Protein AF-A0AA36N2P7-F1 (afdb_monomer_lite)

Radius of gyration: 35.09 Å; chains: 1; bounding box: 83×66×106 Å

Foldseek 3Di:
DDDDDPPPPPPPPDDADDLVPDDPVCQAVGKAKWFWADKDKFWDWDDDPNDIDIKIKIKTKIAGLPLQAIFIAMDIDDPPPPVVVVVLRVVHDHRWMKMWHNWDFDPDQQQQTAGPPSTYTHSVPIDMDTDPPDPSHPDRHHDHPDDLVVLLVDPAKHWHKDKAQDQDDDDDDPDDDDDDDDADDDPDDGDDDEAEDDDDDPDPDDDPQVVQNVVCNVQRFIKIWHTWIWHQDPVSGIYIYHDSPIHMHRDDDDVRVVRRPVVVLPPLFQDWAFEDFQLLLLLQLVVQQAADKHKHKYFFKFKDDDALPDDQADPVRPFGKDWIWIAALLAIDTAIEGRQQQCQQQVHDDPVVVNVCSNVVQGGGARTKMFMWIDDRSHIYTSHMHHQALLFAAFCLLVVNLVVSLVGDGDLAHAAQAWLVQWDADPVAQIWGDQPPFTHHHQWYKFKKKALFWWDWDDDVQWTKIWGWQIFGLLDDDDTDIAIEIEIDHPSCPVFPIQFADPDDDSMWIKIWIFRHADPVRRYTYTPTIGTDDPVSSVSNSNRSVLSNVSSSSSRPCSVPPPDDDDDPDPSSPPRVPRDIDSGTSHDHDHHGRDD

Organism: NCBI:txid2562239

Structure (mmCIF, N/CA/C/O backbone):
data_AF-A0AA36N2P7-F1
#
_entry.id   AF-A0AA36N2P7-F1
#
loop_
_atom_site.group_PDB
_atom_site.id
_atom_site.type_symbol
_atom_site.label_atom_id
_atom_site.label_alt_id
_atom_site.label_comp_id
_atom_site.label_asym_id
_atom_site.label_entity_id
_atom_site.label_seq_id
_atom_site.pdbx_PDB_ins_code
_atom_site.Cartn_x
_atom_site.Cartn_y
_atom_site.Cartn_z
_atom_site.occupancy
_atom_site.B_iso_or_equiv
_atom_site.auth_seq_id
_atom_site.auth_comp_id
_atom_site.auth_asym_id
_atom_site.auth_atom_id
_atom_site.pdbx_PDB_model_num
ATOM 1 N N . MET A 1 1 ? 50.245 36.037 -65.532 1.00 35.00 1 MET A N 1
ATOM 2 C CA . MET A 1 1 ? 49.479 35.537 -64.371 1.00 35.00 1 MET A CA 1
ATOM 3 C C . MET A 1 1 ? 48.146 34.992 -64.860 1.00 35.00 1 MET A C 1
ATOM 5 O O . MET A 1 1 ? 47.352 35.792 -65.337 1.00 35.00 1 MET A O 1
ATOM 9 N N . PRO A 1 2 ? 47.897 33.675 -64.786 1.00 36.75 2 PRO A N 1
ATOM 10 C CA . PRO A 1 2 ? 46.560 33.131 -64.969 1.00 36.75 2 PRO A CA 1
ATOM 11 C C . PRO A 1 2 ? 46.017 32.496 -63.677 1.00 36.75 2 PRO A C 1
ATOM 13 O O . PRO A 1 2 ? 46.668 31.677 -63.032 1.00 36.75 2 PRO A O 1
ATOM 16 N N . TRP A 1 3 ? 44.819 32.953 -63.319 1.00 28.72 3 TRP A N 1
ATOM 17 C CA . TRP A 1 3 ? 43.707 32.263 -62.665 1.00 28.72 3 TRP A CA 1
ATOM 18 C C . TRP A 1 3 ? 43.966 30.845 -62.125 1.00 28.72 3 TRP A C 1
ATOM 20 O O . TRP A 1 3 ? 44.026 29.874 -62.877 1.00 28.72 3 TRP A O 1
ATOM 30 N N . ARG A 1 4 ? 44.003 30.725 -60.791 1.00 29.11 4 ARG A N 1
ATOM 31 C CA . ARG A 1 4 ? 43.715 29.471 -60.080 1.00 29.11 4 ARG A CA 1
ATOM 32 C C . ARG A 1 4 ? 42.200 29.378 -59.864 1.00 29.11 4 ARG A C 1
ATOM 34 O O . ARG A 1 4 ? 41.632 30.339 -59.343 1.00 29.11 4 ARG A O 1
ATOM 41 N N . PRO A 1 5 ? 41.538 28.268 -60.222 1.00 34.38 5 PRO A N 1
ATOM 42 C CA . PRO A 1 5 ? 40.145 28.077 -59.868 1.00 34.38 5 PRO A CA 1
ATOM 43 C C . PRO A 1 5 ? 40.059 27.796 -58.366 1.00 34.38 5 PRO A C 1
ATOM 45 O O . PRO A 1 5 ? 40.721 26.896 -57.846 1.00 34.38 5 PRO A O 1
ATOM 48 N N . PHE A 1 6 ? 39.249 28.600 -57.680 1.00 30.31 6 PHE A N 1
ATOM 49 C CA . PHE A 1 6 ? 38.741 28.312 -56.348 1.00 30.31 6 PHE A CA 1
ATOM 50 C C . PHE A 1 6 ? 38.063 26.936 -56.383 1.00 30.31 6 PHE A C 1
ATOM 52 O O . PHE A 1 6 ? 36.986 26.784 -56.961 1.00 30.31 6 PHE A O 1
ATOM 59 N N . PHE A 1 7 ? 38.688 25.924 -55.779 1.00 30.28 7 PHE A N 1
ATOM 60 C CA . PHE A 1 7 ? 37.945 24.752 -55.339 1.00 30.28 7 PHE A CA 1
ATOM 61 C C . PHE A 1 7 ? 37.018 25.235 -54.229 1.00 30.28 7 PHE A C 1
ATOM 63 O O . PHE A 1 7 ? 37.467 25.568 -53.135 1.00 30.28 7 PHE A O 1
ATOM 70 N N . PHE A 1 8 ? 35.735 25.358 -54.565 1.00 31.20 8 PHE A N 1
ATOM 71 C CA . PHE A 1 8 ? 34.666 25.585 -53.609 1.00 31.20 8 PHE A CA 1
ATOM 72 C C . PHE A 1 8 ? 34.759 24.525 -52.513 1.00 31.20 8 PHE A C 1
ATOM 74 O O . PHE A 1 8 ? 34.527 23.339 -52.755 1.00 31.20 8 PHE A O 1
ATOM 81 N N . ASP A 1 9 ? 35.078 24.984 -51.309 1.00 33.91 9 ASP A N 1
ATOM 82 C CA . ASP A 1 9 ? 34.815 24.281 -50.069 1.00 33.91 9 ASP A CA 1
ATOM 83 C C . ASP A 1 9 ? 33.289 24.179 -49.962 1.00 33.91 9 ASP A C 1
ATOM 85 O O . ASP A 1 9 ? 32.595 25.110 -49.548 1.00 33.91 9 ASP A O 1
ATOM 89 N N . ARG A 1 10 ? 32.722 23.089 -50.488 1.00 34.97 10 ARG A N 1
ATOM 90 C CA . ARG A 1 10 ? 31.285 22.819 -50.423 1.00 34.97 10 ARG A CA 1
ATOM 91 C C . ARG A 1 10 ? 30.969 22.320 -49.016 1.00 34.97 10 ARG A C 1
ATOM 93 O O . ARG A 1 10 ? 30.558 21.180 -48.829 1.00 34.97 10 ARG A O 1
ATOM 100 N N . ALA A 1 11 ? 31.164 23.185 -48.025 1.00 36.66 11 ALA A N 1
ATOM 101 C CA . ALA A 1 11 ? 30.462 23.087 -46.762 1.00 36.66 11 ALA A CA 1
ATOM 102 C C . ALA A 1 11 ? 28.975 23.269 -47.092 1.00 36.66 11 ALA A C 1
ATOM 104 O O . ALA A 1 11 ? 28.483 24.389 -47.232 1.00 36.66 11 ALA A O 1
ATOM 105 N N . MET A 1 12 ? 28.272 22.161 -47.341 1.00 38.09 12 MET A N 1
ATOM 106 C CA . MET A 1 12 ? 26.818 22.182 -47.416 1.00 38.09 12 MET A CA 1
ATOM 107 C C . MET A 1 12 ? 26.309 22.641 -46.052 1.00 38.09 12 MET A C 1
ATOM 109 O O . MET A 1 12 ? 26.320 21.889 -45.084 1.00 38.09 12 MET A O 1
ATOM 113 N N . ALA A 1 13 ? 25.877 23.897 -45.994 1.00 36.41 13 ALA A N 1
ATOM 114 C CA . ALA A 1 13 ? 25.033 24.436 -44.943 1.00 36.41 13 ALA A CA 1
ATOM 115 C C . ALA A 1 13 ? 23.615 23.843 -45.068 1.00 36.41 13 ALA A C 1
ATOM 117 O O . ALA A 1 13 ? 22.649 24.562 -45.304 1.00 36.41 13 ALA A O 1
ATOM 118 N N . SER A 1 14 ? 23.497 22.518 -44.974 1.00 47.12 14 SER A N 1
ATOM 119 C CA . SER A 1 14 ? 22.230 21.839 -44.719 1.00 47.12 14 SER A CA 1
ATOM 120 C C . SER A 1 14 ? 22.274 21.322 -43.291 1.00 47.12 14 SER A C 1
ATOM 122 O O . SER A 1 14 ? 23.223 20.635 -42.917 1.00 47.12 14 SER A O 1
ATOM 124 N N . SER A 1 15 ? 21.271 21.673 -42.492 1.00 68.62 15 SER A N 1
ATOM 125 C CA . SER A 1 15 ? 20.996 21.010 -41.218 1.00 68.62 15 SER A CA 1
ATOM 126 C C . SER A 1 15 ? 21.047 19.490 -41.400 1.00 68.62 15 SER A C 1
ATOM 128 O O . SER A 1 15 ? 20.489 18.984 -42.377 1.00 68.62 15 SER A O 1
ATOM 130 N N . ASP A 1 16 ? 21.721 18.780 -40.491 1.00 84.00 16 ASP A N 1
ATOM 131 C CA . ASP A 1 16 ? 21.735 17.316 -40.501 1.00 84.00 16 ASP A CA 1
ATOM 132 C C . ASP A 1 16 ? 20.284 16.800 -40.443 1.00 84.00 16 ASP A C 1
ATOM 134 O O . ASP A 1 16 ? 19.482 17.275 -39.637 1.00 84.00 16 ASP A O 1
ATOM 138 N N . LEU A 1 17 ? 19.940 15.866 -41.331 1.00 86.81 17 LEU A N 1
ATOM 139 C CA . LEU A 1 17 ? 18.619 15.248 -41.367 1.00 86.81 17 LEU A CA 1
ATOM 140 C C . LEU A 1 17 ? 18.475 14.256 -40.205 1.00 86.81 17 LEU A C 1
ATOM 142 O O . LEU A 1 17 ? 19.453 13.588 -39.833 1.00 86.81 17 LEU A O 1
ATOM 146 N N . PRO A 1 18 ? 17.266 14.114 -39.640 1.00 89.31 18 PRO A N 1
ATOM 147 C CA . PRO A 1 18 ? 17.006 13.081 -38.656 1.00 89.31 18 PRO A CA 1
ATOM 148 C C . PRO A 1 18 ? 17.087 11.691 -39.313 1.00 89.31 18 PRO A C 1
ATOM 150 O O . PRO A 1 18 ? 16.895 11.516 -40.517 1.00 89.31 18 PRO A O 1
ATOM 153 N N . LEU A 1 19 ? 17.455 10.680 -38.524 1.00 92.75 19 LEU A N 1
ATOM 154 C CA . LEU A 1 19 ? 17.786 9.355 -39.060 1.00 92.75 19 LEU A CA 1
ATOM 155 C C . LEU A 1 19 ? 16.557 8.581 -39.582 1.00 92.75 19 LEU A C 1
ATOM 157 O O . LEU A 1 19 ? 16.706 7.697 -40.422 1.00 92.75 19 LEU A O 1
ATOM 161 N N . ASP A 1 20 ? 15.353 8.902 -39.120 1.00 90.75 20 ASP A N 1
ATOM 162 C CA . ASP A 1 20 ? 14.089 8.349 -39.627 1.00 90.75 20 ASP A CA 1
ATOM 163 C C . ASP A 1 20 ? 13.744 8.826 -41.047 1.00 90.75 20 ASP A C 1
ATOM 165 O O . ASP A 1 20 ? 13.020 8.136 -41.764 1.00 90.75 20 ASP A O 1
ATOM 169 N N . GLU A 1 21 ? 14.335 9.931 -41.504 1.00 90.31 21 GLU A N 1
ATOM 170 C CA . GLU A 1 21 ? 14.259 10.384 -42.896 1.00 90.31 21 GLU A CA 1
ATOM 171 C C . GLU A 1 21 ? 15.271 9.679 -43.821 1.00 90.31 21 GLU A C 1
ATOM 173 O O . GLU A 1 21 ? 15.332 9.984 -45.019 1.00 90.31 21 GLU A O 1
ATOM 178 N N . LEU A 1 22 ? 16.078 8.730 -43.323 1.00 91.62 22 LEU A N 1
ATOM 179 C CA . LEU A 1 22 ? 17.054 8.004 -44.141 1.00 91.62 22 LEU A CA 1
ATOM 180 C C . LEU A 1 22 ? 16.368 7.023 -45.104 1.00 91.62 22 LEU A C 1
ATOM 182 O O . LEU A 1 22 ? 15.953 5.921 -44.748 1.00 91.62 22 LEU A O 1
ATOM 186 N N . THR A 1 23 ? 16.350 7.403 -46.375 1.00 89.06 23 THR A N 1
ATOM 187 C CA . THR A 1 23 ? 15.885 6.618 -47.519 1.00 89.06 23 THR A CA 1
ATOM 188 C C . THR A 1 23 ? 17.025 6.456 -48.521 1.00 89.06 23 THR A C 1
ATOM 190 O O . THR A 1 23 ? 18.111 7.017 -48.350 1.00 89.06 23 THR A O 1
ATOM 193 N N . ARG A 1 24 ? 16.820 5.685 -49.597 1.00 86.75 24 ARG A N 1
ATOM 194 C CA . ARG A 1 24 ? 17.848 5.554 -50.646 1.00 86.75 24 ARG A CA 1
ATOM 195 C C . ARG A 1 24 ? 18.077 6.872 -51.390 1.00 86.75 24 ARG A C 1
ATOM 197 O O . ARG A 1 24 ? 19.169 7.096 -51.913 1.00 86.75 24 ARG A O 1
ATOM 204 N N . GLU A 1 25 ? 17.064 7.724 -51.416 1.00 85.19 25 GLU A N 1
ATOM 205 C CA . GLU A 1 25 ? 17.039 9.030 -52.052 1.00 85.19 25 GLU A CA 1
ATOM 206 C C . GLU A 1 25 ? 17.710 10.078 -51.156 1.00 85.19 25 GLU A C 1
ATOM 208 O O . GLU A 1 25 ? 18.680 10.714 -51.581 1.00 85.19 25 GLU A O 1
ATOM 213 N N . SER A 1 26 ? 17.274 10.205 -49.896 1.00 87.44 26 SER A N 1
ATOM 214 C CA . SER A 1 26 ? 17.843 11.184 -48.956 1.00 87.44 26 SER A CA 1
ATOM 215 C C . SER A 1 26 ? 19.301 10.876 -48.608 1.00 87.44 26 SER A C 1
ATOM 217 O O . SER A 1 26 ? 20.093 11.799 -48.438 1.00 87.44 26 SER A O 1
ATOM 219 N N . ALA A 1 27 ? 19.707 9.602 -48.642 1.00 86.69 27 ALA A N 1
ATOM 220 C CA . ALA A 1 27 ? 21.096 9.159 -48.506 1.00 86.69 27 ALA A CA 1
ATOM 221 C C . ALA A 1 27 ? 22.090 9.885 -49.428 1.00 86.69 27 ALA A C 1
ATOM 223 O O . ALA A 1 27 ? 23.252 10.069 -49.064 1.00 86.69 27 ALA A O 1
ATOM 224 N N . ARG A 1 28 ? 21.657 10.288 -50.630 1.00 84.69 28 ARG A N 1
ATOM 225 C CA . ARG A 1 28 ? 22.514 10.974 -51.611 1.00 84.69 28 ARG A CA 1
ATOM 226 C C . ARG A 1 28 ? 22.553 12.487 -51.433 1.00 84.69 28 ARG A C 1
ATOM 228 O O . ARG A 1 28 ? 23.443 13.125 -51.987 1.00 84.69 28 ARG A O 1
ATOM 235 N N . MET A 1 29 ? 21.574 13.048 -50.730 1.00 81.12 29 MET A N 1
ATOM 236 C CA . MET A 1 29 ? 21.304 14.487 -50.703 1.00 81.12 29 MET A CA 1
ATOM 237 C C . MET A 1 29 ? 21.522 15.109 -49.324 1.00 81.12 29 MET A C 1
ATOM 239 O O . MET A 1 29 ? 21.891 16.276 -49.251 1.00 81.12 29 MET A O 1
ATOM 243 N N . GLY A 1 30 ? 21.288 14.348 -48.256 1.00 85.00 30 GLY A N 1
ATOM 244 C CA . GLY A 1 30 ? 21.386 14.805 -46.876 1.00 85.00 30 GLY A CA 1
ATOM 245 C C . GLY A 1 30 ? 22.661 14.361 -46.170 1.00 85.00 30 GLY A C 1
ATOM 246 O O . GLY A 1 30 ? 23.395 13.478 -46.631 1.00 85.00 30 GLY A O 1
ATOM 247 N N . SER A 1 31 ? 22.892 14.975 -45.013 1.00 91.38 31 SER A N 1
ATOM 248 C CA . SER A 1 31 ? 23.892 14.559 -44.037 1.00 91.38 31 SER A CA 1
ATOM 249 C C . SER A 1 31 ? 23.220 14.035 -42.770 1.00 91.38 31 SER A C 1
ATOM 251 O O . SER A 1 31 ? 22.157 14.510 -42.389 1.00 91.38 31 SER A O 1
ATOM 253 N N . PHE A 1 32 ? 23.842 13.052 -42.124 1.00 93.69 32 PHE A N 1
ATOM 254 C CA . PHE A 1 32 ? 23.322 12.392 -40.929 1.00 93.69 32 PHE A CA 1
ATOM 255 C C . PHE A 1 32 ? 24.399 12.382 -39.850 1.00 93.69 32 PHE A C 1
ATOM 257 O O . PHE A 1 32 ? 25.519 11.910 -40.081 1.00 93.69 32 PHE A O 1
ATOM 264 N N . LEU A 1 33 ? 24.063 12.901 -38.671 1.00 94.31 33 LEU A N 1
ATOM 265 C CA . LEU A 1 33 ? 24.950 12.917 -37.515 1.00 94.31 33 LEU A CA 1
ATOM 266 C C . LEU A 1 33 ? 24.749 11.644 -36.690 1.00 94.31 33 LEU A C 1
ATOM 268 O O . LEU A 1 33 ? 23.649 11.376 -36.212 1.00 94.31 33 LEU A O 1
ATOM 272 N N . LEU A 1 34 ? 25.812 10.860 -36.525 1.00 95.44 34 LEU A N 1
ATOM 273 C CA . LEU A 1 34 ? 25.759 9.538 -35.908 1.00 95.44 34 LEU A CA 1
ATOM 274 C C . LEU A 1 34 ? 26.914 9.333 -34.927 1.00 95.44 34 LEU A C 1
ATOM 276 O O . LEU A 1 34 ? 28.063 9.646 -35.239 1.00 95.44 34 LEU A O 1
ATOM 280 N N . ALA A 1 35 ? 26.628 8.751 -33.766 1.00 94.94 35 ALA A N 1
ATOM 281 C CA . ALA A 1 35 ? 27.633 8.338 -32.793 1.00 94.94 35 ALA A CA 1
ATOM 282 C C . ALA A 1 35 ? 27.851 6.823 -32.839 1.00 94.94 35 ALA A C 1
ATOM 284 O O . ALA A 1 35 ? 26.910 6.045 -32.998 1.00 94.94 35 ALA A O 1
ATOM 285 N N . VAL A 1 36 ? 29.103 6.395 -32.688 1.00 95.31 36 VAL A N 1
ATOM 286 C CA . VAL A 1 36 ? 29.467 4.976 -32.599 1.00 95.31 36 VAL A CA 1
ATOM 287 C C . VAL A 1 36 ? 29.047 4.439 -31.234 1.00 95.31 36 VAL A C 1
ATOM 289 O O . VAL A 1 36 ? 29.536 4.910 -30.210 1.00 95.31 36 VAL A O 1
ATOM 292 N N . SER A 1 37 ? 28.182 3.429 -31.218 1.00 93.81 37 SER A N 1
ATOM 293 C CA . SER A 1 37 ? 27.750 2.768 -29.985 1.00 93.81 37 SER A CA 1
ATOM 294 C C . SER A 1 37 ? 28.518 1.479 -29.708 1.00 93.81 37 SER A C 1
ATOM 296 O O . SER A 1 37 ? 28.989 1.258 -28.596 1.00 93.81 37 SER A O 1
ATOM 298 N N . HIS A 1 38 ? 28.662 0.633 -30.726 1.00 93.62 38 HIS A N 1
ATOM 299 C CA . HIS A 1 38 ? 29.301 -0.672 -30.598 1.00 93.62 38 HIS A CA 1
ATOM 300 C C . HIS A 1 38 ? 30.048 -1.026 -31.882 1.00 93.62 38 HIS A C 1
ATOM 302 O O . HIS A 1 38 ? 29.629 -0.633 -32.973 1.00 93.62 38 HIS A O 1
ATOM 308 N N . VAL A 1 39 ? 31.151 -1.759 -31.748 1.00 92.75 39 VAL A N 1
ATOM 309 C CA . VAL A 1 39 ? 32.028 -2.165 -32.850 1.00 92.75 39 VAL A CA 1
ATOM 310 C C . VAL A 1 39 ? 32.425 -3.616 -32.637 1.00 92.75 39 VAL A C 1
ATOM 312 O O . VAL A 1 39 ? 32.885 -3.972 -31.555 1.00 92.75 39 VAL A O 1
ATOM 315 N N . GLN A 1 40 ? 32.265 -4.439 -33.671 1.00 89.94 40 GLN A N 1
ATOM 316 C CA . GLN A 1 40 ? 32.598 -5.856 -33.607 1.00 89.94 40 GLN A CA 1
ATOM 317 C C . GLN A 1 40 ? 33.059 -6.388 -34.965 1.00 89.94 40 GLN A C 1
ATOM 319 O O . GLN A 1 40 ? 32.468 -6.090 -36.005 1.00 89.94 40 GLN A O 1
ATOM 324 N N . THR A 1 41 ? 34.072 -7.255 -34.953 1.00 89.81 41 THR A N 1
ATOM 325 C CA . THR A 1 41 ? 34.516 -8.002 -36.135 1.00 89.81 41 THR A CA 1
ATOM 326 C C . THR A 1 41 ? 34.091 -9.467 -36.042 1.00 89.81 41 THR A C 1
ATOM 328 O O . THR A 1 41 ? 34.535 -10.220 -35.180 1.00 89.81 41 THR A O 1
ATOM 331 N N . LEU A 1 42 ? 33.253 -9.899 -36.984 1.00 87.12 42 LEU A N 1
ATOM 332 C CA . LEU A 1 42 ? 32.735 -11.262 -37.082 1.00 87.12 42 LEU A CA 1
ATOM 333 C C . LEU A 1 42 ? 33.583 -12.093 -38.037 1.00 87.12 42 LEU A C 1
ATOM 335 O O . LEU A 1 42 ? 33.805 -11.682 -39.178 1.00 87.12 42 LEU A O 1
ATOM 339 N N . SER A 1 43 ? 33.974 -13.294 -37.620 1.00 84.69 43 SER A N 1
ATOM 340 C CA . SER A 1 43 ? 34.594 -14.286 -38.506 1.00 84.69 43 SER A CA 1
ATOM 341 C C . SER A 1 43 ? 33.547 -15.287 -39.003 1.00 84.69 43 SER A C 1
ATOM 343 O O . SER A 1 43 ? 32.687 -15.747 -38.248 1.00 84.69 43 SER A O 1
ATOM 345 N N . TYR A 1 44 ? 33.584 -15.613 -40.292 1.00 82.94 44 TYR A N 1
ATOM 346 C CA . TYR A 1 44 ? 32.684 -16.587 -40.905 1.00 82.94 44 TYR A CA 1
ATOM 347 C C . TYR A 1 44 ? 33.392 -17.370 -42.003 1.00 82.94 44 TYR A C 1
ATOM 349 O O . TYR A 1 44 ? 34.354 -16.900 -42.603 1.00 82.94 44 TYR A O 1
ATOM 357 N N . GLU A 1 45 ? 32.884 -18.561 -42.286 1.00 82.75 45 GLU A N 1
ATOM 358 C CA . GLU A 1 45 ? 33.358 -19.398 -43.381 1.00 82.75 45 GLU A CA 1
ATOM 359 C C . GLU A 1 45 ? 32.304 -19.407 -44.481 1.00 82.75 45 GLU A C 1
ATOM 361 O O . GLU A 1 45 ? 31.103 -19.394 -44.205 1.00 82.75 45 GLU A O 1
ATOM 366 N N . TYR A 1 46 ? 32.745 -19.375 -45.733 1.00 81.69 46 TYR A N 1
ATOM 367 C CA . TYR A 1 46 ? 31.862 -19.441 -46.888 1.00 81.69 46 TYR A CA 1
ATOM 368 C C . TYR A 1 46 ? 32.507 -20.260 -48.000 1.00 81.69 46 TYR A C 1
ATOM 370 O O . TYR A 1 46 ? 33.725 -20.244 -48.182 1.00 81.69 46 TYR A O 1
ATOM 378 N N . MET A 1 47 ? 31.681 -20.965 -48.769 1.00 79.00 47 MET A N 1
ATOM 379 C CA . MET A 1 47 ? 32.147 -21.668 -49.958 1.00 79.00 47 MET A CA 1
ATOM 380 C C . MET A 1 47 ? 32.247 -20.704 -51.139 1.00 79.00 47 MET A C 1
ATOM 382 O O . MET A 1 47 ? 31.292 -20.003 -51.471 1.00 79.00 47 MET A O 1
ATOM 386 N N . TRP A 1 48 ? 33.399 -20.700 -51.803 1.00 77.12 48 TRP A N 1
ATOM 387 C CA . TRP A 1 48 ? 33.617 -19.989 -53.059 1.00 77.12 48 TRP A CA 1
ATOM 388 C C . TRP A 1 48 ? 34.353 -20.904 -54.032 1.00 77.12 48 TRP A C 1
ATOM 390 O O . TRP A 1 48 ? 35.457 -21.356 -53.730 1.00 77.12 48 TRP A O 1
ATOM 400 N N . ASN A 1 49 ? 33.765 -21.166 -55.203 1.00 79.88 49 ASN A N 1
ATOM 401 C CA . ASN A 1 49 ? 34.290 -22.118 -56.194 1.00 79.88 49 ASN A CA 1
ATOM 402 C C . ASN A 1 49 ? 34.643 -23.493 -55.586 1.00 79.88 49 ASN A C 1
ATOM 404 O O . ASN A 1 49 ? 35.702 -24.046 -55.867 1.00 79.88 49 ASN A O 1
ATOM 408 N N . GLY A 1 50 ? 33.787 -24.020 -54.703 1.00 83.00 50 GLY A N 1
ATOM 409 C CA . GLY A 1 50 ? 33.986 -25.326 -54.060 1.00 83.00 50 GLY A CA 1
ATOM 410 C C . GLY A 1 50 ? 35.066 -25.370 -52.969 1.00 83.00 50 GLY A C 1
ATOM 411 O O . GLY A 1 50 ? 35.278 -26.423 -52.381 1.00 83.00 50 GLY A O 1
ATOM 412 N N . GLN A 1 51 ? 35.729 -24.249 -52.665 1.00 82.94 51 GLN A N 1
ATOM 413 C CA . GLN A 1 51 ? 36.698 -24.147 -51.573 1.00 82.94 51 GLN A CA 1
ATOM 414 C C . GLN A 1 51 ? 36.109 -23.374 -50.391 1.00 82.94 51 GLN A C 1
ATOM 416 O O . GLN A 1 51 ? 35.496 -22.319 -50.575 1.00 82.94 51 GLN A O 1
ATOM 421 N N . MET A 1 52 ? 36.334 -23.877 -49.174 1.00 81.06 52 MET A N 1
ATOM 422 C CA . MET A 1 52 ? 36.026 -23.156 -47.937 1.00 81.06 52 MET A CA 1
ATOM 423 C C . MET A 1 52 ? 37.004 -21.995 -47.776 1.00 81.06 52 MET A C 1
ATOM 425 O O . MET A 1 52 ? 38.218 -22.186 -47.718 1.00 81.06 52 MET A O 1
ATOM 429 N N . LYS A 1 53 ? 36.472 -20.776 -47.730 1.00 83.25 53 LYS A N 1
ATOM 430 C CA . LYS A 1 53 ? 37.233 -19.554 -47.485 1.00 83.25 53 LYS A CA 1
ATOM 431 C C . LYS A 1 53 ? 36.799 -18.927 -46.175 1.00 83.25 53 LYS A C 1
ATOM 433 O O . LYS A 1 53 ? 35.620 -18.928 -45.830 1.00 83.25 53 LYS A O 1
ATOM 438 N N . GLN A 1 54 ? 37.760 -18.325 -45.487 1.00 84.25 54 GLN A N 1
ATOM 439 C CA . GLN A 1 54 ? 37.499 -17.526 -44.299 1.00 84.25 54 GLN A CA 1
ATOM 440 C C . GLN A 1 54 ? 37.253 -16.067 -44.686 1.00 84.25 54 GLN A C 1
ATOM 442 O O . GLN A 1 54 ? 37.967 -15.467 -45.494 1.00 84.25 54 GLN A O 1
ATOM 447 N N . GLY A 1 55 ? 36.193 -15.507 -44.122 1.00 86.38 55 GLY A N 1
ATOM 448 C CA . GLY A 1 55 ? 35.770 -14.127 -44.254 1.00 86.38 55 GLY A CA 1
ATOM 449 C C . GLY A 1 55 ? 35.752 -13.440 -42.893 1.00 86.38 55 GLY A C 1
ATOM 450 O O . GLY A 1 55 ? 35.508 -14.071 -41.866 1.00 86.38 55 GLY A O 1
ATOM 451 N N . LYS A 1 56 ? 35.967 -12.123 -42.894 1.00 89.69 56 LYS A N 1
ATOM 452 C CA . LYS A 1 56 ? 35.693 -11.256 -41.742 1.00 89.69 56 LYS A CA 1
ATOM 453 C C . LYS A 1 56 ? 34.711 -10.157 -42.143 1.00 89.69 56 LYS A C 1
ATOM 455 O O . LYS A 1 56 ? 34.736 -9.708 -43.292 1.00 89.69 56 LYS A O 1
ATOM 460 N N . LYS A 1 57 ? 33.805 -9.759 -41.251 1.00 91.06 57 LYS A N 1
ATOM 461 C CA . LYS A 1 57 ? 32.864 -8.640 -41.440 1.00 91.06 57 LYS A CA 1
ATOM 462 C C . LYS A 1 57 ? 32.941 -7.746 -40.208 1.00 91.06 57 LYS A C 1
ATOM 464 O O . LYS A 1 57 ? 32.591 -8.193 -39.125 1.00 91.06 57 LYS A O 1
ATOM 469 N N . LEU A 1 58 ? 33.377 -6.506 -40.398 1.00 93.12 58 LEU A N 1
ATOM 470 C CA . LEU A 1 58 ? 33.228 -5.449 -39.404 1.00 93.12 58 LEU A CA 1
ATOM 471 C C . LEU A 1 58 ? 31.767 -5.002 -39.404 1.00 93.12 58 LEU A C 1
ATOM 473 O O . LEU A 1 58 ? 31.205 -4.743 -40.475 1.00 93.12 58 LEU A O 1
ATOM 477 N N . VAL A 1 59 ? 31.174 -4.920 -38.220 1.00 93.31 59 VAL A N 1
ATOM 478 C CA . VAL A 1 59 ? 29.840 -4.383 -37.969 1.00 93.31 59 VAL A CA 1
ATOM 479 C C . VAL A 1 59 ? 29.969 -3.279 -36.926 1.00 93.31 59 VAL A C 1
ATOM 481 O O . VAL A 1 59 ? 30.641 -3.444 -35.912 1.00 93.31 59 VAL A O 1
ATOM 484 N N . VAL A 1 60 ? 29.347 -2.137 -37.206 1.00 95.50 60 VAL A N 1
ATOM 485 C CA . VAL A 1 60 ? 29.324 -0.976 -36.315 1.00 95.50 60 VAL A CA 1
ATOM 486 C C . VAL A 1 60 ? 27.878 -0.566 -36.094 1.00 95.50 60 VAL A C 1
ATOM 488 O O . VAL A 1 60 ? 27.148 -0.352 -37.061 1.00 95.50 60 VAL A O 1
ATOM 491 N N . THR A 1 61 ? 27.466 -0.433 -34.838 1.00 96.25 61 THR A N 1
ATOM 492 C CA . THR A 1 61 ? 26.159 0.126 -34.482 1.00 96.25 61 THR A CA 1
ATOM 493 C C . THR A 1 61 ? 26.293 1.631 -34.308 1.00 96.25 61 THR A C 1
ATOM 495 O O . THR A 1 61 ? 27.082 2.095 -33.481 1.00 96.25 61 THR A O 1
ATOM 498 N N . PHE A 1 62 ? 25.501 2.390 -35.061 1.00 96.31 62 PHE A N 1
ATOM 499 C CA . PHE A 1 62 ? 25.438 3.844 -34.982 1.00 96.31 62 PHE A CA 1
ATOM 500 C C . PHE A 1 62 ? 24.117 4.294 -34.387 1.00 96.31 62 PHE A C 1
ATOM 502 O O . PHE A 1 62 ? 23.062 3.893 -34.868 1.00 96.31 62 PHE A O 1
ATOM 509 N N . VAL A 1 63 ? 24.172 5.173 -33.395 1.00 95.12 63 VAL A N 1
ATOM 510 C CA . VAL A 1 63 ? 22.995 5.802 -32.792 1.00 95.12 63 VAL A CA 1
ATOM 511 C C . VAL A 1 63 ? 22.890 7.250 -33.263 1.00 95.12 63 VAL A C 1
ATOM 513 O O . VAL A 1 63 ? 23.910 7.906 -33.474 1.00 95.12 63 VAL A O 1
ATOM 516 N N . SER A 1 64 ? 21.671 7.742 -33.471 1.00 94.12 64 SER A N 1
ATOM 517 C CA . SER A 1 64 ? 21.412 9.160 -33.752 1.00 94.12 64 SER A CA 1
ATOM 518 C C . SER A 1 64 ? 21.266 9.965 -32.445 1.00 94.12 64 SER A C 1
ATOM 520 O O . SER A 1 64 ? 21.251 9.368 -31.367 1.00 94.12 64 SER A O 1
ATOM 522 N N . PRO A 1 65 ? 21.114 11.302 -32.491 1.00 90.00 65 PRO A N 1
ATOM 523 C CA . PRO A 1 65 ? 20.758 12.095 -31.308 1.00 90.00 65 PRO A CA 1
ATOM 524 C C . PRO A 1 65 ? 19.495 11.592 -30.583 1.00 90.00 65 PRO A C 1
ATOM 526 O O . PRO A 1 65 ? 19.366 11.755 -29.370 1.00 90.00 65 PRO A O 1
ATOM 529 N N . SER A 1 66 ? 18.581 10.941 -31.315 1.00 90.44 66 SER A N 1
ATOM 530 C CA . SER A 1 66 ? 17.479 10.168 -30.744 1.00 90.44 66 SER A CA 1
ATOM 531 C C . SER A 1 66 ? 17.912 8.708 -30.534 1.00 90.44 66 SER A C 1
ATOM 533 O O . SER A 1 66 ? 18.114 7.991 -31.519 1.00 90.44 66 SER A O 1
ATOM 535 N N . PRO A 1 67 ? 18.016 8.212 -29.286 1.00 89.44 67 PRO A N 1
ATOM 536 C CA . PRO A 1 67 ? 18.541 6.871 -29.013 1.00 89.44 67 PRO A CA 1
ATOM 537 C C . PRO A 1 67 ? 17.656 5.730 -29.530 1.00 89.44 67 PRO A C 1
ATOM 539 O O . PRO A 1 67 ? 18.137 4.615 -29.730 1.00 89.44 67 PRO A O 1
ATOM 542 N N . ARG A 1 68 ? 16.377 6.006 -29.812 1.00 91.06 68 ARG A N 1
ATOM 543 C CA . ARG A 1 68 ? 15.449 5.052 -30.441 1.00 91.06 68 ARG A CA 1
ATOM 544 C C . ARG A 1 68 ? 15.713 4.853 -31.930 1.00 91.06 68 ARG A C 1
ATOM 546 O O . ARG A 1 68 ? 15.269 3.859 -32.495 1.00 91.06 68 ARG A O 1
ATOM 553 N N . LEU A 1 69 ? 16.425 5.783 -32.564 1.00 92.12 69 LEU A N 1
ATOM 554 C CA . LEU A 1 69 ? 16.790 5.722 -33.972 1.00 92.12 69 LEU A CA 1
ATOM 555 C C . LEU A 1 69 ? 18.279 5.402 -34.087 1.00 92.12 69 LEU A C 1
ATOM 557 O O . LEU A 1 69 ? 19.149 6.210 -33.752 1.00 92.12 69 LEU A O 1
ATOM 561 N N . TYR A 1 70 ? 18.563 4.205 -34.584 1.00 95.75 70 TYR A N 1
ATOM 562 C CA . TYR A 1 70 ? 19.912 3.702 -34.800 1.00 95.75 70 TYR A CA 1
ATOM 563 C C . TYR A 1 70 ? 19.953 2.816 -36.049 1.00 95.75 70 TYR A C 1
ATOM 565 O O . TYR A 1 70 ? 18.929 2.304 -36.511 1.00 95.75 70 TYR A O 1
ATOM 573 N N . CYS A 1 71 ? 21.141 2.661 -36.622 1.00 95.75 71 CYS A N 1
ATOM 574 C CA . CYS A 1 71 ? 21.379 1.871 -37.823 1.00 95.75 71 CYS A CA 1
ATOM 575 C C . CYS A 1 71 ? 22.691 1.086 -37.711 1.00 95.75 71 CYS A C 1
ATOM 577 O O . CYS A 1 71 ? 23.495 1.291 -36.799 1.00 95.75 71 CYS A O 1
ATOM 579 N N . LEU A 1 72 ? 22.904 0.164 -38.649 1.00 95.62 72 LEU A N 1
ATOM 580 C CA . LEU A 1 72 ? 24.140 -0.608 -38.737 1.00 95.62 72 LEU A CA 1
ATOM 581 C C . LEU A 1 72 ? 25.006 -0.082 -39.879 1.00 95.62 72 LEU A C 1
ATOM 583 O O . LEU A 1 72 ? 24.502 0.285 -40.937 1.00 95.62 72 LEU A O 1
ATOM 587 N N . GLY A 1 73 ? 26.319 -0.122 -39.702 1.00 96.00 73 GLY A N 1
ATOM 588 C CA . GLY A 1 73 ? 27.290 -0.048 -40.782 1.00 96.00 73 GLY A CA 1
ATOM 589 C C . GLY A 1 73 ? 28.077 -1.343 -40.879 1.00 96.00 73 GLY A C 1
ATOM 590 O O . GLY A 1 73 ? 28.308 -2.019 -39.878 1.00 96.00 73 GLY A O 1
ATOM 591 N N . SER A 1 74 ? 28.498 -1.708 -42.087 1.00 95.00 74 SER A N 1
ATOM 592 C CA . SER A 1 74 ? 29.345 -2.875 -42.272 1.00 95.00 74 SER A CA 1
ATOM 593 C C . SER A 1 74 ? 30.427 -2.719 -43.334 1.00 95.00 74 SER A C 1
ATOM 595 O O . SER A 1 74 ? 30.324 -1.928 -44.273 1.00 95.00 74 SER A O 1
ATOM 597 N N . ALA A 1 75 ? 31.478 -3.522 -43.175 1.00 93.94 75 ALA A N 1
ATOM 598 C CA . ALA A 1 75 ? 32.553 -3.697 -44.140 1.00 93.94 75 ALA A CA 1
ATOM 599 C C . ALA A 1 75 ? 33.024 -5.160 -44.143 1.00 93.94 75 ALA A C 1
ATOM 601 O O . ALA A 1 75 ? 33.445 -5.698 -43.124 1.00 93.94 75 ALA A O 1
ATOM 602 N N . LYS A 1 76 ? 32.967 -5.832 -45.299 1.00 90.44 76 LYS A N 1
ATOM 603 C CA . LYS A 1 76 ? 33.463 -7.215 -45.465 1.00 90.44 76 LYS A CA 1
ATOM 604 C C . LYS A 1 76 ? 34.942 -7.223 -45.852 1.00 90.44 76 LYS A C 1
ATOM 606 O O . LYS A 1 76 ? 35.357 -6.376 -46.634 1.00 90.44 76 LYS A O 1
ATOM 611 N N . MET A 1 77 ? 35.739 -8.164 -45.361 1.00 89.19 77 MET A N 1
ATOM 612 C CA . MET A 1 77 ? 37.138 -8.340 -45.765 1.00 89.19 77 MET A CA 1
ATOM 613 C C . MET A 1 77 ? 37.245 -8.543 -47.282 1.00 89.19 77 MET A C 1
ATOM 615 O O . MET A 1 77 ? 36.510 -9.345 -47.858 1.00 89.19 77 MET A O 1
ATOM 619 N N . GLN A 1 78 ? 38.170 -7.836 -47.931 1.00 84.00 78 GLN A N 1
ATOM 620 C CA . GLN A 1 78 ? 38.400 -7.946 -49.372 1.00 84.00 78 GLN A CA 1
ATOM 621 C C . GLN A 1 78 ? 39.730 -8.642 -49.644 1.00 84.00 78 GLN A C 1
ATOM 623 O O . GLN A 1 78 ? 40.753 -8.265 -49.079 1.00 84.00 78 GLN A O 1
ATOM 628 N N . LYS A 1 79 ? 39.722 -9.649 -50.528 1.00 81.38 79 LYS A N 1
ATOM 629 C CA . LYS A 1 79 ? 40.931 -10.347 -51.012 1.00 81.38 79 LYS A CA 1
ATOM 630 C C . LYS A 1 79 ? 41.879 -10.838 -49.894 1.00 81.38 79 LYS A C 1
ATOM 632 O O . LYS A 1 79 ? 43.085 -10.866 -50.091 1.00 81.38 79 LYS A O 1
ATOM 637 N N . GLY A 1 80 ? 41.345 -11.194 -48.721 1.00 76.75 80 GLY A N 1
ATOM 638 C CA . GLY A 1 80 ? 42.142 -11.651 -47.572 1.00 76.75 80 GLY A CA 1
ATOM 639 C C . GLY A 1 80 ? 42.917 -10.556 -46.826 1.00 76.75 80 GLY A C 1
ATOM 640 O O . GLY A 1 80 ? 43.712 -10.874 -45.950 1.00 76.75 80 GLY A O 1
ATOM 641 N N . ASN A 1 81 ? 42.710 -9.274 -47.147 1.00 79.44 81 ASN A N 1
ATOM 642 C CA . ASN A 1 81 ? 43.399 -8.169 -46.483 1.00 79.44 81 ASN A CA 1
ATOM 643 C C . ASN A 1 81 ? 42.744 -7.839 -45.132 1.00 79.44 81 ASN A C 1
ATOM 645 O O . ASN A 1 81 ? 41.832 -7.017 -45.046 1.00 79.44 81 ASN A O 1
ATOM 649 N N . GLU A 1 82 ? 43.218 -8.495 -44.076 1.00 85.06 82 GLU A N 1
ATOM 650 C CA . GLU A 1 82 ? 42.768 -8.253 -42.702 1.00 85.06 82 GLU A CA 1
ATOM 651 C C . GLU A 1 82 ? 43.264 -6.910 -42.141 1.00 85.06 82 GLU A C 1
ATOM 653 O O . GLU A 1 82 ? 42.572 -6.277 -41.346 1.00 85.06 82 GLU A O 1
ATOM 658 N N . THR A 1 83 ? 44.434 -6.441 -42.577 1.00 86.19 83 THR A N 1
ATOM 659 C CA . THR A 1 83 ? 45.058 -5.212 -42.067 1.00 86.19 83 THR A CA 1
ATOM 660 C C . THR A 1 83 ? 44.227 -3.969 -42.380 1.00 86.19 83 THR A C 1
ATOM 662 O O . THR A 1 83 ? 44.125 -3.073 -41.547 1.00 86.19 83 THR A O 1
ATOM 665 N N . GLU A 1 84 ? 43.615 -3.896 -43.565 1.00 90.19 84 GLU A N 1
ATOM 666 C CA . GLU A 1 84 ? 42.706 -2.792 -43.911 1.00 90.19 84 GLU A CA 1
ATOM 667 C C . GLU A 1 84 ? 41.449 -2.798 -43.040 1.00 90.19 84 GLU A C 1
ATOM 669 O O . GLU A 1 84 ? 41.047 -1.744 -42.551 1.00 90.19 84 GLU A O 1
ATOM 674 N N . LEU A 1 85 ? 40.876 -3.980 -42.796 1.00 89.62 85 LEU A N 1
ATOM 675 C CA . LEU A 1 85 ? 39.676 -4.105 -41.977 1.00 89.62 85 LEU A CA 1
ATOM 676 C C . LEU A 1 85 ? 39.951 -3.695 -40.524 1.00 89.62 85 LEU A C 1
ATOM 678 O O . LEU A 1 85 ? 39.142 -2.979 -39.946 1.00 89.62 85 LEU A O 1
ATOM 682 N N . LYS A 1 86 ? 41.117 -4.067 -39.976 1.00 89.44 86 LYS A N 1
ATOM 683 C CA . LYS A 1 86 ? 41.565 -3.630 -38.642 1.00 89.44 86 LYS A CA 1
ATOM 684 C C . LYS A 1 86 ? 41.759 -2.120 -38.551 1.00 89.44 86 LYS A C 1
ATOM 686 O O . LYS A 1 86 ? 41.296 -1.510 -37.601 1.00 89.44 86 LYS A O 1
ATOM 691 N N . LYS A 1 87 ? 42.367 -1.489 -39.561 1.00 90.06 87 LYS A N 1
ATOM 692 C CA . LYS A 1 87 ? 42.493 -0.020 -39.599 1.00 90.06 87 LYS A CA 1
ATOM 693 C C . LYS A 1 87 ? 41.132 0.676 -39.622 1.00 90.06 87 LYS A C 1
ATOM 695 O O . LYS A 1 87 ? 40.970 1.736 -39.026 1.00 90.06 87 LYS A O 1
ATOM 700 N N . LEU A 1 88 ? 40.165 0.096 -40.333 1.00 90.50 88 LEU A N 1
ATOM 701 C CA . LEU A 1 88 ? 38.800 0.612 -40.373 1.00 90.50 88 LEU A CA 1
ATOM 702 C C . LEU A 1 88 ? 38.088 0.423 -39.025 1.00 90.50 88 LEU A C 1
ATOM 704 O O . LEU A 1 88 ? 37.359 1.310 -38.605 1.00 90.50 88 LEU A O 1
ATOM 708 N N . GLU A 1 89 ? 38.320 -0.696 -38.340 1.00 91.38 89 GLU A N 1
ATOM 709 C CA . GLU A 1 89 ? 37.838 -0.947 -36.977 1.00 91.38 89 GLU A CA 1
ATOM 710 C C . GLU A 1 89 ? 38.415 0.076 -35.984 1.00 91.38 89 GLU A C 1
ATOM 712 O O . GLU A 1 89 ? 37.657 0.751 -35.292 1.00 91.38 89 GLU A O 1
ATOM 717 N N . GLU A 1 90 ? 39.734 0.288 -35.998 1.00 91.94 90 GLU A N 1
ATOM 718 C CA . GLU A 1 90 ? 40.440 1.271 -35.158 1.00 91.94 90 GLU A CA 1
ATOM 719 C C . GLU A 1 90 ? 39.977 2.719 -35.400 1.00 91.94 90 GLU A C 1
ATOM 721 O O . GLU A 1 90 ? 40.057 3.561 -34.502 1.00 91.94 90 GLU A O 1
ATOM 726 N N . GLN A 1 91 ? 39.474 3.024 -36.603 1.00 92.12 91 GLN A N 1
ATOM 727 C CA . GLN A 1 91 ? 38.922 4.339 -36.928 1.00 92.12 91 GLN A CA 1
ATOM 728 C C . GLN A 1 91 ? 37.658 4.649 -36.110 1.00 92.12 91 GLN A C 1
ATOM 730 O O . GLN A 1 91 ? 37.438 5.806 -35.744 1.00 92.12 91 GLN A O 1
ATOM 735 N N . PHE A 1 92 ? 36.825 3.646 -35.823 1.00 93.38 92 PHE A N 1
ATOM 736 C CA . PHE A 1 92 ? 35.553 3.821 -35.129 1.00 93.38 92 PHE A CA 1
ATOM 737 C C . PHE A 1 92 ? 35.710 3.551 -33.634 1.00 93.38 92 PHE A C 1
ATOM 739 O O . PHE A 1 92 ? 35.532 2.443 -33.148 1.00 93.38 92 PHE A O 1
ATOM 746 N N . GLN A 1 93 ? 36.011 4.601 -32.877 1.00 90.69 93 GLN A N 1
ATOM 747 C CA . GLN A 1 93 ? 36.050 4.522 -31.417 1.00 90.69 93 GLN A CA 1
ATOM 748 C C . GLN A 1 93 ? 34.636 4.652 -30.842 1.00 90.69 93 GLN A C 1
ATOM 750 O O . GLN A 1 93 ? 33.859 5.483 -31.316 1.00 90.69 93 GLN A O 1
ATOM 755 N N . ILE A 1 94 ? 34.301 3.879 -29.808 1.00 91.12 94 ILE A N 1
ATOM 756 C CA . ILE A 1 94 ? 33.025 4.017 -29.085 1.00 91.12 94 ILE A CA 1
ATOM 757 C C . ILE A 1 94 ? 32.855 5.472 -28.611 1.00 91.12 94 ILE A C 1
ATOM 759 O O . ILE A 1 94 ? 33.825 6.121 -28.222 1.00 91.12 94 ILE A O 1
ATOM 763 N N . ALA A 1 95 ? 31.628 5.990 -28.706 1.00 88.31 95 ALA A N 1
ATOM 764 C CA . ALA A 1 95 ? 31.232 7.379 -28.461 1.00 88.31 95 ALA A CA 1
ATOM 765 C C . ALA A 1 95 ? 31.832 8.433 -29.416 1.00 88.31 95 ALA A C 1
ATOM 767 O O . ALA A 1 95 ? 31.523 9.620 -29.301 1.00 88.31 95 ALA A O 1
ATOM 768 N N . SER A 1 96 ? 32.640 8.046 -30.412 1.00 92.12 96 SER A N 1
ATOM 769 C CA . SER A 1 96 ? 33.054 8.990 -31.456 1.00 92.12 96 SER A CA 1
ATOM 770 C C . SER A 1 96 ? 31.875 9.366 -32.358 1.00 92.12 96 SER A C 1
ATOM 772 O O . SER A 1 96 ? 31.060 8.517 -32.720 1.00 92.12 96 SER A O 1
ATOM 774 N N . THR A 1 97 ? 31.793 10.645 -32.732 1.00 94.06 97 THR A N 1
ATOM 775 C CA . THR A 1 97 ? 30.712 11.173 -33.575 1.00 94.06 97 THR A CA 1
ATOM 776 C C . THR A 1 97 ? 31.190 11.422 -35.000 1.00 94.06 97 THR A C 1
ATOM 778 O O . THR A 1 97 ? 32.304 11.896 -35.235 1.00 94.06 97 THR A O 1
ATOM 781 N N . TRP A 1 98 ? 30.330 11.104 -35.961 1.00 94.62 98 TRP A N 1
ATOM 782 C CA . TRP A 1 98 ? 30.604 11.145 -37.387 1.00 94.62 98 TRP A CA 1
ATOM 783 C C . TRP A 1 98 ? 29.434 11.771 -38.128 1.00 94.62 98 TRP A C 1
ATOM 785 O O . TRP A 1 98 ? 28.276 11.436 -37.890 1.00 94.62 98 TRP A O 1
ATOM 795 N N . ARG A 1 99 ? 29.752 12.647 -39.076 1.00 94.44 99 ARG A N 1
ATOM 796 C CA . ARG A 1 99 ? 28.799 13.113 -40.074 1.00 94.44 99 ARG A CA 1
ATOM 797 C C . ARG A 1 99 ? 28.959 12.271 -41.322 1.00 94.44 99 ARG A C 1
ATOM 799 O O . ARG A 1 99 ? 30.034 12.238 -41.923 1.00 94.44 99 ARG A O 1
ATOM 806 N N . PHE A 1 100 ? 27.881 11.608 -41.694 1.00 95.44 100 PHE A N 1
ATOM 807 C CA . PHE A 1 100 ? 27.773 10.774 -42.876 1.00 95.44 100 PHE A CA 1
ATOM 808 C C . PHE A 1 100 ? 27.019 11.519 -43.975 1.00 95.44 100 PHE A C 1
ATOM 810 O O . PHE A 1 100 ? 26.028 12.180 -43.693 1.00 95.44 100 PHE A O 1
ATOM 817 N N . PHE A 1 101 ? 27.479 11.425 -45.218 1.00 93.56 101 PHE A N 1
ATOM 818 C CA . PHE A 1 101 ? 26.841 12.044 -46.384 1.00 93.56 101 PHE A CA 1
ATOM 819 C C . PHE A 1 101 ? 27.211 11.257 -47.639 1.00 93.56 101 PHE A C 1
ATOM 821 O O . PHE A 1 101 ? 28.177 10.494 -47.626 1.00 93.56 101 PHE A O 1
ATOM 828 N N . GLU A 1 102 ? 26.437 11.404 -48.716 1.00 90.81 102 GLU A N 1
ATOM 829 C CA . GLU A 1 102 ? 26.579 10.559 -49.914 1.00 90.81 102 GLU A CA 1
ATOM 830 C C . GLU A 1 102 ? 26.656 9.063 -49.541 1.00 90.81 102 GLU A C 1
ATOM 832 O O . GLU A 1 102 ? 27.605 8.341 -49.864 1.00 90.81 102 GLU A O 1
ATOM 837 N N . LEU A 1 103 ? 25.665 8.622 -48.767 1.00 93.44 103 LEU A N 1
ATOM 838 C CA . LEU A 1 103 ? 25.615 7.292 -48.185 1.00 93.44 103 LEU A CA 1
ATOM 839 C C . LEU A 1 103 ? 25.389 6.224 -49.254 1.00 93.44 103 LEU A C 1
ATOM 841 O O . LEU A 1 103 ? 24.550 6.349 -50.150 1.00 93.44 103 LEU A O 1
ATOM 845 N N . LEU A 1 104 ? 26.130 5.130 -49.116 1.00 93.88 104 LEU A N 1
ATOM 846 C CA . LEU A 1 104 ? 25.957 3.918 -49.900 1.00 93.88 104 LEU A CA 1
ATOM 847 C C . LEU A 1 104 ? 25.673 2.759 -48.957 1.00 93.88 104 LEU A C 1
ATOM 849 O O . LEU A 1 104 ? 26.155 2.729 -47.829 1.00 93.88 104 LEU A O 1
ATOM 853 N N . PHE A 1 105 ? 24.883 1.799 -49.425 1.00 94.38 105 PHE A N 1
ATOM 854 C CA . PHE A 1 105 ? 24.388 0.715 -48.586 1.00 94.38 105 PHE A CA 1
ATOM 855 C C . PHE A 1 105 ? 25.015 -0.623 -48.955 1.00 94.38 105 PHE A C 1
ATOM 857 O O . PHE A 1 105 ? 25.274 -0.901 -50.131 1.00 94.38 105 PHE A O 1
ATOM 864 N N . ALA A 1 106 ? 25.228 -1.451 -47.938 1.00 91.31 106 ALA A N 1
ATOM 865 C CA . ALA A 1 106 ? 25.547 -2.856 -48.098 1.00 91.31 106 ALA A CA 1
ATOM 866 C C . ALA A 1 106 ? 24.296 -3.645 -48.521 1.00 91.31 106 ALA A C 1
ATOM 868 O O . ALA A 1 106 ? 23.164 -3.278 -48.201 1.00 91.31 106 ALA A O 1
ATOM 869 N N . ASP A 1 107 ? 24.513 -4.743 -49.241 1.00 87.38 107 ASP A N 1
ATOM 870 C CA . ASP A 1 107 ? 23.450 -5.642 -49.699 1.00 87.38 107 ASP A CA 1
ATOM 871 C C . ASP A 1 107 ? 23.134 -6.696 -48.623 1.00 87.38 107 ASP A C 1
ATOM 873 O O . ASP A 1 107 ? 23.509 -7.866 -48.726 1.00 87.38 107 ASP A O 1
ATOM 877 N N . ASP A 1 108 ? 22.540 -6.239 -47.519 1.00 85.50 108 ASP A N 1
ATOM 878 C CA . ASP A 1 108 ? 22.041 -7.085 -46.433 1.00 85.50 108 ASP A CA 1
ATOM 879 C C . ASP A 1 108 ? 20.499 -7.138 -46.496 1.00 85.50 108 ASP A C 1
ATOM 881 O O . ASP A 1 108 ? 19.832 -6.128 -46.731 1.00 85.50 108 ASP A O 1
ATOM 885 N N . LYS A 1 109 ? 19.908 -8.325 -46.293 1.00 85.19 109 LYS A N 1
ATOM 886 C CA . LYS A 1 109 ? 18.444 -8.489 -46.351 1.00 85.19 109 LYS A CA 1
ATOM 887 C C . LYS A 1 109 ? 17.778 -7.875 -45.108 1.00 85.19 109 LYS A C 1
ATOM 889 O O . LYS A 1 109 ? 18.239 -8.171 -44.004 1.00 85.19 109 LYS A O 1
ATOM 894 N N . PRO A 1 110 ? 16.647 -7.151 -45.246 1.00 85.25 110 PRO A N 1
ATOM 895 C CA . PRO A 1 110 ? 15.953 -6.506 -44.124 1.00 85.25 110 PRO A CA 1
ATOM 896 C C . PRO A 1 110 ? 15.650 -7.424 -42.935 1.00 85.25 110 PRO A C 1
ATOM 898 O O . PRO A 1 110 ? 15.828 -7.023 -41.790 1.00 85.25 110 PRO A O 1
ATOM 901 N N . GLN A 1 111 ? 15.271 -8.678 -43.198 1.00 83.06 111 GLN A N 1
ATOM 902 C CA . GLN A 1 111 ? 14.965 -9.681 -42.169 1.00 83.06 111 GLN A CA 1
ATOM 903 C C . GLN A 1 111 ? 16.146 -10.027 -41.244 1.00 83.06 111 GLN A C 1
ATOM 905 O O . GLN A 1 111 ? 15.928 -10.562 -40.164 1.00 83.06 111 GLN A O 1
ATOM 910 N N . TYR A 1 112 ? 17.386 -9.728 -41.650 1.00 85.62 112 TYR A N 1
ATOM 911 C CA . TYR A 1 112 ? 18.594 -9.948 -40.848 1.00 85.62 112 TYR A CA 1
ATOM 912 C C . TYR A 1 112 ? 19.107 -8.674 -40.167 1.00 85.62 112 TYR A C 1
ATOM 914 O O . TYR A 1 112 ? 20.162 -8.714 -39.535 1.00 85.62 112 TYR A O 1
ATOM 922 N N . ILE A 1 113 ? 18.390 -7.554 -40.281 1.00 90.38 113 ILE A N 1
ATOM 923 C CA . ILE A 1 113 ? 18.766 -6.271 -39.682 1.00 90.38 113 ILE A CA 1
ATOM 924 C C . ILE A 1 113 ? 17.873 -6.035 -38.467 1.00 90.38 113 ILE A C 1
ATOM 926 O O . ILE A 1 113 ? 16.666 -5.852 -38.619 1.00 90.38 113 ILE A O 1
ATOM 930 N N . ALA A 1 114 ? 18.462 -6.038 -37.271 1.00 89.62 114 ALA A N 1
ATOM 931 C CA . ALA A 1 114 ? 17.723 -5.841 -36.025 1.00 89.62 114 ALA A CA 1
ATOM 932 C C . ALA A 1 114 ? 17.268 -4.386 -35.850 1.00 89.62 114 ALA A C 1
ATOM 934 O O . ALA A 1 114 ? 16.101 -4.129 -35.554 1.00 89.62 114 ALA A O 1
ATOM 935 N N . ALA A 1 115 ? 18.167 -3.451 -36.172 1.00 91.75 115 ALA A N 1
ATOM 936 C CA . ALA A 1 115 ? 17.963 -2.014 -36.050 1.00 91.75 115 ALA A CA 1
ATOM 937 C C . ALA A 1 115 ? 16.664 -1.518 -36.722 1.00 91.75 115 ALA A C 1
ATOM 939 O O . ALA A 1 115 ? 16.236 -2.095 -37.731 1.00 91.75 115 ALA A O 1
ATOM 940 N N . PRO A 1 116 ? 16.040 -0.439 -36.212 1.00 91.19 116 PRO A N 1
ATOM 941 C CA . PRO A 1 116 ? 14.811 0.125 -36.776 1.00 91.19 116 PRO A CA 1
ATOM 942 C C . PRO A 1 116 ? 15.019 0.583 -38.222 1.00 91.19 116 PRO A C 1
ATOM 944 O O . PRO A 1 116 ? 14.159 0.377 -39.076 1.00 91.19 116 PRO A O 1
ATOM 947 N N . ILE A 1 117 ? 16.204 1.114 -38.525 1.00 93.06 117 ILE A N 1
ATOM 948 C CA . ILE A 1 117 ? 16.593 1.470 -39.883 1.00 93.06 117 ILE A CA 1
ATOM 949 C C . ILE A 1 117 ? 17.089 0.222 -40.615 1.00 93.06 117 ILE A C 1
ATOM 951 O O . ILE A 1 117 ? 18.194 -0.271 -40.381 1.00 93.06 117 ILE A O 1
ATOM 955 N N . LYS A 1 118 ? 16.280 -0.275 -41.557 1.00 92.44 118 LYS A N 1
ATOM 956 C CA . LYS A 1 118 ? 16.555 -1.495 -42.344 1.00 92.44 118 LYS A CA 1
ATOM 957 C C . LYS A 1 118 ? 17.539 -1.283 -43.505 1.00 92.44 118 LYS A C 1
ATOM 959 O O . LYS A 1 118 ? 17.513 -2.016 -44.491 1.00 92.44 118 LYS A O 1
ATOM 964 N N . LEU A 1 119 ? 18.413 -0.285 -43.393 1.00 93.44 119 LEU A N 1
ATOM 965 C CA . LEU A 1 119 ? 19.462 0.037 -44.356 1.00 93.44 119 LEU A CA 1
ATOM 966 C C . LEU A 1 119 ? 20.821 -0.026 -43.651 1.00 93.44 119 LEU A C 1
ATOM 968 O O . LEU A 1 119 ? 21.044 0.681 -42.671 1.00 93.44 119 LEU A O 1
ATOM 972 N N . VAL A 1 120 ? 21.733 -0.866 -44.152 1.00 95.00 120 VAL A N 1
ATOM 973 C CA . VAL A 1 120 ? 23.088 -1.005 -43.594 1.00 95.00 120 VAL A CA 1
ATOM 974 C C . VAL A 1 120 ? 24.055 -0.126 -44.372 1.00 95.00 120 VAL A C 1
ATOM 976 O O . VAL A 1 120 ? 24.193 -0.296 -45.581 1.00 95.00 120 VAL A O 1
ATOM 979 N N . LEU A 1 121 ? 24.755 0.783 -43.700 1.00 96.19 121 LEU A N 1
ATOM 980 C CA . LEU A 1 121 ? 25.750 1.654 -44.323 1.00 96.19 121 LEU A CA 1
ATOM 981 C C . LEU A 1 121 ? 26.968 0.843 -44.782 1.00 96.19 121 LEU A C 1
ATOM 983 O O . LEU A 1 121 ? 27.551 0.081 -44.013 1.00 96.19 121 LEU A O 1
ATOM 987 N N . ASP A 1 122 ? 27.401 1.027 -46.024 1.00 95.50 122 ASP A N 1
ATOM 988 C CA . ASP A 1 122 ? 28.700 0.542 -46.481 1.00 95.50 122 ASP A CA 1
ATOM 989 C C . ASP A 1 122 ? 29.775 1.498 -45.960 1.00 95.50 122 ASP A C 1
ATOM 991 O O . ASP A 1 122 ? 29.913 2.631 -46.438 1.00 95.50 122 ASP A O 1
ATOM 995 N N . LEU A 1 123 ? 30.537 1.040 -44.965 1.00 94.88 123 LEU A N 1
ATOM 996 C CA . LEU A 1 123 ? 31.523 1.865 -44.267 1.00 94.88 123 LEU A CA 1
ATOM 997 C C . LEU A 1 123 ? 32.680 2.306 -45.164 1.00 94.88 123 LEU A C 1
ATOM 999 O O . LEU A 1 123 ? 33.359 3.276 -44.828 1.00 94.88 123 LEU A O 1
ATOM 1003 N N . ARG A 1 124 ? 32.932 1.619 -46.283 1.00 91.62 124 ARG A N 1
ATOM 1004 C CA . ARG A 1 124 ? 34.009 1.985 -47.212 1.00 91.62 124 ARG A CA 1
ATOM 1005 C C . ARG A 1 124 ? 33.548 2.983 -48.249 1.00 91.62 124 ARG A C 1
ATOM 1007 O O . ARG A 1 124 ? 34.296 3.887 -48.603 1.00 91.62 124 ARG A O 1
ATOM 1014 N N . ARG A 1 125 ? 32.343 2.774 -48.770 1.00 93.25 125 ARG A N 1
ATOM 1015 C CA . ARG A 1 125 ? 31.835 3.533 -49.913 1.00 93.25 125 ARG A CA 1
ATOM 1016 C C . ARG A 1 125 ? 31.131 4.821 -49.499 1.00 93.25 125 ARG A C 1
ATOM 1018 O O . ARG A 1 125 ? 31.117 5.760 -50.285 1.00 93.25 125 ARG A O 1
ATOM 1025 N N . SER A 1 126 ? 30.578 4.874 -48.292 1.00 94.75 126 SER A N 1
ATOM 1026 C CA . SER A 1 126 ? 29.935 6.081 -47.765 1.00 94.75 126 SER A CA 1
ATOM 1027 C C . SER A 1 126 ? 30.967 7.138 -47.377 1.00 94.75 126 SER A C 1
ATOM 1029 O O . SER A 1 126 ? 31.975 6.816 -46.734 1.00 94.75 126 SER A O 1
ATOM 1031 N N . LYS A 1 127 ? 30.705 8.409 -47.712 1.00 94.75 127 LYS A N 1
ATOM 1032 C CA . LYS A 1 127 ? 31.541 9.511 -47.223 1.00 94.75 127 LYS A CA 1
ATOM 1033 C C . LYS A 1 127 ? 31.205 9.805 -45.764 1.00 94.75 127 LYS A C 1
ATOM 1035 O O . LYS A 1 127 ? 30.055 9.735 -45.330 1.00 94.75 127 LYS A O 1
ATOM 1040 N N . LYS A 1 128 ? 32.251 10.090 -44.993 1.00 94.31 128 LYS A N 1
ATOM 1041 C CA . LYS A 1 128 ? 32.164 10.322 -43.553 1.00 94.31 128 LYS A CA 1
ATOM 1042 C C . LYS A 1 128 ? 33.277 11.250 -43.094 1.00 94.31 128 LYS A C 1
ATOM 1044 O O . LYS A 1 128 ? 34.407 11.139 -43.569 1.00 94.31 128 LYS A O 1
ATOM 1049 N N . VAL A 1 129 ? 32.961 12.128 -42.153 1.00 93.69 129 VAL A N 1
ATOM 1050 C CA . VAL A 1 129 ? 33.923 13.015 -41.489 1.00 93.69 129 VAL A CA 1
ATOM 1051 C C . VAL A 1 129 ? 33.682 12.942 -39.986 1.00 93.69 129 VAL A C 1
ATOM 1053 O O . VAL A 1 129 ? 32.536 12.978 -39.541 1.00 93.69 129 VAL A O 1
ATOM 1056 N N . ARG A 1 130 ? 34.755 12.811 -39.199 1.00 92.56 130 ARG A N 1
ATOM 1057 C CA . ARG A 1 130 ? 34.665 12.825 -37.734 1.00 92.56 130 ARG A CA 1
ATOM 1058 C C . ARG A 1 130 ? 34.292 14.231 -37.268 1.00 92.56 130 ARG A C 1
ATOM 1060 O O . ARG A 1 130 ? 34.889 15.203 -37.724 1.00 92.56 130 ARG A O 1
ATOM 1067 N N . VAL A 1 131 ? 33.336 14.326 -36.354 1.00 90.81 131 VAL A N 1
ATOM 1068 C CA . VAL A 1 131 ? 32.894 15.587 -35.752 1.00 90.81 131 VAL A CA 1
ATOM 1069 C C . VAL A 1 131 ? 33.417 15.647 -34.322 1.00 90.81 131 VAL A C 1
ATOM 1071 O O . VAL A 1 131 ? 33.274 14.689 -33.563 1.00 90.81 131 VAL A O 1
ATOM 1074 N N . LEU A 1 132 ? 34.056 16.761 -33.975 1.00 80.44 132 LEU A N 1
ATOM 1075 C CA . LEU A 1 132 ? 34.489 17.060 -32.612 1.00 80.44 132 LEU A CA 1
ATOM 1076 C C . LEU A 1 132 ? 33.357 17.821 -31.900 1.00 80.44 132 LEU A C 1
ATOM 1078 O O . LEU A 1 132 ? 32.707 18.656 -32.524 1.00 80.44 132 LEU A O 1
ATOM 1082 N N . ASP A 1 133 ? 33.112 17.511 -30.626 1.00 63.69 133 ASP A N 1
ATOM 1083 C CA . ASP A 1 133 ? 32.187 18.240 -29.738 1.00 63.69 133 ASP A CA 1
ATOM 1084 C C . ASP A 1 133 ? 30.700 18.275 -30.148 1.00 63.69 133 ASP A C 1
ATOM 1086 O O . ASP A 1 133 ? 30.016 19.287 -29.986 1.00 63.69 133 ASP A O 1
ATOM 1090 N N . ALA A 1 134 ? 30.155 17.156 -30.633 1.00 69.94 134 ALA A N 1
ATOM 1091 C CA . ALA A 1 134 ? 28.715 17.040 -30.869 1.00 69.94 134 ALA A CA 1
ATOM 1092 C C . ALA A 1 134 ? 27.938 16.954 -29.540 1.00 69.94 134 ALA A C 1
ATOM 1094 O O . ALA A 1 134 ? 27.855 15.893 -28.923 1.00 69.94 134 ALA A O 1
ATOM 1095 N N . LYS A 1 135 ? 27.356 18.078 -29.103 1.00 74.94 135 LYS A N 1
ATOM 1096 C CA . LYS A 1 135 ? 26.548 18.177 -27.868 1.00 74.94 135 LYS A CA 1
ATOM 1097 C C . LYS A 1 135 ? 25.122 17.633 -28.014 1.00 74.94 135 LYS A C 1
ATOM 1099 O O . LYS A 1 135 ? 24.379 17.610 -27.039 1.00 74.94 135 LYS A O 1
ATOM 1104 N N . ASP A 1 136 ? 24.745 17.203 -29.216 1.00 80.81 136 ASP A N 1
ATOM 1105 C CA . ASP A 1 136 ? 23.375 16.795 -29.549 1.00 80.81 136 ASP A CA 1
ATOM 1106 C C . ASP A 1 136 ? 22.995 15.411 -28.990 1.00 80.81 136 ASP A C 1
ATOM 1108 O O . ASP A 1 136 ? 21.817 15.064 -28.925 1.00 80.81 136 ASP A O 1
ATOM 1112 N N . PHE A 1 137 ? 23.974 14.610 -28.557 1.00 83.81 137 PHE A N 1
ATOM 1113 C CA . PHE A 1 137 ? 23.745 13.256 -28.051 1.00 83.81 137 PHE A CA 1
ATOM 1114 C C . PHE A 1 137 ? 23.519 13.254 -26.539 1.00 83.81 137 PHE A C 1
ATOM 1116 O O . PHE A 1 137 ? 24.428 13.544 -25.765 1.00 83.81 137 PHE A O 1
ATOM 1123 N N . LYS A 1 138 ? 22.319 12.847 -26.109 1.00 78.31 138 LYS A N 1
ATOM 1124 C CA . LYS A 1 138 ? 22.020 12.591 -24.687 1.00 78.31 138 LYS A CA 1
ATOM 1125 C C . LYS A 1 138 ? 22.671 11.304 -24.175 1.00 78.31 138 LYS A C 1
ATOM 1127 O O . LYS A 1 138 ? 23.036 11.221 -23.010 1.00 78.31 138 LYS A O 1
ATOM 1132 N N . GLN A 1 139 ? 22.806 10.311 -25.051 1.00 83.94 139 GLN A N 1
ATOM 1133 C CA . GLN A 1 139 ? 23.472 9.041 -24.780 1.00 83.94 139 GLN A CA 1
ATOM 1134 C C . GLN A 1 139 ? 24.041 8.457 -26.077 1.00 83.94 139 GLN A C 1
ATOM 1136 O O . GLN A 1 139 ? 23.558 8.758 -27.169 1.00 83.94 139 GLN A O 1
ATOM 1141 N N . HIS A 1 140 ? 25.051 7.595 -25.952 1.00 86.88 140 HIS A N 1
ATOM 1142 C CA . HIS A 1 140 ? 25.727 6.943 -27.084 1.00 86.88 140 HIS A CA 1
ATOM 1143 C C . HIS A 1 140 ? 25.345 5.463 -27.242 1.00 86.88 140 HIS A C 1
ATOM 1145 O O . HIS A 1 140 ? 26.049 4.700 -27.902 1.00 86.88 140 HIS A O 1
ATOM 1151 N N . VAL A 1 141 ? 24.232 5.047 -26.634 1.00 91.12 141 VAL A N 1
ATOM 1152 C CA . VAL A 1 141 ? 23.717 3.676 -26.704 1.00 91.12 141 VAL A CA 1
ATOM 1153 C C . VAL A 1 141 ? 22.274 3.640 -27.227 1.00 91.12 141 VAL A C 1
ATOM 1155 O O . VAL A 1 141 ? 21.489 4.532 -26.885 1.00 91.12 141 VAL A O 1
ATOM 1158 N N . PRO A 1 142 ? 21.916 2.641 -28.059 1.00 92.75 142 PRO A N 1
ATOM 1159 C CA . PRO A 1 142 ? 20.554 2.432 -28.531 1.00 92.75 142 PRO A CA 1
ATOM 1160 C C . PRO A 1 142 ? 19.546 2.226 -27.400 1.00 92.75 142 PRO A C 1
ATOM 1162 O O . PRO A 1 142 ? 19.850 1.597 -26.389 1.00 92.75 142 PRO A O 1
ATOM 1165 N N . GLU A 1 143 ? 18.314 2.669 -27.637 1.00 90.69 143 GLU A N 1
ATOM 1166 C CA . GLU A 1 143 ? 17.134 2.346 -26.832 1.00 90.69 143 GLU A CA 1
ATOM 1167 C C . GLU A 1 143 ? 16.115 1.600 -27.720 1.00 90.69 143 GLU A C 1
ATOM 1169 O O . GLU A 1 143 ? 15.247 2.240 -28.322 1.00 90.69 143 GLU A O 1
ATOM 1174 N N . PRO A 1 144 ? 16.224 0.261 -27.879 1.00 90.00 144 PRO A N 1
ATOM 1175 C CA . PRO A 1 144 ? 15.303 -0.504 -28.717 1.00 90.00 144 PRO A CA 1
ATOM 1176 C C . PRO A 1 144 ? 13.826 -0.279 -28.362 1.00 90.00 144 PRO A C 1
ATOM 1178 O O . PRO A 1 144 ? 13.386 -0.504 -27.229 1.00 90.00 144 PRO A O 1
ATOM 1181 N N . ALA A 1 145 ? 13.036 0.138 -29.354 1.00 82.75 145 ALA A N 1
ATOM 1182 C CA . ALA A 1 145 ? 11.614 0.429 -29.177 1.00 82.75 145 ALA A CA 1
ATOM 1183 C C . ALA A 1 145 ? 10.754 -0.840 -29.062 1.00 82.75 145 ALA A C 1
ATOM 1185 O O . ALA A 1 145 ? 9.764 -0.814 -28.332 1.00 82.75 145 ALA A O 1
ATOM 1186 N N . THR A 1 146 ? 11.182 -1.946 -29.683 1.00 82.94 146 THR A N 1
ATOM 1187 C CA . THR A 1 146 ? 10.463 -3.227 -29.723 1.00 82.94 146 THR A CA 1
ATOM 1188 C C . THR A 1 146 ? 10.044 -3.692 -28.328 1.00 82.94 146 THR A C 1
ATOM 1190 O O . THR A 1 146 ? 10.838 -3.649 -27.377 1.00 82.94 146 THR A O 1
ATOM 1193 N N . THR A 1 147 ? 8.795 -4.127 -28.189 1.00 80.31 147 THR A N 1
ATOM 1194 C CA . THR A 1 147 ? 8.265 -4.704 -26.943 1.00 80.31 147 THR A CA 1
ATOM 1195 C C . THR A 1 147 ? 8.259 -6.228 -27.003 1.00 80.31 147 THR A C 1
ATOM 1197 O O . THR A 1 147 ? 8.184 -6.812 -28.079 1.00 80.31 147 THR A O 1
ATOM 1200 N N . ILE A 1 148 ? 8.290 -6.901 -25.848 1.00 76.00 148 ILE A N 1
ATOM 1201 C CA . ILE A 1 148 ? 8.197 -8.370 -25.815 1.00 76.00 148 ILE A CA 1
ATOM 1202 C C . ILE A 1 148 ? 6.868 -8.851 -26.426 1.00 76.00 148 ILE A C 1
ATOM 1204 O O . ILE A 1 148 ? 6.851 -9.848 -27.140 1.00 76.00 148 ILE A O 1
ATOM 1208 N N . ALA A 1 149 ? 5.774 -8.110 -26.226 1.00 71.19 149 ALA A N 1
ATOM 1209 C CA . ALA A 1 149 ? 4.473 -8.435 -26.811 1.00 71.19 149 ALA A CA 1
ATOM 1210 C C . ALA A 1 149 ? 4.506 -8.449 -28.351 1.00 71.19 149 ALA A C 1
ATOM 1212 O O . ALA A 1 149 ? 3.980 -9.370 -28.972 1.00 71.19 149 ALA A O 1
ATOM 1213 N N . GLU A 1 150 ? 5.180 -7.475 -28.971 1.00 77.94 150 GLU A N 1
ATOM 1214 C CA . GLU A 1 150 ? 5.371 -7.449 -30.428 1.00 77.94 150 GLU A CA 1
ATOM 1215 C C . GLU A 1 150 ? 6.185 -8.649 -30.916 1.00 77.94 150 GLU A C 1
ATOM 1217 O O . GLU A 1 150 ? 5.872 -9.212 -31.960 1.00 77.94 150 GLU A O 1
ATOM 1222 N N . VAL A 1 151 ? 7.197 -9.066 -30.150 1.00 80.69 151 VAL A N 1
ATOM 1223 C CA . VAL A 1 151 ? 8.048 -10.220 -30.476 1.00 80.69 151 VAL A CA 1
ATOM 1224 C C . VAL A 1 151 ? 7.263 -11.527 -30.428 1.00 80.69 151 VAL A C 1
ATOM 1226 O O . VAL A 1 151 ? 7.399 -12.352 -31.329 1.00 80.69 151 VAL A O 1
ATOM 1229 N N . VAL A 1 152 ? 6.413 -11.698 -29.414 1.00 75.19 152 VAL A N 1
ATOM 1230 C CA . VAL A 1 152 ? 5.525 -12.864 -29.280 1.00 75.19 152 VAL A CA 1
ATOM 1231 C C . VAL A 1 152 ? 4.519 -12.939 -30.433 1.00 75.19 152 VAL A C 1
ATOM 1233 O O . VAL A 1 152 ? 4.189 -14.031 -30.889 1.00 75.19 152 VAL A O 1
ATOM 1236 N N . GLY A 1 153 ? 4.085 -11.792 -30.960 1.00 73.25 153 GLY A N 1
ATOM 1237 C CA . GLY A 1 153 ? 3.198 -11.710 -32.122 1.00 73.25 153 GLY A CA 1
ATOM 1238 C C . GLY A 1 153 ? 3.862 -11.975 -33.482 1.00 73.25 153 GLY A C 1
ATOM 1239 O O . GLY A 1 153 ? 3.176 -11.928 -34.503 1.00 73.25 153 GLY A O 1
ATOM 1240 N N . LEU A 1 154 ? 5.176 -12.230 -33.549 1.00 78.56 154 LEU A N 1
ATOM 1241 C CA . LEU A 1 154 ? 5.859 -12.453 -34.826 1.00 78.56 154 LEU A CA 1
ATOM 1242 C C . LEU A 1 154 ? 5.548 -13.838 -35.408 1.00 78.56 154 LEU A C 1
ATOM 1244 O O . LEU A 1 154 ? 5.776 -14.875 -34.791 1.00 78.56 154 LEU A O 1
ATOM 1248 N N . HIS A 1 155 ? 5.105 -13.854 -36.666 1.00 75.56 155 HIS A N 1
ATOM 1249 C CA . HIS A 1 155 ? 4.810 -15.084 -37.417 1.00 75.56 155 HIS A CA 1
ATOM 1250 C C . HIS A 1 155 ? 5.877 -15.445 -38.459 1.00 75.56 155 HIS A C 1
ATOM 1252 O O . HIS A 1 155 ? 5.775 -16.468 -39.135 1.00 75.56 155 HIS A O 1
ATOM 1258 N N . THR A 1 156 ? 6.902 -14.610 -38.612 1.00 80.56 156 THR A N 1
ATOM 1259 C CA . THR A 1 156 ? 7.973 -14.782 -39.598 1.00 80.56 156 THR A CA 1
ATOM 1260 C C . THR A 1 156 ? 9.332 -14.623 -38.943 1.00 80.56 156 THR A C 1
ATOM 1262 O O . THR A 1 156 ? 9.473 -13.865 -37.985 1.00 80.56 156 THR A O 1
ATOM 1265 N N . ALA A 1 157 ? 10.345 -15.288 -39.501 1.00 84.56 157 ALA A N 1
ATOM 1266 C CA . ALA A 1 157 ? 11.710 -15.145 -39.019 1.00 84.56 157 ALA A CA 1
ATOM 1267 C C . ALA A 1 157 ? 12.184 -13.686 -39.120 1.00 84.56 157 ALA A C 1
ATOM 1269 O O . ALA A 1 157 ? 12.073 -13.063 -40.180 1.00 84.56 157 ALA A O 1
ATOM 1270 N N . ALA A 1 158 ? 12.726 -13.159 -38.027 1.00 87.19 158 ALA A N 1
ATOM 1271 C CA . ALA A 1 158 ? 13.158 -11.772 -37.937 1.00 87.19 158 ALA A CA 1
ATOM 1272 C C . ALA A 1 158 ? 14.371 -11.618 -37.018 1.00 87.19 158 ALA A C 1
ATOM 1274 O O . ALA A 1 158 ? 14.578 -12.387 -36.080 1.00 87.19 158 ALA A O 1
ATOM 1275 N N . ARG A 1 159 ? 15.160 -10.581 -37.291 1.00 89.31 159 ARG A N 1
ATOM 1276 C CA . ARG A 1 159 ? 16.200 -10.068 -36.401 1.00 89.31 159 ARG A CA 1
ATOM 1277 C C . ARG A 1 159 ? 15.610 -8.934 -35.571 1.00 89.31 159 ARG A C 1
ATOM 1279 O O . ARG A 1 159 ? 15.006 -8.031 -36.151 1.00 89.31 159 ARG A O 1
ATOM 1286 N N . ILE A 1 160 ? 15.801 -8.960 -34.257 1.00 89.75 160 ILE A N 1
ATOM 1287 C CA . ILE A 1 160 ? 15.238 -7.953 -33.349 1.00 89.75 160 ILE A CA 1
ATOM 1288 C C . ILE A 1 160 ? 16.250 -7.515 -32.292 1.00 89.75 160 ILE A C 1
ATOM 1290 O O . ILE A 1 160 ? 17.170 -8.257 -31.946 1.00 89.75 160 ILE A O 1
ATOM 1294 N N . ASP A 1 161 ? 16.010 -6.326 -31.755 1.00 92.44 161 ASP A N 1
ATOM 1295 C CA . ASP A 1 161 ? 16.633 -5.816 -30.540 1.00 92.44 161 ASP A CA 1
ATOM 1296 C C . ASP A 1 161 ? 15.523 -5.514 -29.531 1.00 92.44 161 ASP A C 1
ATOM 1298 O O . ASP A 1 161 ? 14.452 -5.028 -29.919 1.00 92.44 161 ASP A O 1
ATOM 1302 N N . VAL A 1 162 ? 15.764 -5.788 -28.250 1.00 89.25 162 VAL A N 1
ATOM 1303 C CA . VAL A 1 162 ? 14.773 -5.604 -27.177 1.00 89.25 162 VAL A CA 1
ATOM 1304 C C . VAL A 1 162 ? 15.412 -5.024 -25.922 1.00 89.25 162 VAL A C 1
ATOM 1306 O O . VAL A 1 162 ? 16.608 -5.182 -25.690 1.00 89.25 162 VAL A O 1
ATOM 1309 N N . ILE A 1 163 ? 14.594 -4.382 -25.087 1.00 86.88 163 ILE A N 1
ATOM 1310 C CA . ILE A 1 163 ? 14.944 -4.059 -23.700 1.00 86.88 163 ILE A CA 1
ATOM 1311 C C . ILE A 1 163 ? 14.051 -4.898 -22.790 1.00 86.88 163 ILE A C 1
ATOM 1313 O O . ILE A 1 163 ? 12.847 -4.992 -23.031 1.00 86.88 163 ILE A O 1
ATOM 1317 N N . GLY A 1 164 ? 14.636 -5.506 -21.760 1.00 82.12 164 GLY A N 1
ATOM 1318 C CA . GLY A 1 164 ? 13.937 -6.384 -20.827 1.00 82.12 164 GLY A CA 1
ATOM 1319 C C . GLY A 1 164 ? 14.546 -6.370 -19.429 1.00 82.12 164 GLY A C 1
ATOM 1320 O O . GLY A 1 164 ? 15.728 -6.075 -19.255 1.00 82.12 164 GLY A O 1
ATOM 1321 N N . LEU A 1 165 ? 13.735 -6.722 -18.429 1.00 78.69 165 LEU A N 1
ATOM 1322 C CA . LEU A 1 165 ? 14.243 -7.192 -17.142 1.00 78.69 165 LEU A CA 1
ATOM 1323 C C . LEU A 1 165 ? 14.476 -8.695 -17.247 1.00 78.69 165 LEU A C 1
ATOM 1325 O O . LEU A 1 165 ? 13.578 -9.429 -17.652 1.00 78.69 165 LEU A O 1
ATOM 1329 N N . CYS A 1 166 ? 15.670 -9.145 -16.878 1.00 74.94 166 CYS A N 1
ATOM 1330 C CA . CYS A 1 166 ? 15.966 -10.568 -16.808 1.00 74.94 166 CYS A CA 1
ATOM 1331 C C . CYS A 1 166 ? 15.573 -11.083 -15.416 1.00 74.94 166 CYS A C 1
ATOM 1333 O O . CYS A 1 166 ? 16.096 -10.596 -14.413 1.00 74.94 166 CYS A O 1
ATOM 1335 N N . SER A 1 167 ? 14.604 -12.000 -15.364 1.00 67.69 167 SER A N 1
ATOM 1336 C CA . SER A 1 167 ? 14.076 -12.596 -14.129 1.00 67.69 167 SER A CA 1
ATOM 1337 C C . SER A 1 167 ? 14.997 -13.686 -13.589 1.00 67.69 167 SER A C 1
ATOM 1339 O O . SER A 1 167 ? 15.370 -13.664 -12.420 1.00 67.69 167 SER A O 1
ATOM 1341 N N . GLU A 1 168 ? 15.390 -14.611 -14.456 1.00 70.69 168 GLU A N 1
ATOM 1342 C CA . GLU A 1 168 ? 16.177 -15.787 -14.113 1.00 70.69 168 GLU A CA 1
ATOM 1343 C C . GLU A 1 168 ? 17.126 -16.176 -15.252 1.00 70.69 168 GLU A C 1
ATOM 1345 O O . GLU A 1 168 ? 16.912 -15.844 -16.419 1.00 70.69 168 GLU A O 1
ATOM 1350 N N . MET A 1 169 ? 18.193 -16.895 -14.904 1.00 71.75 169 MET A N 1
ATOM 1351 C CA . MET A 1 169 ? 19.126 -17.480 -15.862 1.00 71.75 169 MET A CA 1
ATOM 1352 C C . MET A 1 169 ? 19.489 -18.886 -15.398 1.00 71.75 169 MET A C 1
ATOM 1354 O O . MET A 1 169 ? 19.930 -19.077 -14.267 1.00 71.75 169 MET A O 1
ATOM 1358 N N . SER A 1 170 ? 19.316 -19.870 -16.278 1.00 68.62 170 SER A N 1
ATOM 1359 C CA . SER A 1 170 ? 19.728 -21.246 -16.007 1.00 68.62 170 SER A CA 1
ATOM 1360 C C . SER A 1 170 ? 21.251 -21.386 -15.986 1.00 68.62 170 SER A C 1
ATOM 1362 O O . SER A 1 170 ? 21.948 -20.661 -16.699 1.00 68.62 170 SER A O 1
ATOM 1364 N N . GLU A 1 171 ? 21.761 -22.385 -15.264 1.00 64.44 171 GLU A N 1
ATOM 1365 C CA . GLU A 1 171 ? 23.185 -22.737 -15.302 1.00 64.44 171 GLU A CA 1
ATOM 1366 C C . GLU A 1 171 ? 23.675 -22.996 -16.742 1.00 64.44 171 GLU A C 1
ATOM 1368 O O . GLU A 1 171 ? 22.957 -23.642 -17.521 1.00 64.44 171 GLU A O 1
ATOM 1373 N N . PRO A 1 172 ? 24.883 -22.525 -17.117 1.00 63.75 172 PRO A N 1
ATOM 1374 C CA . PRO A 1 172 ? 25.459 -22.793 -18.428 1.00 63.75 172 PRO A CA 1
ATOM 1375 C C . PRO A 1 17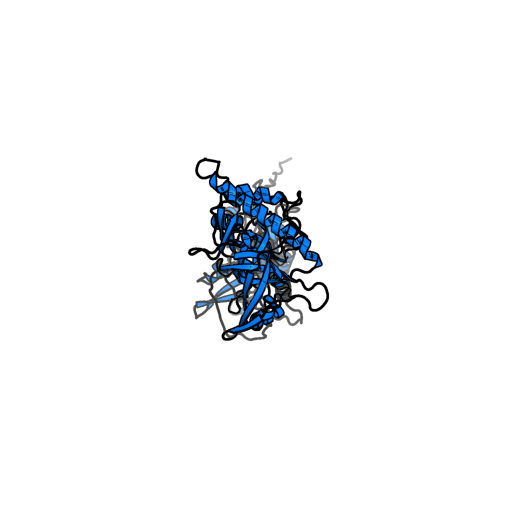2 ? 25.536 -24.299 -18.692 1.00 63.75 172 PRO A C 1
ATOM 1377 O O . PRO A 1 172 ? 26.180 -25.050 -17.960 1.00 63.75 172 PRO A O 1
ATOM 1380 N N . ARG A 1 173 ? 24.885 -24.756 -19.764 1.00 61.88 173 ARG A N 1
ATOM 1381 C CA . ARG A 1 173 ? 24.941 -26.157 -20.189 1.00 61.88 173 ARG A CA 1
ATOM 1382 C C . ARG A 1 173 ? 26.025 -26.323 -21.247 1.00 61.88 173 ARG A C 1
ATOM 1384 O O . ARG A 1 173 ? 25.993 -25.665 -22.284 1.00 61.88 173 ARG A O 1
ATOM 1391 N N . HIS A 1 174 ? 26.956 -27.244 -21.021 1.00 55.09 174 HIS A N 1
ATOM 1392 C CA . HIS A 1 174 ? 27.847 -27.732 -22.072 1.00 55.09 174 HIS A CA 1
ATOM 1393 C C . HIS A 1 174 ? 27.109 -28.819 -22.854 1.00 55.09 174 HIS A C 1
ATOM 1395 O O . HIS A 1 174 ? 27.091 -29.975 -22.441 1.00 55.09 174 HIS A O 1
ATOM 1401 N N . GLN A 1 175 ? 26.444 -28.452 -23.948 1.00 45.59 175 GLN A N 1
ATOM 1402 C CA . GLN A 1 175 ? 25.640 -29.402 -24.714 1.00 45.59 175 GLN A CA 1
ATOM 1403 C C . GLN A 1 175 ? 25.800 -29.204 -26.224 1.00 45.59 175 GLN A C 1
ATOM 1405 O O . GLN A 1 175 ? 25.811 -28.079 -26.723 1.00 45.59 175 GLN A O 1
ATOM 1410 N N . VAL A 1 176 ? 25.899 -30.326 -26.943 1.00 38.53 176 VAL A N 1
ATOM 1411 C CA . VAL A 1 176 ? 25.544 -30.422 -28.365 1.00 38.53 176 VAL A CA 1
ATOM 1412 C C . VAL A 1 176 ? 24.014 -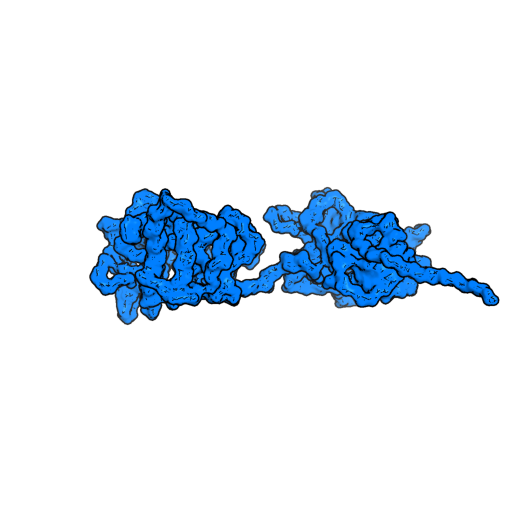30.483 -28.422 1.00 38.53 176 VAL A C 1
ATOM 1414 O O . VAL A 1 176 ? 23.402 -31.251 -27.686 1.00 38.53 176 VAL A O 1
ATOM 1417 N N . VAL A 1 177 ? 23.428 -29.592 -29.219 1.00 36.75 177 VAL A N 1
ATOM 1418 C CA . VAL A 1 177 ? 22.008 -29.199 -29.221 1.00 36.75 177 VAL A CA 1
ATOM 1419 C C . VAL A 1 177 ? 21.055 -30.368 -29.502 1.00 36.75 177 VAL A C 1
ATOM 1421 O O . VAL A 1 177 ? 21.234 -31.033 -30.516 1.00 36.75 177 VAL A O 1
ATOM 1424 N N . ASP A 1 178 ? 20.010 -30.528 -28.675 1.00 28.42 178 ASP A N 1
ATOM 1425 C CA . ASP A 1 178 ? 18.646 -30.844 -29.147 1.00 28.42 178 ASP A CA 1
ATOM 1426 C C . ASP A 1 178 ? 17.557 -30.588 -28.073 1.00 28.42 178 ASP A C 1
ATOM 1428 O O . ASP A 1 178 ? 17.654 -31.115 -26.968 1.00 28.42 178 ASP A O 1
ATOM 1432 N N . GLY A 1 179 ? 16.525 -29.800 -28.437 1.00 29.50 179 GLY A N 1
ATOM 1433 C CA . GLY A 1 179 ? 15.197 -29.639 -27.786 1.00 29.50 179 GLY A CA 1
ATOM 1434 C C . GLY A 1 179 ? 15.127 -29.009 -26.375 1.00 29.50 179 GLY A C 1
ATOM 1435 O O . GLY A 1 179 ? 15.976 -29.245 -25.529 1.00 29.50 179 GLY A O 1
ATOM 1436 N N . SER A 1 180 ? 14.121 -28.226 -25.960 1.00 28.58 180 SER A N 1
ATOM 1437 C CA . SER A 1 180 ? 12.862 -27.746 -26.560 1.00 28.58 180 SER A CA 1
ATOM 1438 C C . SER A 1 180 ? 12.149 -26.764 -25.586 1.00 28.58 180 SER A C 1
ATOM 1440 O O . SER A 1 180 ? 12.349 -26.855 -24.380 1.00 28.58 180 SER A O 1
ATOM 1442 N N . SER A 1 181 ? 11.340 -25.867 -26.175 1.00 27.92 181 SER A N 1
ATOM 1443 C CA . SER A 1 181 ? 10.100 -25.122 -25.799 1.00 27.92 181 SER A CA 1
ATOM 1444 C C . SER A 1 181 ? 9.654 -24.819 -24.344 1.00 27.92 181 SER A C 1
ATOM 1446 O O . SER A 1 181 ? 9.583 -25.729 -23.528 1.00 27.92 181 SER A O 1
ATOM 1448 N N . ALA A 1 182 ? 9.104 -23.604 -24.110 1.00 28.09 182 ALA A N 1
ATOM 1449 C CA . ALA A 1 182 ? 7.685 -23.346 -23.737 1.00 28.09 182 ALA A CA 1
ATOM 1450 C C . ALA A 1 182 ? 7.340 -21.833 -23.593 1.00 28.09 182 ALA A C 1
ATOM 1452 O O . ALA A 1 182 ? 8.200 -21.021 -23.273 1.00 28.09 182 ALA A O 1
ATOM 1453 N N . ILE A 1 183 ? 6.066 -21.495 -23.848 1.00 30.19 183 ILE A N 1
ATOM 1454 C CA . ILE A 1 183 ? 5.386 -20.183 -23.733 1.00 30.19 183 ILE A CA 1
ATOM 1455 C C . ILE A 1 183 ? 4.483 -20.218 -22.484 1.00 30.19 183 ILE A C 1
ATOM 1457 O O . ILE A 1 183 ? 3.890 -21.266 -22.226 1.00 30.19 183 ILE A O 1
ATOM 1461 N N . SER A 1 184 ? 4.248 -19.089 -21.801 1.00 26.17 184 SER A N 1
ATOM 1462 C CA . SER A 1 184 ? 2.977 -18.885 -21.084 1.00 26.17 184 SER A CA 1
ATOM 1463 C C . SER A 1 184 ? 2.386 -17.503 -21.356 1.00 26.17 184 SER A C 1
ATOM 1465 O O . SER A 1 184 ? 3.012 -16.479 -21.090 1.00 26.17 184 SER A O 1
ATOM 1467 N N . ASP A 1 185 ? 1.168 -17.514 -21.885 1.00 27.31 185 ASP A N 1
ATOM 1468 C CA . ASP A 1 185 ? 0.268 -16.376 -22.006 1.00 27.31 185 ASP A CA 1
ATOM 1469 C C . ASP A 1 185 ? -0.476 -16.196 -20.672 1.00 27.31 185 ASP A C 1
ATOM 1471 O O . ASP A 1 185 ? -1.081 -17.144 -20.165 1.00 27.31 185 ASP A O 1
ATOM 1475 N N . SER A 1 186 ? -0.410 -15.003 -20.083 1.00 27.02 186 SER A N 1
ATOM 1476 C CA . SER A 1 186 ? -1.429 -14.519 -19.150 1.00 27.02 186 SER A CA 1
ATOM 1477 C C . SER A 1 186 ? -1.400 -12.992 -19.100 1.00 27.02 186 SER A C 1
ATOM 1479 O O . SER A 1 186 ? -0.341 -12.357 -19.115 1.00 27.02 186 SER A O 1
ATOM 1481 N N . ASP A 1 187 ? -2.590 -12.398 -19.081 1.00 33.19 187 ASP A N 1
ATOM 1482 C CA . ASP A 1 187 ? -2.817 -10.961 -19.148 1.00 33.19 187 ASP A CA 1
ATOM 1483 C C . ASP A 1 187 ? -1.940 -10.170 -18.151 1.00 33.19 187 ASP A C 1
ATOM 1485 O O . ASP A 1 187 ? -2.196 -10.153 -16.945 1.00 33.19 187 ASP A O 1
ATOM 1489 N N . LYS A 1 188 ? -0.965 -9.433 -18.715 1.00 38.28 188 LYS A N 1
ATOM 1490 C CA . LYS A 1 188 ? -0.224 -8.259 -18.185 1.00 38.28 188 LYS A CA 1
ATOM 1491 C C . LYS A 1 188 ? 1.289 -8.341 -17.905 1.00 38.28 188 LYS A C 1
ATOM 1493 O O . LYS A 1 188 ? 1.830 -7.309 -17.513 1.00 38.28 188 LYS A O 1
ATOM 1498 N N . LYS A 1 189 ? 2.027 -9.406 -18.248 1.00 44.59 189 LYS A N 1
ATOM 1499 C CA . LYS A 1 189 ? 3.484 -9.316 -18.554 1.00 44.59 189 LYS A CA 1
ATOM 1500 C C . LYS A 1 189 ? 3.881 -10.407 -19.554 1.00 44.59 189 LYS A C 1
ATOM 1502 O O . LYS A 1 189 ? 3.802 -11.579 -19.228 1.00 44.59 189 LYS A O 1
ATOM 1507 N N . ALA A 1 190 ? 4.303 -10.030 -20.762 1.00 56.06 190 ALA A N 1
ATOM 1508 C CA . ALA A 1 190 ? 4.821 -10.994 -21.732 1.00 56.06 190 ALA A CA 1
ATOM 1509 C C . ALA A 1 190 ? 6.248 -11.405 -21.329 1.00 56.06 190 ALA A C 1
ATOM 1511 O O . ALA A 1 190 ? 7.127 -10.546 -21.229 1.00 56.06 190 ALA A O 1
ATOM 1512 N N . GLU A 1 191 ? 6.469 -12.695 -21.082 1.00 62.12 191 GLU A N 1
ATOM 1513 C CA . GLU A 1 191 ? 7.784 -13.269 -20.783 1.00 62.12 191 GLU A CA 1
ATOM 1514 C C . GLU A 1 191 ? 8.422 -13.842 -22.056 1.00 62.12 191 GLU A C 1
ATOM 1516 O O . GLU A 1 191 ? 7.730 -14.359 -22.936 1.00 62.12 191 GLU A O 1
ATOM 1521 N N . LEU A 1 192 ? 9.750 -13.733 -22.173 1.00 68.62 192 LEU A N 1
ATOM 1522 C CA . LEU A 1 192 ? 10.507 -14.228 -23.323 1.00 68.62 192 LEU A CA 1
ATOM 1523 C C . LEU A 1 192 ? 11.665 -15.110 -22.863 1.00 68.62 192 LEU A C 1
ATOM 1525 O O . LEU A 1 192 ? 12.610 -14.621 -22.246 1.00 68.62 192 LEU A O 1
ATOM 1529 N N . CYS A 1 193 ? 11.636 -16.390 -23.229 1.00 70.00 193 CYS A N 1
ATOM 1530 C CA . CYS A 1 193 ? 12.776 -17.280 -23.036 1.00 70.00 193 CYS A CA 1
ATOM 1531 C C . CYS A 1 193 ? 13.784 -17.119 -24.183 1.00 70.00 193 CYS A C 1
ATOM 1533 O O . CYS A 1 193 ? 13.440 -17.258 -25.358 1.00 70.00 193 CYS A O 1
ATOM 1535 N N . LEU A 1 194 ? 15.044 -16.863 -23.831 1.00 74.69 194 LEU A N 1
ATOM 1536 C CA . LEU A 1 194 ? 16.161 -16.718 -24.762 1.00 74.69 194 LEU A CA 1
ATOM 1537 C C . LEU A 1 194 ? 17.163 -17.857 -24.563 1.00 74.69 194 LEU A C 1
ATOM 1539 O O . LEU A 1 194 ? 17.642 -18.075 -23.453 1.00 74.69 194 LEU A O 1
ATOM 1543 N N . SER A 1 195 ? 17.568 -18.511 -25.654 1.00 74.50 195 SER A N 1
ATOM 1544 C CA . SER A 1 195 ? 18.756 -19.376 -25.652 1.00 74.50 195 SER A CA 1
ATOM 1545 C C . SER A 1 195 ? 19.985 -18.598 -26.118 1.00 74.50 195 SER A C 1
ATOM 1547 O O . SER A 1 195 ? 20.090 -18.218 -27.290 1.00 74.50 195 SER A O 1
ATOM 1549 N N . ALA A 1 196 ? 20.920 -18.351 -25.200 1.00 69.88 196 ALA A N 1
ATOM 1550 C CA . ALA A 1 196 ? 22.156 -17.639 -25.493 1.00 69.88 196 ALA A CA 1
ATOM 1551 C C . ALA A 1 196 ? 23.312 -18.603 -25.777 1.00 69.88 196 ALA A C 1
ATOM 1553 O O . ALA A 1 196 ? 23.720 -19.387 -24.923 1.00 69.88 196 ALA A O 1
ATOM 1554 N N . PHE A 1 197 ? 23.845 -18.524 -26.994 1.00 71.69 197 PHE A N 1
ATOM 1555 C CA . PHE A 1 197 ? 24.987 -19.308 -27.445 1.00 71.69 197 PHE A CA 1
ATOM 1556 C C . PHE A 1 197 ? 26.234 -18.430 -27.488 1.00 71.69 197 PHE A C 1
ATOM 1558 O O . PHE A 1 197 ? 26.261 -17.419 -28.193 1.00 71.69 197 PHE A O 1
ATOM 1565 N N . PHE A 1 198 ? 27.277 -18.855 -26.777 1.00 68.25 198 PHE A N 1
ATOM 1566 C CA . PHE A 1 198 ? 28.589 -18.216 -26.779 1.00 68.25 198 PHE A CA 1
ATOM 1567 C C . PHE A 1 198 ? 29.636 -19.204 -27.289 1.00 68.25 198 PHE A C 1
ATOM 1569 O O . PHE A 1 198 ? 29.603 -20.391 -26.962 1.00 68.25 198 PHE A O 1
ATOM 1576 N N . VAL A 1 199 ? 30.570 -18.724 -28.110 1.00 61.41 199 VAL A N 1
ATOM 1577 C CA . VAL A 1 199 ? 31.678 -19.553 -28.592 1.00 61.41 199 VAL A CA 1
ATOM 1578 C C . VAL A 1 199 ? 32.671 -19.727 -27.447 1.00 61.41 199 VAL A C 1
ATOM 1580 O O . VAL A 1 199 ? 33.246 -18.748 -26.979 1.00 61.41 199 VAL A O 1
ATOM 1583 N N . ALA A 1 200 ? 32.885 -20.967 -27.005 1.00 52.00 200 ALA A N 1
ATOM 1584 C CA . ALA A 1 200 ? 33.927 -21.277 -26.035 1.00 52.00 200 ALA A CA 1
ATOM 1585 C C . ALA A 1 200 ? 35.299 -20.970 -26.655 1.00 52.00 200 ALA A C 1
ATOM 1587 O O . ALA A 1 200 ? 35.748 -21.651 -27.578 1.00 52.00 200 ALA A O 1
ATOM 1588 N N . THR A 1 201 ? 35.965 -19.923 -26.173 1.00 50.75 201 THR A N 1
ATOM 1589 C CA . THR A 1 201 ? 37.382 -19.703 -26.469 1.00 50.75 201 THR A CA 1
ATOM 1590 C C . THR A 1 201 ? 38.219 -20.682 -25.649 1.00 50.75 201 THR A C 1
ATOM 1592 O O . THR A 1 201 ? 37.859 -21.012 -24.525 1.00 50.75 201 THR A O 1
ATOM 1595 N N . SER A 1 202 ? 39.365 -21.127 -26.168 1.00 46.00 202 SER A N 1
ATOM 1596 C CA . SER A 1 202 ? 40.298 -22.017 -25.451 1.00 46.00 202 SER A CA 1
ATOM 1597 C C . SER A 1 202 ? 40.903 -21.401 -24.178 1.00 46.00 202 SER A C 1
ATOM 1599 O O . SER A 1 202 ? 41.633 -22.066 -23.450 1.00 46.00 202 SER A O 1
ATOM 1601 N N . THR A 1 203 ? 40.643 -20.119 -23.927 1.00 46.28 203 THR A N 1
ATOM 1602 C CA . THR A 1 203 ? 40.995 -19.394 -22.709 1.00 46.28 203 THR A CA 1
ATOM 1603 C C . THR A 1 203 ? 39.856 -19.510 -21.701 1.00 46.28 203 THR A C 1
ATOM 1605 O O . THR A 1 203 ? 38.706 -19.273 -22.056 1.00 46.28 203 THR A O 1
ATOM 1608 N N . SER A 1 204 ? 40.173 -19.820 -20.442 1.00 47.94 204 SER A N 1
ATOM 1609 C CA . SER A 1 204 ? 39.251 -19.966 -19.298 1.00 47.94 204 SER A CA 1
ATOM 1610 C C . SER A 1 204 ? 38.536 -18.668 -18.873 1.00 47.94 204 SER A C 1
ATOM 1612 O O . SER A 1 204 ? 38.232 -18.480 -17.697 1.00 47.94 204 SER A O 1
ATOM 1614 N N . VAL A 1 205 ? 38.347 -17.730 -19.798 1.00 54.84 205 VAL A N 1
ATOM 1615 C CA . VAL A 1 205 ? 37.765 -16.411 -19.569 1.00 54.84 205 VAL A CA 1
ATOM 1616 C C . VAL A 1 205 ? 36.310 -16.473 -20.005 1.00 54.84 205 VAL A C 1
ATOM 1618 O O . VAL A 1 205 ? 36.009 -16.758 -21.163 1.00 54.84 205 VAL A O 1
ATOM 1621 N N . GLU A 1 206 ? 35.411 -16.238 -19.058 1.00 61.50 206 GLU A N 1
ATOM 1622 C CA . GLU A 1 206 ? 33.982 -16.150 -19.326 1.00 61.50 206 GLU A CA 1
ATOM 1623 C C . GLU A 1 206 ? 33.681 -14.948 -20.250 1.00 61.50 206 GLU A C 1
ATOM 1625 O O . GLU A 1 206 ? 34.232 -13.865 -20.029 1.00 61.50 206 GLU A O 1
ATOM 1630 N N . PRO A 1 207 ? 32.829 -15.105 -21.283 1.00 69.31 207 PRO A N 1
ATOM 1631 C CA . PRO A 1 207 ? 32.378 -14.004 -22.133 1.00 69.31 207 PRO A CA 1
ATOM 1632 C C . PRO A 1 207 ? 31.890 -12.786 -21.333 1.00 69.31 207 PRO A C 1
ATOM 1634 O O . PRO A 1 207 ? 31.140 -12.917 -20.359 1.00 69.31 207 PRO A O 1
ATOM 1637 N N . SER A 1 208 ? 32.275 -11.582 -21.763 1.00 71.38 208 SER A N 1
ATOM 1638 C CA . SER A 1 208 ? 31.881 -10.324 -21.108 1.00 71.38 208 SER A CA 1
ATOM 1639 C C . SER A 1 208 ? 30.364 -10.146 -21.028 1.00 71.38 208 SER A C 1
ATOM 1641 O O . SER A 1 208 ? 29.850 -9.614 -20.045 1.00 71.38 208 SER A O 1
ATOM 1643 N N . GLU A 1 209 ? 29.642 -10.639 -22.028 1.00 75.75 209 GLU A N 1
ATOM 1644 C CA . GLU A 1 209 ? 28.187 -10.623 -22.124 1.00 75.75 209 GLU A CA 1
ATOM 1645 C C . GLU A 1 209 ? 27.550 -11.456 -21.007 1.00 75.75 209 GLU A C 1
ATOM 1647 O O . GLU A 1 209 ? 26.609 -10.999 -20.365 1.00 75.75 209 GLU A O 1
ATOM 1652 N N . LEU A 1 210 ? 28.097 -12.641 -20.703 1.00 73.25 210 LEU A N 1
ATOM 1653 C CA . LEU A 1 210 ? 27.616 -13.482 -19.599 1.00 73.25 210 LEU A CA 1
ATOM 1654 C C . LEU A 1 210 ? 27.835 -12.811 -18.239 1.00 73.25 210 LEU A C 1
ATOM 1656 O O . LEU A 1 210 ? 26.960 -12.850 -17.373 1.00 73.25 210 LEU A O 1
ATOM 1660 N N . THR A 1 211 ? 28.971 -12.131 -18.071 1.00 77.50 211 THR A N 1
ATOM 1661 C CA . THR A 1 211 ? 29.266 -11.373 -16.846 1.00 77.50 211 THR A CA 1
ATOM 1662 C C . THR A 1 211 ? 28.283 -10.211 -16.670 1.00 77.50 211 THR A C 1
ATOM 1664 O O . THR A 1 211 ? 27.764 -9.990 -15.574 1.00 77.50 211 THR A O 1
ATOM 1667 N N . GLN A 1 212 ? 27.979 -9.486 -17.752 1.00 76.12 212 GLN A N 1
ATOM 1668 C CA . GLN A 1 212 ? 27.001 -8.396 -17.738 1.00 76.12 212 GLN A CA 1
ATOM 1669 C C . GLN A 1 212 ? 25.576 -8.891 -17.485 1.00 76.12 212 GLN A C 1
ATOM 1671 O O . GLN A 1 212 ? 24.869 -8.276 -16.688 1.00 76.12 212 GLN A O 1
ATOM 1676 N N . LEU A 1 213 ? 25.175 -10.010 -18.096 1.00 76.12 213 LEU A N 1
ATOM 1677 C CA . LEU A 1 213 ? 23.886 -10.656 -17.846 1.00 76.12 213 LEU A CA 1
ATOM 1678 C C . LEU A 1 213 ? 23.733 -10.998 -16.360 1.00 76.12 213 LEU A C 1
ATOM 1680 O O . LEU A 1 213 ? 22.783 -10.546 -15.727 1.00 76.12 213 LEU A O 1
ATOM 1684 N N . ARG A 1 214 ? 24.712 -11.695 -15.767 1.00 78.19 214 ARG A N 1
ATOM 1685 C CA . ARG A 1 214 ? 24.704 -12.034 -14.332 1.00 78.19 214 ARG A CA 1
ATOM 1686 C C . ARG A 1 214 ? 24.650 -10.803 -13.433 1.00 78.19 214 ARG A C 1
ATOM 1688 O O . ARG A 1 214 ? 23.846 -10.754 -12.504 1.00 78.19 214 ARG A O 1
ATOM 1695 N N . SER A 1 215 ? 25.491 -9.804 -13.705 1.00 78.50 215 SER A N 1
ATOM 1696 C CA . SER A 1 215 ? 25.542 -8.571 -12.913 1.00 78.50 215 SER A CA 1
ATOM 1697 C C . SER A 1 215 ? 24.223 -7.799 -12.971 1.00 78.50 215 SER A C 1
ATOM 1699 O O . SER A 1 215 ? 23.750 -7.299 -11.949 1.00 78.50 215 SER A O 1
ATOM 1701 N N . ALA A 1 216 ? 23.602 -7.728 -14.147 1.00 75.12 216 ALA A N 1
ATOM 1702 C CA . ALA A 1 216 ? 22.329 -7.052 -14.321 1.00 75.12 216 ALA A CA 1
ATOM 1703 C C . ALA A 1 216 ? 21.162 -7.824 -13.692 1.00 75.12 216 ALA A C 1
ATOM 1705 O O . ALA A 1 216 ? 20.311 -7.179 -13.089 1.00 75.12 216 ALA A O 1
ATOM 1706 N N . ILE A 1 217 ? 21.147 -9.162 -13.743 1.00 73.44 217 ILE A N 1
ATOM 1707 C CA . ILE A 1 217 ? 20.163 -9.989 -13.019 1.00 73.44 217 ILE A CA 1
ATOM 1708 C C . ILE A 1 217 ? 20.274 -9.740 -11.511 1.00 73.44 217 ILE A C 1
ATOM 1710 O O . ILE A 1 217 ? 19.287 -9.386 -10.868 1.00 73.44 217 ILE A O 1
ATOM 1714 N N . ALA A 1 218 ? 21.485 -9.837 -10.951 1.00 74.56 218 ALA A N 1
ATOM 1715 C CA . ALA A 1 218 ? 21.723 -9.607 -9.525 1.00 74.56 218 ALA A CA 1
ATOM 1716 C C . ALA A 1 218 ? 21.323 -8.185 -9.091 1.00 74.56 218 ALA A C 1
ATOM 1718 O O . ALA A 1 218 ? 20.730 -7.991 -8.032 1.00 74.56 218 ALA A O 1
ATOM 1719 N N . GLY A 1 219 ? 21.614 -7.186 -9.928 1.00 72.00 219 GLY A N 1
ATOM 1720 C CA . GLY A 1 219 ? 21.233 -5.793 -9.697 1.00 72.00 219 GLY A CA 1
ATOM 1721 C C . GLY A 1 219 ? 19.805 -5.439 -10.119 1.00 72.00 219 GLY A C 1
ATOM 1722 O O . GLY A 1 219 ? 19.439 -4.269 -10.021 1.00 72.00 219 GLY A O 1
ATOM 1723 N N . LYS A 1 220 ? 19.033 -6.405 -10.637 1.00 76.50 220 LYS A N 1
ATOM 1724 C CA . LYS A 1 220 ? 17.719 -6.223 -11.271 1.00 76.50 220 LYS A CA 1
ATOM 1725 C C . LYS A 1 220 ? 17.686 -5.053 -12.270 1.00 76.50 220 LYS A C 1
ATOM 1727 O O . LYS A 1 220 ? 16.711 -4.319 -12.341 1.00 76.50 220 LYS A O 1
ATOM 1732 N N . LYS A 1 221 ? 18.755 -4.826 -13.032 1.00 81.31 221 LYS A N 1
ATOM 1733 C CA . LYS A 1 221 ? 18.850 -3.695 -13.967 1.00 81.31 221 LYS A CA 1
ATOM 1734 C C . LYS A 1 221 ? 18.265 -4.065 -15.335 1.00 81.31 221 LYS A C 1
ATOM 1736 O O . LYS A 1 221 ? 18.519 -5.173 -15.808 1.00 81.31 221 LYS A O 1
ATOM 1741 N N . PRO A 1 222 ? 17.541 -3.153 -16.007 1.00 84.06 222 PRO A N 1
ATOM 1742 C CA . PRO A 1 222 ? 17.112 -3.355 -17.386 1.00 84.06 222 PRO A CA 1
ATOM 1743 C C . PRO A 1 222 ? 18.306 -3.580 -18.313 1.00 84.06 222 PRO A C 1
ATOM 1745 O O . PRO A 1 222 ? 19.318 -2.879 -18.236 1.00 84.06 222 PRO A O 1
ATOM 1748 N N . LEU A 1 223 ? 18.173 -4.550 -19.208 1.00 87.12 223 LEU A N 1
ATOM 1749 C CA . LEU A 1 223 ? 19.181 -4.924 -20.191 1.00 87.12 223 LEU A CA 1
ATOM 1750 C C . LEU A 1 223 ? 18.667 -4.654 -21.596 1.00 87.12 223 LEU A C 1
ATOM 1752 O O . LEU A 1 223 ? 17.544 -5.029 -21.930 1.00 87.12 223 LEU A O 1
ATOM 1756 N N . ALA A 1 224 ? 19.516 -4.057 -22.426 1.00 89.25 224 ALA A N 1
ATOM 1757 C CA . ALA A 1 224 ? 19.335 -4.042 -23.867 1.00 89.25 224 ALA A CA 1
ATOM 1758 C C . ALA A 1 224 ? 20.006 -5.291 -24.453 1.00 89.25 224 ALA A C 1
ATOM 1760 O O . ALA A 1 224 ? 21.199 -5.523 -24.241 1.00 89.25 224 ALA A O 1
ATOM 1761 N N . LEU A 1 225 ? 19.227 -6.099 -25.168 1.00 89.81 225 LEU A N 1
ATOM 1762 C CA . LEU A 1 225 ? 19.660 -7.312 -25.852 1.00 89.81 225 LEU A CA 1
ATOM 1763 C C . LEU A 1 225 ? 19.633 -7.043 -27.354 1.00 89.81 225 LEU A C 1
ATOM 1765 O O . LEU A 1 225 ? 18.563 -6.821 -27.928 1.00 89.81 225 LEU A O 1
ATOM 1769 N N . MET A 1 226 ? 20.809 -7.055 -27.975 1.00 91.31 226 MET A N 1
ATOM 1770 C CA . MET A 1 226 ? 20.986 -6.654 -29.367 1.00 91.31 226 MET A CA 1
ATOM 1771 C C . MET A 1 226 ? 21.301 -7.868 -30.237 1.00 91.31 226 MET A C 1
ATOM 1773 O O . MET A 1 226 ? 22.104 -8.715 -29.855 1.00 91.31 226 MET A O 1
ATOM 1777 N N . GLY A 1 227 ? 20.705 -7.955 -31.424 1.00 88.94 227 GLY A N 1
ATOM 1778 C CA . GLY A 1 227 ? 21.003 -9.005 -32.395 1.00 88.94 227 GLY A CA 1
ATOM 1779 C C . GLY A 1 227 ? 20.384 -10.361 -32.053 1.00 88.94 227 GLY A C 1
ATOM 1780 O O . GLY A 1 227 ? 21.034 -11.396 -32.211 1.00 88.94 227 GLY A O 1
ATOM 1781 N N . LEU A 1 228 ? 19.124 -10.385 -31.615 1.00 88.69 228 LEU A N 1
ATOM 1782 C CA . LEU A 1 228 ? 18.381 -11.628 -31.403 1.00 88.69 228 LEU A CA 1
ATOM 1783 C C . LEU A 1 228 ? 17.796 -12.152 -32.719 1.00 88.69 228 LEU A C 1
ATOM 1785 O O . LEU A 1 228 ? 17.307 -11.387 -33.552 1.00 88.69 228 LEU A O 1
ATOM 1789 N N . ASN A 1 229 ? 17.826 -13.471 -32.896 1.00 87.75 229 ASN A N 1
ATOM 1790 C CA . ASN A 1 229 ? 17.113 -14.172 -33.955 1.00 87.75 229 ASN A CA 1
ATOM 1791 C C . ASN A 1 229 ? 15.804 -14.711 -33.401 1.00 87.75 229 ASN A C 1
ATOM 1793 O O . ASN A 1 229 ? 15.808 -15.428 -32.405 1.00 87.75 229 ASN A O 1
ATOM 1797 N N . VAL A 1 230 ? 14.713 -14.422 -34.095 1.00 86.50 230 VAL A N 1
ATOM 1798 C CA . VAL A 1 230 ? 13.397 -14.993 -33.833 1.00 86.50 230 VAL A CA 1
ATOM 1799 C C . VAL A 1 230 ? 13.030 -15.882 -35.004 1.00 86.50 230 VAL A C 1
ATOM 1801 O O . VAL A 1 230 ? 13.113 -15.457 -36.158 1.00 86.50 230 VAL A O 1
ATOM 1804 N N . LYS A 1 231 ? 12.622 -17.115 -34.719 1.00 85.56 231 LYS A N 1
ATOM 1805 C CA . LYS A 1 231 ? 12.067 -18.048 -35.702 1.00 85.56 231 LYS A CA 1
ATOM 1806 C C . LYS A 1 231 ? 10.899 -18.809 -35.086 1.00 85.56 231 LYS A C 1
ATOM 1808 O O . LYS A 1 231 ? 10.829 -18.979 -33.874 1.00 85.56 231 LYS A O 1
ATOM 1813 N N . LEU A 1 232 ? 9.988 -19.267 -35.933 1.00 80.50 232 LEU A N 1
ATOM 1814 C CA . LEU A 1 232 ? 8.898 -20.135 -35.514 1.00 80.50 232 LEU A CA 1
ATOM 1815 C C . LEU A 1 232 ? 9.362 -21.590 -35.662 1.00 80.50 232 LEU A C 1
ATOM 1817 O O . LEU A 1 232 ? 9.731 -21.994 -36.765 1.00 80.50 232 LEU A O 1
ATOM 1821 N N . GLY A 1 233 ? 9.399 -22.335 -34.559 1.00 72.62 233 GLY A N 1
ATOM 1822 C CA . GLY A 1 233 ? 9.703 -23.767 -34.554 1.00 72.62 233 GLY A CA 1
ATOM 1823 C C . GLY A 1 233 ? 8.546 -24.610 -35.097 1.00 72.62 233 GLY A C 1
ATOM 1824 O O . GLY A 1 233 ? 7.436 -24.108 -35.308 1.00 72.62 233 GLY A O 1
ATOM 1825 N N . ASP A 1 234 ? 8.787 -25.910 -35.274 1.00 71.69 234 ASP A N 1
ATOM 1826 C CA . ASP A 1 234 ? 7.859 -26.846 -35.934 1.00 71.69 234 ASP A CA 1
ATOM 1827 C C . ASP A 1 234 ? 6.466 -26.904 -35.271 1.00 71.69 234 ASP A C 1
ATOM 1829 O O . ASP A 1 234 ? 5.453 -27.092 -35.944 1.00 71.69 234 ASP A O 1
ATOM 1833 N N . ASN A 1 235 ? 6.388 -26.634 -33.963 1.00 68.25 235 ASN A N 1
ATOM 1834 C CA . ASN A 1 235 ? 5.146 -26.637 -33.180 1.00 68.25 235 ASN A CA 1
ATOM 1835 C C . ASN A 1 235 ? 4.469 -25.259 -33.062 1.00 68.25 235 ASN A C 1
ATOM 1837 O O . ASN A 1 235 ? 3.658 -25.052 -32.162 1.00 68.25 235 ASN A O 1
ATOM 1841 N N . ARG A 1 236 ? 4.819 -24.286 -33.914 1.00 67.06 236 ARG A N 1
ATOM 1842 C CA . ARG A 1 236 ? 4.450 -22.863 -33.743 1.00 67.06 236 ARG A CA 1
ATOM 1843 C C . ARG A 1 236 ? 4.972 -22.236 -32.441 1.00 67.06 236 ARG A C 1
ATOM 1845 O O . ARG A 1 236 ? 4.488 -21.186 -32.029 1.00 67.06 236 ARG A O 1
ATOM 1852 N N . SER A 1 237 ? 5.962 -22.854 -31.798 1.00 70.81 237 SER A N 1
ATOM 1853 C CA . SER A 1 237 ? 6.647 -22.260 -30.653 1.00 70.81 237 SER A CA 1
ATOM 1854 C C . SER A 1 237 ? 7.636 -21.206 -31.133 1.00 70.81 237 SER A C 1
ATOM 1856 O O . SER A 1 237 ? 8.418 -21.463 -32.049 1.00 70.81 237 SER A O 1
ATOM 1858 N N . LEU A 1 238 ? 7.621 -20.031 -30.510 1.00 74.88 238 LEU A N 1
ATOM 1859 C CA . LEU A 1 238 ? 8.608 -18.996 -30.778 1.00 74.88 238 LEU A CA 1
ATOM 1860 C C . LEU A 1 238 ? 9.975 -19.438 -30.239 1.00 74.88 238 LEU A C 1
ATOM 1862 O O . LEU A 1 238 ? 10.117 -19.712 -29.050 1.00 74.88 238 LEU A O 1
ATOM 1866 N N . GLU A 1 239 ? 10.980 -19.499 -31.104 1.00 80.88 239 GLU A N 1
ATOM 1867 C CA . GLU A 1 239 ? 12.364 -19.762 -30.725 1.00 80.88 239 GLU A CA 1
ATOM 1868 C C . GLU A 1 239 ? 13.172 -18.476 -30.863 1.00 80.88 239 GLU A C 1
ATOM 1870 O O . GLU A 1 239 ? 13.329 -17.942 -31.968 1.00 80.88 239 GLU A O 1
ATOM 1875 N N . VAL A 1 240 ? 13.700 -17.994 -29.736 1.00 83.19 240 VAL A N 1
ATOM 1876 C CA . VAL A 1 240 ? 14.573 -16.820 -29.693 1.00 83.19 240 VAL A CA 1
ATOM 1877 C C . VAL A 1 240 ? 15.982 -17.238 -29.302 1.00 83.19 240 VAL A C 1
ATOM 1879 O O . VAL A 1 240 ? 16.207 -17.829 -28.243 1.00 83.19 240 VAL A O 1
ATOM 1882 N N . THR A 1 241 ? 16.947 -16.931 -30.167 1.00 83.75 241 THR A N 1
ATOM 1883 C CA . THR A 1 241 ? 18.357 -17.278 -29.962 1.00 83.75 241 THR A CA 1
ATOM 1884 C C . THR A 1 241 ? 19.267 -16.087 -30.213 1.00 83.75 241 THR A C 1
ATOM 1886 O O . THR A 1 241 ? 18.930 -15.173 -30.966 1.00 83.75 241 THR A O 1
ATOM 1889 N N . THR A 1 242 ? 20.468 -16.104 -29.644 1.00 82.75 242 THR A N 1
ATOM 1890 C CA . THR A 1 242 ? 21.490 -15.104 -29.982 1.00 82.75 242 THR A CA 1
ATOM 1891 C C . THR A 1 242 ? 21.994 -15.292 -31.417 1.00 82.75 242 THR A C 1
ATOM 1893 O O . THR A 1 242 ? 22.054 -16.410 -31.943 1.00 82.75 242 THR A O 1
ATOM 1896 N N . ALA A 1 243 ? 22.326 -14.192 -32.094 1.00 83.81 243 ALA A N 1
ATOM 1897 C CA . ALA A 1 243 ? 23.080 -14.229 -33.342 1.00 83.81 243 ALA A CA 1
ATOM 1898 C C . ALA A 1 243 ? 24.593 -14.139 -33.081 1.00 83.81 243 ALA A C 1
ATOM 1900 O O . ALA A 1 243 ? 25.038 -13.937 -31.956 1.00 83.81 243 ALA A O 1
ATOM 1901 N N . ARG A 1 244 ? 25.409 -14.270 -34.136 1.00 81.06 244 ARG A N 1
ATOM 1902 C CA . ARG A 1 244 ? 26.879 -14.179 -34.014 1.00 81.06 244 ARG A CA 1
ATOM 1903 C C . ARG A 1 244 ? 27.386 -12.793 -33.611 1.00 81.06 244 ARG A C 1
ATOM 1905 O O . ARG A 1 244 ? 28.494 -12.699 -33.104 1.00 81.06 244 ARG A O 1
ATOM 1912 N N . ASP A 1 245 ? 26.608 -11.754 -33.880 1.00 83.06 245 ASP A N 1
ATOM 1913 C CA . ASP A 1 245 ? 26.879 -10.368 -33.487 1.00 83.06 245 ASP A CA 1
ATOM 1914 C C . ASP A 1 245 ? 26.053 -9.938 -32.272 1.00 83.06 245 ASP A C 1
ATOM 1916 O O . ASP A 1 245 ? 25.803 -8.751 -32.076 1.00 83.06 245 ASP A O 1
ATOM 1920 N N . PHE A 1 246 ? 25.562 -10.910 -31.498 1.00 86.25 246 PHE A N 1
ATOM 1921 C CA . PHE A 1 246 ? 24.848 -10.613 -30.274 1.00 86.25 246 PHE A CA 1
ATOM 1922 C C . PHE A 1 246 ? 25.773 -9.893 -29.300 1.00 86.25 246 PHE A C 1
ATOM 1924 O O . PHE A 1 246 ? 26.902 -10.324 -29.062 1.00 86.25 246 PHE A O 1
ATOM 1931 N N . TYR A 1 247 ? 25.245 -8.837 -28.700 1.00 88.50 247 TYR A N 1
ATOM 1932 C CA . TYR A 1 247 ? 25.850 -8.173 -27.561 1.00 88.50 247 TYR A CA 1
ATOM 1933 C C . TYR A 1 247 ? 24.742 -7.634 -26.658 1.00 88.50 247 TYR A C 1
ATOM 1935 O O . TYR A 1 247 ? 23.594 -7.447 -27.075 1.00 88.50 247 TYR A O 1
ATOM 1943 N N . CYS A 1 248 ? 25.079 -7.383 -25.402 1.00 87.94 248 CYS A N 1
ATOM 1944 C CA . CYS A 1 248 ? 24.167 -6.785 -24.439 1.00 87.94 248 CYS A CA 1
ATOM 1945 C C . CYS A 1 248 ? 24.851 -5.652 -23.683 1.00 87.94 248 CYS A C 1
ATOM 1947 O O . CYS A 1 248 ? 26.074 -5.537 -23.699 1.00 87.94 248 CYS A O 1
ATOM 1949 N N . PHE A 1 249 ? 24.051 -4.805 -23.043 1.00 88.12 249 PHE A N 1
ATOM 1950 C CA . PHE A 1 249 ? 24.520 -3.779 -22.117 1.00 88.12 249 PHE A CA 1
ATOM 1951 C C . PHE A 1 249 ? 23.387 -3.366 -21.169 1.00 88.12 249 PHE A C 1
ATOM 1953 O O . PHE A 1 249 ? 22.207 -3.579 -21.457 1.00 88.12 249 PHE A O 1
ATOM 1960 N N . VAL A 1 250 ? 23.738 -2.760 -20.031 1.00 87.00 250 VAL A N 1
ATOM 1961 C CA . VAL A 1 250 ? 22.752 -2.163 -19.114 1.00 87.00 250 VAL A CA 1
ATOM 1962 C C . VAL A 1 250 ? 22.060 -1.007 -19.829 1.00 87.00 250 VAL A C 1
ATOM 1964 O O . VAL A 1 250 ? 22.724 -0.057 -20.247 1.00 87.00 250 VAL A O 1
ATOM 1967 N N . ALA A 1 251 ? 20.741 -1.102 -19.989 1.00 85.62 251 ALA A N 1
ATOM 1968 C CA . ALA A 1 251 ? 19.971 -0.134 -20.755 1.00 85.62 251 ALA A CA 1
ATOM 1969 C C . ALA A 1 251 ? 19.991 1.253 -20.091 1.00 85.62 251 ALA A C 1
ATOM 1971 O O . ALA A 1 251 ? 20.068 1.378 -18.868 1.00 85.62 251 ALA A O 1
ATOM 1972 N N . GLN A 1 252 ? 19.916 2.294 -20.920 1.00 85.69 252 GLN A N 1
ATOM 1973 C CA . GLN A 1 252 ? 19.878 3.701 -20.515 1.00 85.69 252 GLN A CA 1
ATOM 1974 C C . GLN A 1 252 ? 18.748 4.415 -21.262 1.00 85.69 252 GLN A C 1
ATOM 1976 O O . GLN A 1 252 ? 18.366 3.989 -22.356 1.00 85.69 252 GLN A O 1
ATOM 1981 N N . GLY A 1 253 ? 18.248 5.506 -20.685 1.00 81.50 253 GLY A N 1
ATOM 1982 C CA . GLY A 1 253 ? 17.178 6.316 -21.264 1.00 81.50 253 GLY A CA 1
ATOM 1983 C C . GLY A 1 253 ? 15.809 6.039 -20.644 1.00 81.50 253 GLY A C 1
ATOM 1984 O O . GLY A 1 253 ? 15.667 5.212 -19.744 1.00 81.50 253 GLY A O 1
ATOM 1985 N N . ALA A 1 254 ? 14.788 6.735 -21.144 1.00 77.12 254 ALA A N 1
ATOM 1986 C CA . ALA A 1 254 ? 13.464 6.786 -20.522 1.00 77.12 254 ALA A CA 1
ATOM 1987 C C . ALA A 1 254 ? 12.819 5.396 -20.377 1.00 77.12 254 ALA A C 1
ATOM 1989 O O . ALA A 1 254 ? 12.300 5.061 -19.317 1.00 77.12 254 ALA A O 1
ATOM 1990 N N . LYS A 1 255 ? 12.921 4.537 -21.403 1.00 74.25 255 LYS A N 1
ATOM 1991 C CA . LYS A 1 255 ? 12.387 3.165 -21.334 1.00 74.25 255 LYS A CA 1
ATOM 1992 C C . LYS A 1 255 ? 13.120 2.305 -20.298 1.00 74.25 255 LYS A C 1
ATOM 1994 O O . LYS A 1 255 ? 12.509 1.442 -19.680 1.00 74.25 255 LYS A O 1
ATOM 1999 N N . ALA A 1 256 ? 14.415 2.536 -20.077 1.00 77.38 256 ALA A N 1
ATOM 2000 C CA . ALA A 1 256 ? 15.147 1.858 -19.011 1.00 77.38 256 ALA A CA 1
ATOM 2001 C C . ALA A 1 256 ? 14.722 2.374 -17.627 1.00 77.38 256 ALA A C 1
ATOM 2003 O O . ALA A 1 256 ? 14.566 1.574 -16.717 1.00 77.38 256 ALA A O 1
ATOM 2004 N N . GLU A 1 257 ? 14.473 3.674 -17.464 1.00 75.06 257 GLU A N 1
ATOM 2005 C CA . GLU A 1 257 ? 13.966 4.249 -16.207 1.00 75.06 257 GLU A CA 1
ATOM 2006 C C . GLU A 1 257 ? 12.560 3.736 -15.856 1.00 75.06 257 GLU A C 1
ATOM 2008 O O . GLU A 1 257 ? 12.300 3.399 -14.705 1.00 75.06 257 GLU A O 1
ATOM 2013 N N . GLU A 1 258 ? 11.679 3.593 -16.850 1.00 70.50 258 GLU A N 1
ATOM 2014 C CA . GLU A 1 258 ? 10.348 2.988 -16.687 1.00 70.50 258 GLU A CA 1
ATOM 2015 C C . GLU A 1 258 ? 10.413 1.505 -16.288 1.00 70.50 258 GLU A C 1
ATOM 2017 O O . GLU A 1 258 ? 9.562 1.018 -15.541 1.00 70.50 258 GLU A O 1
ATOM 2022 N N . MET A 1 259 ? 11.404 0.777 -16.816 1.00 64.56 259 MET A N 1
ATOM 2023 C CA . MET A 1 259 ? 11.579 -0.661 -16.599 1.00 64.56 259 MET A CA 1
ATOM 2024 C C . MET A 1 259 ? 12.472 -0.990 -15.411 1.00 64.56 259 MET A C 1
ATOM 2026 O O . MET A 1 259 ? 12.472 -2.140 -14.975 1.00 64.56 259 MET A O 1
ATOM 2030 N N . ALA A 1 260 ? 13.253 -0.038 -14.900 1.00 56.19 260 ALA A N 1
ATOM 2031 C CA . ALA A 1 260 ? 14.032 -0.246 -13.698 1.00 56.19 260 ALA A CA 1
ATOM 2032 C C . ALA A 1 260 ? 13.056 -0.690 -12.608 1.00 56.19 260 ALA A C 1
ATOM 2034 O O . ALA A 1 260 ? 12.004 -0.064 -12.429 1.00 56.19 260 ALA A O 1
ATOM 2035 N N . PRO A 1 261 ? 13.335 -1.793 -11.894 1.00 48.47 261 PRO A N 1
ATOM 2036 C CA . PRO A 1 261 ? 12.525 -2.120 -10.749 1.00 48.47 261 PRO A CA 1
ATOM 2037 C C . PRO A 1 261 ? 12.549 -0.875 -9.875 1.00 48.47 261 PRO A C 1
ATOM 2039 O O . PRO A 1 261 ? 13.607 -0.293 -9.624 1.00 48.47 261 PRO A O 1
ATOM 2042 N N . THR A 1 262 ? 11.388 -0.477 -9.381 1.00 44.19 262 THR A N 1
ATOM 2043 C CA . THR A 1 262 ? 11.302 0.357 -8.189 1.00 44.19 262 THR A CA 1
ATOM 2044 C C . THR A 1 262 ? 11.863 -0.468 -7.020 1.00 44.19 262 THR A C 1
ATOM 2046 O O . THR A 1 262 ? 11.121 -0.987 -6.192 1.00 44.19 262 THR A O 1
ATOM 2049 N N . CYS A 1 263 ? 13.170 -0.729 -7.056 1.00 38.41 263 CYS A N 1
ATOM 2050 C CA . CYS A 1 263 ? 14.004 -1.304 -6.016 1.00 38.41 263 CYS A CA 1
ATOM 2051 C C . CYS A 1 263 ? 14.893 -0.211 -5.415 1.00 38.41 263 CYS A C 1
ATOM 2053 O O . CYS A 1 263 ? 15.836 -0.496 -4.689 1.00 38.41 263 CYS A O 1
ATOM 2055 N N . GLU A 1 264 ? 14.551 1.051 -5.647 1.00 38.41 264 GLU A N 1
ATOM 2056 C CA . GLU A 1 264 ? 14.477 1.938 -4.507 1.00 38.41 264 GLU A CA 1
ATOM 2057 C C . GLU A 1 264 ? 13.099 1.700 -3.897 1.00 38.41 264 GLU A C 1
ATOM 2059 O O . GLU A 1 264 ? 12.066 1.931 -4.533 1.00 38.41 264 GLU A O 1
ATOM 2064 N N . SER A 1 265 ? 13.076 1.164 -2.674 1.00 51.53 265 SER A N 1
ATOM 2065 C CA . SER A 1 265 ? 11.934 1.365 -1.793 1.00 51.53 265 SER A CA 1
ATOM 2066 C C . SER A 1 265 ? 11.796 2.882 -1.720 1.00 51.53 265 SER A C 1
ATOM 2068 O O . SER A 1 265 ? 12.573 3.527 -1.015 1.00 51.53 265 SER A O 1
ATOM 2070 N N . LYS A 1 266 ? 10.930 3.474 -2.556 1.00 64.06 266 LYS A N 1
ATOM 2071 C CA . LYS A 1 266 ? 10.644 4.901 -2.458 1.00 64.06 266 LYS A CA 1
ATOM 2072 C C . LYS A 1 266 ? 10.279 5.107 -0.997 1.00 64.06 266 LYS A C 1
ATOM 2074 O O . LYS A 1 266 ? 9.382 4.426 -0.501 1.00 64.06 266 LYS A O 1
ATOM 2079 N N . ASP A 1 267 ? 11.062 5.916 -0.294 1.00 76.06 267 ASP A N 1
ATOM 2080 C CA . ASP A 1 267 ? 10.883 6.063 1.139 1.00 76.06 267 ASP A CA 1
ATOM 2081 C C . ASP A 1 267 ? 9.624 6.884 1.386 1.00 76.06 267 ASP A C 1
ATOM 2083 O O . ASP A 1 267 ? 9.622 8.114 1.429 1.00 76.06 267 ASP A O 1
ATOM 2087 N N . TYR A 1 268 ? 8.522 6.162 1.527 1.00 85.44 268 TYR A N 1
ATOM 2088 C CA . TYR A 1 268 ? 7.228 6.744 1.789 1.00 85.44 268 TYR A CA 1
ATOM 2089 C C . TYR A 1 268 ? 7.089 7.199 3.232 1.00 85.44 268 TYR A C 1
ATOM 2091 O O . TYR A 1 268 ? 6.001 7.655 3.549 1.00 85.44 268 TYR A O 1
ATOM 2099 N N . LEU A 1 269 ? 8.101 7.083 4.107 1.00 83.81 269 LEU A N 1
ATOM 2100 C CA . LEU A 1 269 ? 8.069 7.618 5.473 1.00 83.81 269 LEU A CA 1
ATOM 2101 C C . LEU A 1 269 ? 8.646 9.037 5.554 1.00 83.81 269 LEU A C 1
ATOM 2103 O O . LEU A 1 269 ? 8.130 9.855 6.320 1.00 83.81 269 LEU A O 1
ATOM 2107 N N . SER A 1 270 ? 9.653 9.368 4.743 1.00 82.12 270 SER A N 1
ATOM 2108 C CA . SER A 1 270 ? 10.229 10.721 4.704 1.00 82.12 270 SER A CA 1
ATOM 2109 C C . SER A 1 270 ? 9.452 11.701 3.817 1.00 82.12 270 SER A C 1
ATOM 2111 O O . SER A 1 270 ? 9.467 12.905 4.080 1.00 82.12 270 SER A O 1
ATOM 2113 N N . GLU A 1 271 ? 8.731 11.211 2.806 1.00 87.69 271 GLU A N 1
ATOM 2114 C CA . GLU A 1 271 ? 7.927 12.051 1.911 1.00 87.69 271 GLU A CA 1
ATOM 2115 C C . GLU A 1 271 ? 6.677 12.615 2.626 1.00 87.69 271 GLU A C 1
ATOM 2117 O O . GLU A 1 271 ? 5.917 11.853 3.229 1.00 87.69 271 GLU A O 1
ATOM 2122 N N . PRO A 1 272 ? 6.407 13.933 2.572 1.00 89.50 272 PRO A N 1
ATOM 2123 C CA . PRO A 1 272 ? 5.161 14.489 3.089 1.00 89.50 272 PRO A CA 1
ATOM 2124 C C . PRO A 1 272 ? 3.949 13.945 2.325 1.00 89.50 272 PRO A C 1
ATOM 2126 O O . PRO A 1 272 ? 3.896 14.011 1.101 1.00 89.50 272 PRO A O 1
ATOM 2129 N N . ALA A 1 273 ? 2.948 13.454 3.052 1.00 92.00 273 ALA A N 1
ATOM 2130 C CA . ALA A 1 273 ? 1.739 12.871 2.475 1.00 92.00 273 ALA A CA 1
ATOM 2131 C C . ALA A 1 273 ? 0.535 13.790 2.703 1.00 92.00 273 ALA A C 1
ATOM 2133 O O . ALA A 1 273 ? 0.357 14.295 3.806 1.00 92.00 273 ALA A O 1
ATOM 2134 N N . HIS A 1 274 ? -0.321 14.005 1.707 1.00 92.19 274 HIS A N 1
ATOM 2135 C CA . HIS A 1 274 ? -1.521 14.833 1.879 1.00 92.19 274 HIS A CA 1
ATOM 2136 C C . HIS A 1 274 ? -2.524 14.180 2.835 1.00 92.19 274 HIS A C 1
ATOM 2138 O O . HIS A 1 274 ? -2.840 12.998 2.695 1.00 92.19 274 HIS A O 1
ATOM 2144 N N . GLN A 1 275 ? -3.045 14.933 3.802 1.00 92.44 275 GLN A N 1
ATOM 2145 C CA . GLN A 1 275 ? -4.060 14.422 4.718 1.00 92.44 275 GLN A CA 1
ATOM 2146 C C . GLN A 1 275 ? -5.355 14.112 3.953 1.00 92.44 275 GLN A C 1
ATOM 2148 O O . GLN A 1 275 ? -5.782 14.903 3.108 1.00 92.44 275 GLN A O 1
ATOM 2153 N N . SER A 1 276 ? -5.979 12.970 4.243 1.00 92.69 276 SER A N 1
ATOM 2154 C CA . SER A 1 276 ? -7.210 12.527 3.582 1.00 92.69 276 SER A CA 1
ATOM 2155 C C . SER A 1 276 ? -8.118 11.715 4.518 1.00 92.69 276 SER A C 1
ATOM 2157 O O . SER A 1 276 ? -7.758 11.442 5.663 1.00 92.69 276 SER A O 1
ATOM 2159 N N . THR A 1 277 ? -9.290 11.322 4.011 1.00 92.25 277 THR A N 1
ATOM 2160 C CA . THR A 1 277 ? -10.234 10.374 4.629 1.00 92.25 277 THR A CA 1
ATOM 2161 C C . THR A 1 277 ? -10.545 9.230 3.667 1.00 92.25 277 THR A C 1
ATOM 2163 O O . THR A 1 277 ? -10.297 9.333 2.460 1.00 92.25 277 THR A O 1
ATOM 2166 N N . VAL A 1 278 ? -11.125 8.142 4.172 1.00 93.50 278 VAL A N 1
ATOM 2167 C CA . VAL A 1 278 ? -11.507 6.989 3.343 1.00 93.50 278 VAL A CA 1
ATOM 2168 C C . VAL A 1 278 ? -12.490 7.383 2.238 1.00 93.50 278 VAL A C 1
ATOM 2170 O O . VAL A 1 278 ? -12.282 7.029 1.077 1.00 93.50 278 VAL A O 1
ATOM 2173 N N . ALA A 1 279 ? -13.525 8.162 2.559 1.00 89.06 279 ALA A N 1
ATOM 2174 C CA . ALA A 1 279 ? -14.525 8.585 1.580 1.00 89.06 279 ALA A CA 1
ATOM 2175 C C . ALA A 1 279 ? -13.939 9.468 0.465 1.00 89.06 279 ALA A C 1
ATOM 2177 O O . ALA A 1 279 ? -14.358 9.369 -0.692 1.00 89.06 279 ALA A O 1
ATOM 2178 N N . LEU A 1 280 ? -12.956 10.314 0.792 1.00 87.12 280 LEU A N 1
ATOM 2179 C CA . LEU A 1 280 ? -12.263 11.139 -0.198 1.00 87.12 280 LEU A CA 1
ATOM 2180 C C . LEU A 1 280 ? -11.450 10.275 -1.160 1.00 87.12 280 LEU A C 1
ATOM 2182 O O . LEU A 1 280 ? -11.527 10.475 -2.370 1.00 87.12 280 LEU A O 1
ATOM 2186 N N . ILE A 1 281 ? -10.713 9.294 -0.633 1.00 90.00 281 ILE A N 1
ATOM 2187 C CA . ILE A 1 281 ? -9.945 8.352 -1.454 1.00 90.00 281 ILE A CA 1
ATOM 2188 C C . ILE A 1 281 ? -10.870 7.582 -2.393 1.00 90.00 281 ILE A C 1
ATOM 2190 O O . ILE A 1 281 ? -10.602 7.527 -3.590 1.00 90.00 281 ILE A O 1
ATOM 2194 N N . ASP A 1 282 ? -11.977 7.046 -1.881 1.00 88.56 282 ASP A N 1
ATOM 2195 C CA . ASP A 1 282 ? -12.941 6.307 -2.697 1.00 88.56 282 ASP A CA 1
ATOM 2196 C C . ASP A 1 282 ? -13.521 7.174 -3.825 1.00 88.56 282 ASP A C 1
ATOM 2198 O O . ASP A 1 282 ? -13.564 6.769 -4.985 1.00 88.56 282 ASP A O 1
ATOM 2202 N N . THR A 1 283 ? -13.881 8.422 -3.515 1.00 83.62 283 THR A N 1
ATOM 2203 C CA . THR A 1 283 ? -14.384 9.378 -4.513 1.00 83.62 283 THR A CA 1
ATOM 2204 C C . THR A 1 283 ? -13.360 9.629 -5.626 1.00 83.62 283 THR A C 1
ATOM 2206 O O . THR A 1 283 ? -13.721 9.685 -6.800 1.00 83.62 283 THR A O 1
ATOM 2209 N N . LEU A 1 284 ? -12.078 9.756 -5.277 1.00 81.75 284 LEU A N 1
ATOM 2210 C CA . LEU A 1 284 ? -11.001 10.021 -6.234 1.00 81.75 284 LEU A CA 1
ATOM 2211 C C . LEU A 1 284 ? -10.705 8.831 -7.139 1.00 81.75 284 LEU A C 1
ATOM 2213 O O . LEU A 1 284 ? -10.509 9.011 -8.340 1.00 81.75 284 LEU A O 1
ATOM 2217 N N . LEU A 1 285 ? -10.677 7.626 -6.569 1.00 85.69 285 LEU A N 1
ATOM 2218 C CA . LEU A 1 285 ? -10.452 6.404 -7.334 1.00 85.69 285 LEU A CA 1
ATOM 2219 C C . LEU A 1 285 ? -11.604 6.164 -8.316 1.00 85.69 285 LEU A C 1
ATOM 2221 O O . LEU A 1 285 ? -11.353 5.904 -9.490 1.00 85.69 285 LEU A O 1
ATOM 2225 N N . ASN A 1 286 ? -12.850 6.379 -7.882 1.00 83.06 286 ASN A N 1
ATOM 2226 C CA . ASN A 1 286 ? -14.029 6.258 -8.743 1.00 83.06 286 ASN A CA 1
ATOM 2227 C C . ASN A 1 286 ? -14.114 7.351 -9.824 1.00 83.06 286 ASN A C 1
ATOM 2229 O O . ASN A 1 286 ? -14.688 7.120 -10.886 1.00 83.06 286 ASN A O 1
ATOM 2233 N N . ALA A 1 287 ? -13.536 8.533 -9.590 1.00 76.44 287 ALA A N 1
ATOM 2234 C CA . ALA A 1 287 ? -13.481 9.597 -10.592 1.00 76.44 287 ALA A CA 1
ATOM 2235 C C . ALA A 1 287 ? -12.466 9.325 -11.720 1.00 76.44 287 ALA A C 1
ATOM 2237 O O . ALA A 1 287 ? -12.532 9.978 -12.759 1.00 76.44 287 ALA A O 1
ATOM 2238 N N . GLY A 1 288 ? -11.507 8.409 -11.524 1.00 66.75 288 GLY A N 1
ATOM 2239 C CA . GLY A 1 288 ? -10.499 8.045 -12.530 1.00 66.75 288 GLY A CA 1
ATOM 2240 C C . GLY A 1 288 ? -9.517 9.164 -12.918 1.00 66.75 288 GLY A C 1
ATOM 2241 O O . GLY A 1 288 ? -8.754 9.009 -13.865 1.00 66.75 288 GLY A O 1
ATOM 2242 N N . ALA A 1 289 ? -9.515 10.291 -12.199 1.00 58.47 289 ALA A N 1
ATOM 2243 C CA . ALA A 1 289 ? -8.839 11.534 -12.585 1.00 58.47 289 ALA A CA 1
ATOM 2244 C C . ALA A 1 289 ? -7.454 11.730 -11.928 1.00 58.47 289 ALA A C 1
ATOM 2246 O O . ALA A 1 289 ? -7.093 12.848 -11.560 1.00 58.47 289 ALA A O 1
ATOM 2247 N N . ILE A 1 290 ? -6.681 10.656 -11.734 1.00 69.25 290 ILE A N 1
ATOM 2248 C CA . ILE A 1 290 ? -5.363 10.717 -11.077 1.00 69.25 290 ILE A CA 1
ATOM 2249 C C . ILE A 1 290 ? -4.269 10.460 -12.116 1.00 69.25 290 ILE A C 1
ATOM 2251 O O . ILE A 1 290 ? -3.872 9.317 -12.321 1.00 69.25 290 ILE A O 1
ATOM 2255 N N . SER A 1 291 ? -3.819 11.528 -12.783 1.00 64.56 291 SER A N 1
ATOM 2256 C CA . SER A 1 291 ? -2.752 11.474 -13.794 1.00 64.56 291 SER A CA 1
ATOM 2257 C C . SER A 1 291 ? -1.368 11.250 -13.181 1.00 64.56 291 SER A C 1
ATOM 2259 O O . SER A 1 291 ? -0.599 10.436 -13.680 1.00 64.56 291 SER A O 1
ATOM 2261 N N . ASP A 1 292 ? -1.073 11.934 -12.071 1.00 75.62 292 ASP A N 1
ATOM 2262 C CA . ASP A 1 292 ? 0.207 11.836 -11.367 1.00 75.62 292 ASP A CA 1
ATOM 2263 C C . ASP A 1 292 ? 0.051 11.056 -10.055 1.00 75.62 292 ASP A C 1
ATOM 2265 O O . ASP A 1 292 ? -0.931 11.282 -9.338 1.00 75.62 292 ASP A O 1
ATOM 2269 N N . PRO A 1 293 ? 1.004 10.169 -9.694 1.00 81.81 293 PRO A N 1
ATOM 2270 C CA . PRO A 1 293 ? 0.955 9.451 -8.427 1.00 81.81 293 PRO A CA 1
ATOM 2271 C C . PRO A 1 293 ? 0.898 10.421 -7.241 1.00 81.81 293 PRO A C 1
ATOM 2273 O O . PRO A 1 293 ? 1.809 11.227 -7.050 1.00 81.81 293 PRO A O 1
ATOM 2276 N N . LYS A 1 294 ? -0.141 10.318 -6.408 1.00 87.31 294 LYS A N 1
ATOM 2277 C CA . LYS A 1 294 ? -0.294 11.138 -5.196 1.00 87.31 294 LYS A CA 1
ATOM 2278 C C . LYS A 1 294 ? -0.103 10.292 -3.947 1.00 87.31 294 LYS A C 1
ATOM 2280 O O . LYS A 1 294 ? -0.717 9.235 -3.821 1.00 87.31 294 LYS A O 1
ATOM 2285 N N . LEU A 1 295 ? 0.713 10.776 -3.012 1.00 92.00 295 LEU A N 1
ATOM 2286 C CA . LEU A 1 295 ? 0.862 10.180 -1.686 1.00 92.00 295 LEU A CA 1
ATOM 2287 C C . LEU A 1 295 ? -0.101 10.857 -0.707 1.00 92.00 295 LEU A C 1
ATOM 2289 O O . LEU A 1 295 ? -0.034 12.069 -0.493 1.00 92.00 295 LEU A O 1
ATOM 2293 N N . VAL A 1 296 ? -0.983 10.069 -0.099 1.00 93.88 296 VAL A N 1
ATOM 2294 C CA . VAL A 1 296 ? -1.939 10.536 0.912 1.00 93.88 296 VAL A CA 1
ATOM 2295 C C . VAL A 1 296 ? -1.772 9.761 2.215 1.00 93.88 296 VAL A C 1
ATOM 2297 O O . VAL A 1 296 ? -1.289 8.632 2.205 1.00 93.88 296 VAL A O 1
ATOM 2300 N N . GLN A 1 297 ? -2.169 10.355 3.337 1.00 95.25 297 GLN A N 1
ATOM 2301 C CA . GLN A 1 297 ? -2.183 9.712 4.647 1.00 95.25 297 GLN A CA 1
ATOM 2302 C C . GLN A 1 297 ? -3.574 9.800 5.267 1.00 95.25 297 GLN A C 1
ATOM 2304 O O . GLN A 1 297 ? -4.177 10.875 5.314 1.00 95.25 297 GLN A O 1
ATOM 2309 N N . VAL A 1 298 ? -4.048 8.667 5.778 1.00 95.94 298 VAL A N 1
ATOM 2310 C CA . VAL A 1 298 ? -5.274 8.574 6.572 1.00 95.94 298 VAL A CA 1
ATOM 2311 C C . VAL A 1 298 ? -4.897 8.051 7.952 1.00 95.94 298 VAL A C 1
ATOM 2313 O O . VAL A 1 298 ? -4.179 7.058 8.072 1.00 95.94 298 VAL A O 1
ATOM 2316 N N . ASN A 1 299 ? -5.352 8.758 8.981 1.00 95.81 299 ASN A N 1
ATOM 2317 C CA . ASN A 1 299 ? -5.136 8.407 10.382 1.00 95.81 299 ASN A CA 1
ATOM 2318 C C . ASN A 1 299 ? -6.442 7.884 10.990 1.00 95.81 299 ASN A C 1
ATOM 2320 O O . ASN A 1 299 ? -7.520 8.160 10.462 1.00 95.81 299 ASN A O 1
ATOM 2324 N N . PHE A 1 300 ? -6.343 7.195 12.128 1.00 95.88 300 PHE A N 1
ATOM 2325 C CA . PHE A 1 300 ? -7.500 6.703 12.892 1.00 95.88 300 PHE A CA 1
ATOM 2326 C C . PHE A 1 300 ? -8.408 5.747 12.093 1.00 95.88 300 PHE A C 1
ATOM 2328 O O . PHE A 1 300 ? -9.634 5.806 12.191 1.00 95.88 300 PHE A O 1
ATOM 2335 N N . VAL A 1 301 ? -7.803 4.870 11.287 1.00 97.00 301 VAL A N 1
ATOM 2336 C CA . VAL A 1 301 ? -8.514 3.869 10.477 1.00 97.00 301 VAL A CA 1
ATOM 2337 C C . VAL A 1 301 ? -8.491 2.499 11.138 1.00 97.00 301 VAL A C 1
ATOM 2339 O O . VAL A 1 301 ? -7.547 2.148 11.834 1.00 97.00 301 VAL A O 1
ATOM 2342 N N . THR A 1 302 ? -9.498 1.681 10.857 1.00 96.56 302 THR A N 1
ATOM 2343 C CA . THR A 1 302 ? -9.466 0.237 11.110 1.00 96.56 302 THR A CA 1
ATOM 2344 C C . THR A 1 302 ? -9.079 -0.480 9.822 1.00 96.56 302 THR A C 1
ATOM 2346 O O . THR A 1 302 ? -9.700 -0.213 8.789 1.00 96.56 302 THR A O 1
ATOM 2349 N N . ILE A 1 303 ? -8.116 -1.402 9.864 1.00 96.50 303 ILE A N 1
ATOM 2350 C CA . ILE A 1 303 ? -7.734 -2.241 8.717 1.00 96.50 303 ILE A CA 1
ATOM 2351 C C . ILE A 1 303 ? -8.031 -3.698 9.065 1.00 96.50 303 ILE A C 1
ATOM 2353 O O . ILE A 1 303 ? -7.559 -4.213 10.074 1.00 96.50 303 ILE A O 1
ATOM 2357 N N . THR A 1 304 ? -8.824 -4.377 8.237 1.00 93.56 304 THR A N 1
ATOM 2358 C CA . THR A 1 304 ? -9.169 -5.782 8.478 1.00 93.56 304 THR A CA 1
ATOM 2359 C C . THR A 1 304 ? -7.957 -6.678 8.253 1.00 93.56 304 THR A C 1
ATOM 2361 O O . THR A 1 304 ? -7.357 -6.645 7.177 1.00 93.56 304 THR A O 1
ATOM 2364 N N . ARG A 1 305 ? -7.642 -7.529 9.230 1.00 91.00 305 ARG A N 1
ATOM 2365 C CA . ARG A 1 305 ? -6.669 -8.612 9.046 1.00 91.00 305 ARG A CA 1
ATOM 2366 C C . ARG A 1 305 ? -7.114 -9.581 7.936 1.00 91.00 305 ARG A C 1
ATOM 2368 O O . ARG A 1 305 ? -8.321 -9.726 7.719 1.00 91.00 305 ARG A O 1
ATOM 2375 N N . PRO A 1 306 ? -6.178 -10.249 7.241 1.00 92.06 306 PRO A N 1
ATOM 2376 C CA . PRO A 1 306 ? -6.530 -11.257 6.249 1.00 92.06 306 PRO A CA 1
ATOM 2377 C C . PRO A 1 306 ? -7.195 -12.478 6.887 1.00 92.06 306 PRO A C 1
ATOM 2379 O O . PRO A 1 306 ? -6.880 -12.854 8.016 1.00 92.06 306 PRO A O 1
ATOM 2382 N N . ALA A 1 307 ? -8.082 -13.128 6.137 1.00 87.12 307 ALA A N 1
ATOM 2383 C CA . ALA A 1 307 ? -8.609 -14.435 6.517 1.00 87.12 307 ALA A CA 1
ATOM 2384 C C . ALA A 1 307 ? -7.572 -15.538 6.244 1.00 87.12 307 ALA A C 1
ATOM 2386 O O . ALA A 1 307 ? -6.796 -15.433 5.295 1.00 87.12 307 ALA A O 1
ATOM 2387 N N . LYS A 1 308 ? -7.614 -16.633 7.012 1.00 85.25 308 LYS A N 1
ATOM 2388 C CA . LYS A 1 308 ? -6.717 -17.794 6.857 1.00 85.25 308 LYS A CA 1
ATOM 2389 C C . LYS A 1 308 ? -6.641 -18.347 5.424 1.00 85.25 308 LYS A C 1
ATOM 2391 O O . LYS A 1 308 ? -5.582 -18.783 4.989 1.00 85.25 308 LYS A O 1
ATOM 2396 N N . GLU A 1 309 ? -7.751 -18.319 4.690 1.00 86.25 309 GLU A N 1
ATOM 2397 C CA . GLU A 1 309 ? -7.848 -18.838 3.314 1.00 86.25 309 GLU A CA 1
ATOM 2398 C C . GLU A 1 309 ? -7.575 -17.776 2.235 1.00 86.25 309 GLU A C 1
ATOM 2400 O O . GLU A 1 309 ? -7.636 -18.058 1.038 1.00 86.25 309 GLU A O 1
ATOM 2405 N N . GLN A 1 310 ? -7.295 -16.532 2.630 1.00 87.75 310 GLN A N 1
ATOM 2406 C CA . GLN A 1 310 ? -7.073 -15.452 1.683 1.00 87.75 310 GLN A CA 1
ATOM 2407 C C . GLN A 1 310 ? -5.749 -15.642 0.932 1.00 87.75 310 GLN A C 1
ATOM 2409 O O . GLN A 1 310 ? -4.713 -15.957 1.514 1.00 87.75 310 GLN A O 1
ATOM 2414 N N . LYS A 1 311 ? -5.750 -15.358 -0.375 1.00 90.75 311 LYS A N 1
ATOM 2415 C CA . LYS A 1 311 ? -4.506 -15.219 -1.138 1.00 90.75 311 LYS A CA 1
ATOM 2416 C C . LYS A 1 311 ? -3.758 -13.969 -0.665 1.00 90.75 311 LYS A C 1
ATOM 2418 O O . LYS A 1 311 ? -4.201 -12.852 -0.928 1.00 90.75 311 LYS A O 1
ATOM 2423 N N . VAL A 1 312 ? -2.639 -14.180 0.025 1.00 91.38 312 VAL A N 1
ATOM 2424 C CA . VAL A 1 312 ? -1.805 -13.116 0.617 1.00 91.38 312 VAL A CA 1
ATOM 2425 C C . VAL A 1 312 ? -0.469 -12.905 -0.093 1.00 91.38 312 VAL A C 1
ATOM 2427 O O . VAL A 1 312 ? 0.311 -12.063 0.338 1.00 91.38 312 VAL A O 1
ATOM 2430 N N . LEU A 1 313 ? -0.181 -13.667 -1.150 1.00 89.25 313 LEU A N 1
ATOM 2431 C CA . LEU A 1 313 ? 1.049 -13.554 -1.934 1.00 89.25 313 LEU A CA 1
ATOM 2432 C C . LEU A 1 313 ? 0.764 -12.996 -3.329 1.00 89.25 313 LEU A C 1
ATOM 2434 O O . LEU A 1 313 ? -0.309 -13.212 -3.907 1.00 89.25 313 LEU A O 1
ATOM 2438 N N . THR A 1 314 ? 1.761 -12.315 -3.885 1.00 78.88 314 THR A N 1
ATOM 2439 C CA . THR A 1 314 ? 1.827 -11.977 -5.307 1.00 78.88 314 THR A CA 1
ATOM 2440 C C . THR A 1 314 ? 1.783 -13.238 -6.181 1.00 78.88 314 THR A C 1
ATOM 2442 O O . THR A 1 314 ? 1.984 -14.355 -5.710 1.00 78.88 314 THR A O 1
ATOM 2445 N N . ASN A 1 315 ? 1.471 -13.085 -7.472 1.00 76.81 315 ASN A N 1
ATOM 2446 C CA . ASN A 1 315 ? 1.331 -14.231 -8.385 1.00 76.81 315 ASN A CA 1
ATOM 2447 C C . ASN A 1 315 ? 2.627 -15.041 -8.554 1.00 76.81 315 ASN A C 1
ATOM 2449 O O . ASN A 1 315 ? 2.550 -16.243 -8.766 1.00 76.81 315 ASN A O 1
ATOM 2453 N N . ASP A 1 316 ? 3.778 -14.382 -8.434 1.00 75.44 316 ASP A N 1
ATOM 2454 C CA . ASP A 1 316 ? 5.118 -14.982 -8.430 1.00 75.44 316 ASP A CA 1
ATOM 2455 C C . ASP A 1 316 ? 5.472 -15.653 -7.084 1.00 75.44 316 ASP A C 1
ATOM 2457 O O . ASP A 1 316 ? 6.470 -16.355 -6.993 1.00 75.44 316 ASP A O 1
ATOM 2461 N N . GLY A 1 317 ? 4.662 -15.471 -6.032 1.00 78.31 317 GLY A N 1
ATOM 2462 C CA . GLY A 1 317 ? 4.929 -15.991 -4.685 1.00 78.31 317 GLY A CA 1
ATOM 2463 C C . GLY A 1 317 ? 6.002 -15.221 -3.903 1.00 78.31 317 GLY A C 1
ATOM 2464 O O . GLY A 1 317 ? 6.267 -15.538 -2.738 1.00 78.31 317 GLY A O 1
ATOM 2465 N N . ASP A 1 318 ? 6.593 -14.187 -4.502 1.00 77.88 318 ASP A N 1
ATOM 2466 C CA . ASP A 1 318 ? 7.772 -13.519 -3.954 1.00 77.88 318 ASP A CA 1
ATOM 2467 C C . ASP A 1 318 ? 7.455 -12.640 -2.744 1.00 77.88 318 ASP A C 1
ATOM 2469 O O . ASP A 1 318 ? 8.252 -12.590 -1.805 1.00 77.88 318 ASP A O 1
ATOM 2473 N N . ARG A 1 319 ? 6.314 -11.941 -2.744 1.00 83.25 319 ARG A N 1
ATOM 2474 C CA . ARG A 1 319 ? 6.008 -10.896 -1.756 1.00 83.25 319 ARG A CA 1
ATOM 2475 C C . ARG A 1 319 ? 4.606 -11.008 -1.189 1.00 83.25 319 ARG A C 1
ATOM 2477 O O . ARG A 1 319 ? 3.685 -11.471 -1.863 1.00 83.25 319 ARG A O 1
ATOM 2484 N N . LEU A 1 320 ? 4.424 -10.493 0.024 1.00 87.31 320 LEU A N 1
ATOM 2485 C CA . LEU A 1 320 ? 3.094 -10.292 0.590 1.00 87.31 320 LEU A CA 1
ATOM 2486 C C . LEU A 1 320 ? 2.333 -9.204 -0.182 1.00 87.31 320 LEU A C 1
ATOM 2488 O O . LEU A 1 320 ? 2.821 -8.091 -0.408 1.00 87.31 320 LEU A O 1
ATOM 2492 N N . TRP A 1 321 ? 1.108 -9.544 -0.563 1.00 90.44 321 TRP A N 1
ATOM 2493 C CA . TRP A 1 321 ? 0.151 -8.679 -1.231 1.00 90.44 321 TRP A CA 1
ATOM 2494 C C . TRP A 1 321 ? -1.259 -9.031 -0.770 1.00 90.44 321 TRP A C 1
ATOM 2496 O O . TRP A 1 321 ? -1.808 -10.070 -1.137 1.00 90.44 321 TRP A O 1
ATOM 2506 N N . ILE A 1 322 ? -1.841 -8.163 0.056 1.00 91.69 322 ILE A N 1
ATOM 2507 C CA . ILE A 1 322 ? -3.114 -8.433 0.734 1.00 91.69 322 ILE A CA 1
ATOM 2508 C C . ILE A 1 322 ? -4.145 -7.410 0.302 1.00 91.69 322 ILE A C 1
ATOM 2510 O O . ILE A 1 322 ? -3.869 -6.219 0.280 1.00 91.69 322 ILE A O 1
ATOM 2514 N N . ILE A 1 323 ? -5.353 -7.866 -0.004 1.00 92.94 323 ILE A N 1
ATOM 2515 C CA . ILE A 1 323 ? -6.495 -6.985 -0.232 1.00 92.94 323 ILE A CA 1
ATOM 2516 C C . ILE A 1 323 ? -7.276 -6.889 1.078 1.00 92.94 323 ILE A C 1
ATOM 2518 O O . ILE A 1 323 ? -7.846 -7.885 1.517 1.00 92.94 323 ILE A O 1
ATOM 2522 N N . ALA A 1 324 ? -7.297 -5.722 1.715 1.00 94.25 324 ALA A N 1
ATOM 2523 C CA . ALA A 1 324 ? -7.990 -5.535 2.988 1.00 94.25 324 ALA A CA 1
ATOM 2524 C C . ALA A 1 324 ? -8.972 -4.367 2.932 1.00 94.25 324 ALA A C 1
ATOM 2526 O O . ALA A 1 324 ? -8.812 -3.416 2.163 1.00 94.25 324 ALA A O 1
ATOM 2527 N N . LYS A 1 325 ? -10.000 -4.446 3.777 1.00 96.25 325 LYS A N 1
ATOM 2528 C CA . LYS A 1 325 ? -10.936 -3.353 4.004 1.00 96.25 325 LYS A CA 1
ATOM 2529 C C . LYS A 1 325 ? -10.334 -2.388 5.021 1.00 96.25 325 LYS A C 1
ATOM 2531 O O . LYS A 1 325 ? -9.965 -2.785 6.122 1.00 96.25 325 LYS A O 1
ATOM 2536 N N . MET A 1 326 ? -10.271 -1.121 4.645 1.00 96.94 326 MET A N 1
ATOM 2537 C CA . MET A 1 326 ? -9.902 0.000 5.496 1.00 96.94 326 MET A CA 1
ATOM 2538 C C . MET A 1 326 ? -11.142 0.863 5.724 1.00 96.94 326 MET A C 1
ATOM 2540 O O . MET A 1 326 ? -11.855 1.171 4.772 1.00 96.94 326 MET A O 1
ATOM 2544 N N . ALA A 1 327 ? -11.410 1.251 6.966 1.00 96.50 327 ALA A N 1
ATOM 2545 C CA . ALA A 1 327 ? -12.566 2.074 7.309 1.00 96.50 327 ALA A CA 1
ATOM 2546 C C . ALA A 1 327 ? -12.206 3.155 8.329 1.00 96.50 327 ALA A C 1
ATOM 2548 O O . ALA A 1 327 ? -11.429 2.906 9.246 1.00 96.50 327 ALA A O 1
ATOM 2549 N N . ASP A 1 328 ? -12.795 4.335 8.178 1.00 94.69 328 ASP A N 1
ATOM 2550 C CA . ASP A 1 328 ? -12.806 5.403 9.179 1.00 94.69 328 ASP A CA 1
ATOM 2551 C C . ASP A 1 328 ? -14.255 5.834 9.444 1.00 94.69 328 ASP A C 1
ATOM 2553 O O . ASP A 1 328 ? -15.214 5.167 9.037 1.00 94.69 328 ASP A O 1
ATOM 2557 N N . CYS A 1 329 ? -14.435 6.966 10.124 1.00 92.06 329 CYS A N 1
ATOM 2558 C CA . CYS A 1 329 ? -15.767 7.492 10.382 1.00 92.06 329 CYS A CA 1
ATOM 2559 C C . CYS A 1 329 ? -16.490 7.963 9.115 1.00 92.06 329 CYS A C 1
ATOM 2561 O O . CYS A 1 329 ? -17.697 8.142 9.191 1.00 92.06 329 CYS A O 1
ATOM 2563 N N . THR A 1 330 ? -15.793 8.136 7.983 1.00 91.00 330 THR A N 1
ATOM 2564 C CA . THR A 1 330 ? -16.323 8.612 6.696 1.00 91.00 330 THR A CA 1
ATOM 2565 C C . THR A 1 330 ? -16.830 7.507 5.771 1.00 91.00 330 THR A C 1
ATOM 2567 O O . THR A 1 330 ? -17.660 7.766 4.898 1.00 91.00 330 THR A O 1
ATOM 2570 N N . GLY A 1 331 ? -16.385 6.269 5.974 1.00 92.00 331 GLY A N 1
ATOM 2571 C CA . GLY A 1 331 ? -16.819 5.109 5.201 1.00 92.00 331 GLY A CA 1
ATOM 2572 C C . GLY A 1 331 ? -15.768 4.012 5.184 1.00 92.00 331 GLY A C 1
ATOM 2573 O O . GLY A 1 331 ? -14.810 4.041 5.958 1.00 92.00 331 GLY A O 1
ATOM 2574 N N . ALA A 1 332 ? -15.933 3.064 4.265 1.00 94.50 332 ALA A N 1
ATOM 2575 C CA . ALA A 1 332 ? -14.962 2.004 4.028 1.00 94.50 332 ALA A CA 1
ATOM 2576 C C . ALA A 1 332 ? -14.503 1.916 2.568 1.00 94.50 332 ALA A C 1
ATOM 2578 O O . ALA A 1 332 ? -15.217 2.276 1.638 1.00 94.50 332 ALA A O 1
ATOM 2579 N N . ILE A 1 333 ? -13.305 1.384 2.360 1.00 94.44 333 ILE A N 1
ATOM 2580 C CA . ILE A 1 333 ? -12.748 1.095 1.042 1.00 94.44 333 ILE A CA 1
ATOM 2581 C C . ILE A 1 333 ? -11.898 -0.170 1.101 1.00 94.44 333 ILE A C 1
ATOM 2583 O O . ILE A 1 333 ? -11.313 -0.491 2.134 1.00 94.44 333 ILE A O 1
ATOM 2587 N N . THR A 1 334 ? -11.810 -0.893 -0.008 1.00 95.44 334 THR A N 1
ATOM 2588 C CA . THR A 1 334 ? -10.932 -2.054 -0.138 1.00 95.44 334 THR A CA 1
ATOM 2589 C C . THR A 1 334 ? -9.694 -1.671 -0.935 1.00 95.44 334 THR A C 1
ATOM 2591 O O . THR A 1 334 ? -9.807 -1.233 -2.077 1.00 95.44 334 THR A O 1
ATOM 2594 N N . LEU A 1 335 ? -8.514 -1.836 -0.337 1.00 94.31 335 LEU A N 1
ATOM 2595 C CA . LEU A 1 335 ? -7.230 -1.471 -0.938 1.00 94.31 335 LEU A CA 1
ATOM 2596 C C . LEU A 1 335 ? -6.232 -2.622 -0.836 1.00 94.31 335 LEU A C 1
ATOM 2598 O O . LEU A 1 335 ? -6.341 -3.492 0.029 1.00 94.31 335 LEU A O 1
ATOM 2602 N N . ALA A 1 336 ? -5.238 -2.600 -1.721 1.00 92.94 336 ALA A N 1
ATOM 2603 C CA . ALA A 1 336 ? -4.101 -3.502 -1.639 1.00 92.94 336 ALA A CA 1
ATOM 2604 C C . ALA A 1 336 ? -3.053 -2.985 -0.646 1.00 92.94 336 ALA A C 1
ATOM 2606 O O . ALA A 1 336 ? -2.764 -1.790 -0.618 1.00 92.94 336 ALA A O 1
ATOM 2607 N N . LEU A 1 337 ? -2.456 -3.886 0.128 1.00 93.06 337 LEU A N 1
ATOM 2608 C CA . LEU A 1 337 ? -1.375 -3.630 1.070 1.00 93.06 337 LEU A CA 1
ATOM 2609 C C . LEU A 1 337 ? -0.093 -4.265 0.546 1.00 93.06 337 LEU A C 1
ATOM 2611 O O . LEU A 1 337 ? -0.077 -5.444 0.182 1.00 93.06 337 LEU A O 1
ATOM 2615 N N . ARG A 1 338 ? 0.990 -3.487 0.555 1.00 91.25 338 ARG A N 1
ATOM 2616 C CA . ARG A 1 338 ? 2.340 -4.000 0.306 1.00 91.25 338 ARG A CA 1
ATOM 2617 C C . ARG A 1 338 ? 2.907 -4.694 1.535 1.00 91.25 338 ARG A C 1
ATOM 2619 O O . ARG A 1 338 ? 2.577 -4.339 2.661 1.00 91.25 338 ARG A O 1
ATOM 2626 N N . GLU A 1 339 ? 3.845 -5.602 1.291 1.00 91.88 339 GLU A N 1
ATOM 2627 C CA . GLU A 1 339 ? 4.559 -6.371 2.311 1.00 91.88 339 GLU A CA 1
ATOM 2628 C C . GLU A 1 339 ? 4.993 -5.554 3.527 1.00 91.88 339 GLU A C 1
ATOM 2630 O O . GLU A 1 339 ? 4.614 -5.897 4.637 1.00 91.88 339 GLU A O 1
ATOM 2635 N N . ARG A 1 340 ? 5.682 -4.424 3.344 1.00 89.19 340 ARG A N 1
ATOM 2636 C CA . ARG A 1 340 ? 6.132 -3.599 4.475 1.00 89.19 340 ARG A CA 1
ATOM 2637 C C . ARG A 1 340 ? 4.984 -3.129 5.378 1.00 89.19 340 ARG A C 1
ATOM 2639 O O . ARG A 1 340 ? 5.095 -3.221 6.597 1.00 89.19 340 ARG A O 1
ATOM 2646 N N . ALA A 1 341 ? 3.874 -2.681 4.791 1.00 93.88 341 ALA A N 1
ATOM 2647 C CA . ALA A 1 341 ? 2.685 -2.287 5.543 1.00 93.88 341 ALA A CA 1
ATOM 2648 C C . ALA A 1 341 ? 2.042 -3.486 6.257 1.00 93.88 341 ALA A C 1
ATOM 2650 O O . ALA A 1 341 ? 1.624 -3.363 7.403 1.00 93.88 341 ALA A O 1
ATOM 2651 N N . VAL A 1 342 ? 1.998 -4.650 5.600 1.00 95.12 342 VAL A N 1
ATOM 2652 C CA . VAL A 1 342 ? 1.471 -5.893 6.182 1.00 95.12 342 VAL A CA 1
ATOM 2653 C C . VAL A 1 342 ? 2.298 -6.338 7.387 1.00 95.12 342 VAL A C 1
ATOM 2655 O O . VAL A 1 342 ? 1.731 -6.602 8.443 1.00 95.12 342 VAL A O 1
ATOM 2658 N N . LEU A 1 343 ? 3.622 -6.399 7.239 1.00 94.19 343 LEU A N 1
ATOM 2659 C CA . LEU A 1 343 ? 4.552 -6.821 8.287 1.00 94.19 343 LEU A CA 1
ATOM 2660 C C . LEU A 1 343 ? 4.507 -5.871 9.488 1.00 94.19 343 LEU A C 1
ATOM 2662 O O . LEU A 1 343 ? 4.431 -6.323 10.628 1.00 94.19 343 LEU A O 1
ATOM 2666 N N . SER A 1 344 ? 4.462 -4.560 9.227 1.00 93.50 344 SER A N 1
ATOM 2667 C CA . SER A 1 344 ? 4.327 -3.528 10.259 1.00 93.50 344 SER A CA 1
ATOM 2668 C C . SER A 1 344 ? 3.007 -3.649 11.031 1.00 93.50 344 SER A C 1
ATOM 2670 O O . SER A 1 344 ? 3.014 -3.667 12.259 1.00 93.50 344 SER A O 1
ATOM 2672 N N . LEU A 1 345 ? 1.874 -3.822 10.335 1.00 95.44 345 LEU A N 1
ATOM 2673 C CA . LEU A 1 345 ? 0.572 -4.025 10.982 1.00 95.44 345 LEU A CA 1
ATOM 2674 C C . LEU A 1 345 ? 0.499 -5.340 11.759 1.00 95.44 345 LEU A C 1
ATOM 2676 O O . LEU A 1 345 ? -0.089 -5.370 12.831 1.00 95.44 345 LEU A O 1
ATOM 2680 N N . ALA A 1 346 ? 1.094 -6.417 11.247 1.00 94.50 346 ALA A N 1
ATOM 2681 C CA . ALA A 1 346 ? 1.168 -7.691 11.958 1.00 94.50 346 ALA A CA 1
ATOM 2682 C C . ALA A 1 346 ? 2.198 -7.697 13.099 1.00 94.50 346 ALA A C 1
ATOM 2684 O O . ALA A 1 346 ? 2.225 -8.646 13.881 1.00 94.50 346 ALA A O 1
ATOM 2685 N N . ASN A 1 347 ? 3.038 -6.660 13.192 1.00 91.19 347 ASN A N 1
ATOM 2686 C CA . ASN A 1 347 ? 4.172 -6.579 14.105 1.00 91.19 347 ASN A CA 1
ATOM 2687 C C . ASN A 1 347 ? 5.089 -7.817 14.015 1.00 91.19 347 ASN A C 1
ATOM 2689 O O . ASN A 1 347 ? 5.453 -8.426 15.024 1.00 91.19 347 ASN A O 1
ATOM 2693 N N . VAL A 1 348 ? 5.440 -8.198 12.785 1.00 90.56 348 VAL A N 1
ATOM 2694 C CA . VAL A 1 348 ? 6.347 -9.314 12.478 1.00 90.56 348 VAL A CA 1
ATOM 2695 C C . VAL A 1 348 ? 7.501 -8.840 11.586 1.00 90.56 348 VAL A C 1
ATOM 2697 O O . VAL A 1 348 ? 7.320 -7.922 10.787 1.00 90.56 348 VAL A O 1
ATOM 2700 N N . PRO A 1 349 ? 8.701 -9.427 11.722 1.00 83.62 349 PRO A N 1
ATOM 2701 C CA . PRO A 1 349 ? 9.901 -8.983 11.023 1.00 83.62 349 PRO A CA 1
ATOM 2702 C C . PRO A 1 349 ? 9.921 -9.377 9.543 1.00 83.62 349 PRO A C 1
ATOM 2704 O O . PRO A 1 349 ? 10.507 -8.654 8.739 1.00 83.62 349 PRO A O 1
ATOM 2707 N N . ASP A 1 350 ? 9.308 -10.507 9.181 1.00 89.94 350 ASP A N 1
ATOM 2708 C CA . ASP A 1 350 ? 9.443 -11.102 7.855 1.00 89.94 350 ASP A CA 1
ATOM 2709 C C . ASP A 1 350 ? 8.194 -11.866 7.389 1.00 89.94 350 ASP A C 1
ATOM 2711 O O . ASP A 1 350 ? 7.229 -12.108 8.127 1.00 89.94 350 ASP A O 1
ATOM 2715 N N . LYS A 1 351 ? 8.210 -12.191 6.094 1.00 91.50 351 LYS A N 1
ATOM 2716 C CA . LYS A 1 351 ? 7.129 -12.879 5.388 1.00 91.50 351 LYS A CA 1
ATOM 2717 C C . LYS A 1 351 ? 6.905 -14.278 5.947 1.00 91.50 351 LYS A C 1
ATOM 2719 O O . LYS A 1 351 ? 5.763 -14.721 6.029 1.00 91.50 351 LYS A O 1
ATOM 2724 N N . GLU A 1 352 ? 7.968 -14.981 6.304 1.00 94.19 352 GLU A N 1
ATOM 2725 C CA . GLU A 1 352 ? 7.922 -16.357 6.781 1.00 94.19 352 GLU A CA 1
ATOM 2726 C C . GLU A 1 352 ? 7.140 -16.439 8.095 1.00 94.19 352 GLU A C 1
ATOM 2728 O O . GLU A 1 352 ? 6.164 -17.189 8.179 1.00 94.19 352 GLU A O 1
ATOM 2733 N N . GLN A 1 353 ? 7.469 -15.583 9.068 1.00 91.94 353 GLN A N 1
ATOM 2734 C CA . GLN A 1 353 ? 6.739 -15.507 10.331 1.00 91.94 353 GLN A CA 1
ATOM 2735 C C . GLN A 1 353 ? 5.280 -15.082 10.124 1.00 91.94 353 GLN A C 1
ATOM 2737 O O . GLN A 1 353 ? 4.381 -15.600 10.791 1.00 91.94 353 GLN A O 1
ATOM 2742 N N . PHE A 1 354 ? 5.018 -14.174 9.179 1.00 94.62 354 PHE A N 1
ATOM 2743 C CA . PHE A 1 354 ? 3.651 -13.807 8.815 1.00 94.62 354 PHE A CA 1
ATOM 2744 C C . PHE A 1 354 ? 2.854 -15.011 8.286 1.00 94.62 354 PHE A C 1
ATOM 2746 O O . PHE A 1 354 ? 1.723 -15.252 8.707 1.00 94.62 354 PHE A O 1
ATOM 2753 N N . LEU A 1 355 ? 3.429 -15.788 7.366 1.00 94.75 355 LEU A N 1
ATOM 2754 C CA . LEU A 1 355 ? 2.755 -16.947 6.781 1.00 94.75 355 LEU A CA 1
ATOM 2755 C C . LEU A 1 355 ? 2.496 -18.044 7.817 1.00 94.75 355 LEU A C 1
ATOM 2757 O O . LEU A 1 355 ? 1.462 -18.708 7.745 1.00 94.75 355 LEU A O 1
ATOM 2761 N N . ASP A 1 356 ? 3.391 -18.226 8.784 1.00 92.88 356 ASP A N 1
ATOM 2762 C CA . ASP A 1 356 ? 3.201 -19.197 9.861 1.00 92.88 356 ASP A CA 1
ATOM 2763 C C . ASP A 1 356 ? 2.068 -18.785 10.806 1.00 92.88 356 ASP A C 1
ATOM 2765 O O . ASP A 1 356 ? 1.155 -19.578 11.048 1.00 92.88 356 ASP A O 1
ATOM 2769 N N . LEU A 1 357 ? 2.023 -17.515 11.221 1.00 90.56 357 LEU A N 1
ATOM 2770 C CA . LEU A 1 357 ? 0.894 -16.995 11.996 1.00 90.56 357 LEU A CA 1
ATOM 2771 C C . LEU A 1 357 ? -0.426 -17.050 11.216 1.00 90.56 357 LEU A C 1
ATOM 2773 O O . LEU A 1 357 ? -1.472 -17.306 11.809 1.00 90.56 357 LEU A O 1
ATOM 2777 N N . LEU A 1 358 ? -0.412 -16.848 9.895 1.00 92.31 358 LEU A N 1
ATOM 2778 C CA . LEU A 1 358 ? -1.620 -16.960 9.074 1.00 92.31 358 LEU A CA 1
ATOM 2779 C C . LEU A 1 358 ? -2.162 -18.397 9.046 1.00 92.31 358 LEU A C 1
ATOM 2781 O O . LEU A 1 358 ? -3.373 -18.597 9.161 1.00 92.31 358 LEU A O 1
ATOM 2785 N N . LYS A 1 359 ? -1.287 -19.409 8.948 1.00 90.00 359 LYS A N 1
ATOM 2786 C CA . LYS A 1 359 ? -1.688 -20.831 9.007 1.00 90.00 359 LYS A CA 1
ATOM 2787 C C . LYS A 1 359 ? -2.348 -21.175 10.344 1.00 90.00 359 LYS A C 1
ATOM 2789 O O . LYS A 1 359 ? -3.292 -21.972 10.379 1.00 90.00 359 LYS A O 1
ATOM 2794 N N . GLU A 1 360 ? -1.867 -20.567 11.423 1.00 86.44 360 GLU A N 1
ATOM 2795 C CA . GLU A 1 360 ? -2.362 -20.761 12.788 1.00 86.44 360 GLU A CA 1
ATOM 2796 C C . GLU A 1 360 ? -3.572 -19.880 13.146 1.00 86.44 360 GLU A C 1
ATOM 2798 O O . GLU A 1 360 ? -4.098 -20.013 14.247 1.00 86.44 360 GLU A O 1
ATOM 2803 N N . ASP A 1 361 ? -4.049 -19.025 12.229 1.00 84.12 361 ASP A N 1
ATOM 2804 C CA . ASP A 1 361 ? -5.089 -18.009 12.497 1.00 84.12 361 ASP A CA 1
ATOM 2805 C C . ASP A 1 361 ? -4.694 -17.026 13.626 1.00 84.12 361 ASP A C 1
ATOM 2807 O O . ASP A 1 361 ? -5.528 -16.485 14.349 1.00 84.12 361 ASP A O 1
ATOM 2811 N N . GLY A 1 362 ? -3.386 -16.808 13.794 1.00 84.88 362 GLY A N 1
ATOM 2812 C CA . GLY A 1 362 ? -2.777 -15.998 14.851 1.00 84.88 362 GLY A CA 1
ATOM 2813 C C . GLY A 1 362 ? -2.436 -14.560 14.449 1.00 84.88 362 GLY A C 1
ATOM 2814 O O . GLY A 1 362 ? -1.853 -13.836 15.254 1.00 84.88 362 GLY A O 1
ATOM 2815 N N . ILE A 1 363 ? -2.767 -14.125 13.227 1.00 89.62 363 ILE A N 1
ATOM 2816 C CA . ILE A 1 363 ? -2.477 -12.759 12.761 1.00 89.62 363 ILE A CA 1
ATOM 2817 C C . ILE A 1 363 ? -3.308 -11.726 13.530 1.00 89.62 363 ILE A C 1
ATOM 2819 O O . ILE A 1 363 ? -4.540 -11.801 13.594 1.00 89.62 363 ILE A O 1
ATOM 2823 N N . GLN A 1 364 ? -2.618 -10.708 14.044 1.00 87.44 364 GLN A N 1
ATOM 2824 C CA . GLN A 1 364 ? -3.210 -9.568 14.738 1.00 87.44 364 GLN A CA 1
ATOM 2825 C C . GLN A 1 364 ? -2.878 -8.283 14.004 1.00 87.44 364 GLN A C 1
ATOM 2827 O O . GLN A 1 364 ? -1.709 -8.011 13.769 1.00 87.44 364 GLN A O 1
ATOM 2832 N N . PHE A 1 365 ? -3.897 -7.488 13.681 1.00 93.06 365 PHE A N 1
ATOM 2833 C CA . PHE A 1 365 ? -3.724 -6.093 13.279 1.00 93.06 365 PHE A CA 1
ATOM 2834 C C . PHE A 1 365 ? -4.242 -5.188 14.405 1.00 93.06 365 PHE A C 1
ATOM 2836 O O . PHE A 1 365 ? -5.252 -5.536 15.030 1.00 93.06 365 PHE A O 1
ATOM 2843 N N . PRO A 1 366 ? -3.601 -4.029 14.651 1.00 93.56 366 PRO A N 1
ATOM 2844 C CA . PRO A 1 366 ? -4.122 -3.017 15.551 1.00 93.56 366 PRO A CA 1
ATOM 2845 C C . PRO A 1 366 ? -5.553 -2.641 15.177 1.00 93.56 366 PRO A C 1
ATOM 2847 O O . PRO A 1 366 ? -5.901 -2.515 14.003 1.00 93.56 366 PRO A O 1
ATOM 2850 N N . LEU A 1 367 ? -6.382 -2.428 16.192 1.00 92.69 367 LEU A N 1
ATOM 2851 C CA . LEU A 1 367 ? -7.764 -2.002 16.017 1.00 92.69 367 LEU A CA 1
ATOM 2852 C C . LEU A 1 367 ? -7.813 -0.596 15.410 1.00 92.69 367 LEU A C 1
ATOM 2854 O O . LEU A 1 367 ? -8.712 -0.296 14.631 1.00 92.69 367 LEU A O 1
ATOM 2858 N N . MET A 1 368 ? -6.818 0.239 15.717 1.00 94.88 368 MET A N 1
ATOM 2859 C CA . MET A 1 368 ? -6.660 1.568 15.144 1.00 94.88 368 MET A CA 1
ATOM 2860 C C . MET A 1 368 ? -5.253 1.751 14.569 1.00 94.88 368 MET A C 1
ATOM 2862 O O . MET A 1 368 ? -4.242 1.536 15.238 1.00 94.88 368 MET A O 1
ATOM 2866 N N . SER A 1 369 ? -5.201 2.183 13.318 1.00 97.12 369 SER A N 1
ATOM 2867 C CA . SER A 1 369 ? -3.990 2.285 12.516 1.00 97.12 369 SER A CA 1
ATOM 2868 C C . SER A 1 369 ? -3.931 3.613 11.769 1.00 97.12 369 SER A C 1
ATOM 2870 O O . SER A 1 369 ? -4.925 4.336 11.648 1.00 97.12 369 SER A O 1
ATOM 2872 N N . SER A 1 370 ? -2.759 3.882 11.209 1.00 97.56 370 SER A N 1
ATOM 2873 C CA . SER A 1 370 ? -2.547 4.907 10.193 1.00 97.56 370 SER A CA 1
ATOM 2874 C C . SER A 1 370 ? -1.921 4.303 8.960 1.00 97.56 370 SER A C 1
ATOM 2876 O O . SER A 1 370 ? -1.111 3.386 9.062 1.00 97.56 370 SER A O 1
ATOM 2878 N N . ALA A 1 371 ? -2.270 4.840 7.795 1.00 97.56 371 ALA A N 1
ATOM 2879 C CA . ALA A 1 371 ? -1.794 4.336 6.518 1.00 97.56 371 ALA A CA 1
ATOM 2880 C C . ALA A 1 371 ? -1.371 5.473 5.588 1.00 97.56 371 ALA A C 1
ATOM 2882 O O . ALA A 1 371 ? -2.054 6.496 5.482 1.00 97.56 371 ALA A O 1
ATOM 2883 N N . ARG A 1 372 ? -0.267 5.260 4.867 1.00 96.50 372 ARG A N 1
ATOM 2884 C CA . ARG A 1 372 ? 0.100 6.028 3.676 1.00 96.50 372 ARG A CA 1
ATOM 2885 C C . ARG A 1 372 ? -0.250 5.244 2.428 1.00 96.50 372 ARG A C 1
ATOM 2887 O O . ARG A 1 372 ? 0.029 4.049 2.318 1.00 96.50 372 ARG A O 1
ATOM 2894 N N . ILE A 1 373 ? -0.870 5.940 1.487 1.00 95.38 373 ILE A N 1
ATOM 2895 C CA . ILE A 1 373 ? -1.498 5.353 0.313 1.00 95.38 373 ILE A CA 1
ATOM 2896 C C . ILE A 1 373 ? -0.996 6.097 -0.913 1.00 95.38 373 ILE A C 1
ATOM 2898 O O . ILE A 1 373 ? -1.070 7.324 -0.981 1.00 95.38 373 ILE A O 1
ATOM 2902 N N . VAL A 1 374 ? -0.500 5.345 -1.888 1.00 92.56 374 VAL A N 1
ATOM 2903 C CA . VAL A 1 374 ? -0.216 5.869 -3.221 1.00 92.56 374 VAL A CA 1
ATOM 2904 C C . VAL A 1 374 ? -1.464 5.696 -4.069 1.00 92.56 374 VAL A C 1
ATOM 2906 O O . VAL A 1 374 ? -1.954 4.578 -4.230 1.00 92.56 374 VAL A O 1
ATOM 2909 N N . LEU A 1 375 ? -1.961 6.804 -4.606 1.00 89.38 375 LEU A N 1
ATOM 2910 C CA . LEU A 1 375 ? -3.057 6.841 -5.563 1.00 89.38 375 LEU A CA 1
ATOM 2911 C C . LEU A 1 375 ? -2.479 7.050 -6.962 1.00 89.38 375 LEU A C 1
ATOM 2913 O O . LEU A 1 375 ? -1.783 8.041 -7.184 1.00 89.38 375 LEU A O 1
ATOM 2917 N N . LYS A 1 376 ? -2.746 6.135 -7.894 1.00 83.69 376 LYS A N 1
ATOM 2918 C CA . LYS A 1 376 ? -2.290 6.213 -9.289 1.00 83.69 376 LYS A CA 1
ATOM 2919 C C . LYS A 1 376 ? -3.223 5.406 -10.191 1.00 83.69 376 LYS A C 1
ATOM 2921 O O . LYS A 1 376 ? -3.610 4.311 -9.802 1.00 83.69 376 LYS A O 1
ATOM 2926 N N . ASP A 1 377 ? -3.562 5.910 -11.379 1.00 80.69 377 ASP A N 1
ATOM 2927 C CA . ASP A 1 377 ? -4.292 5.153 -12.413 1.00 80.69 377 ASP A CA 1
ATOM 2928 C C . ASP A 1 377 ? -5.603 4.513 -11.902 1.00 80.69 377 ASP A C 1
ATOM 2930 O O . ASP A 1 377 ? -5.889 3.346 -12.164 1.00 80.69 377 ASP A O 1
ATOM 2934 N N . ALA A 1 378 ? -6.387 5.264 -11.114 1.00 81.19 378 ALA A N 1
ATOM 2935 C CA . ALA A 1 378 ? -7.609 4.787 -10.444 1.00 81.19 378 ALA A CA 1
ATOM 2936 C C . ALA A 1 378 ? -7.399 3.612 -9.461 1.00 81.19 378 ALA A C 1
ATOM 2938 O O . ALA A 1 378 ? -8.351 2.935 -9.075 1.00 81.19 378 ALA A O 1
ATOM 2939 N N . GLN A 1 379 ? -6.166 3.389 -9.004 1.00 85.38 379 GLN A N 1
ATOM 2940 C CA . GLN A 1 379 ? -5.818 2.400 -7.987 1.00 85.38 379 GLN A CA 1
ATOM 2941 C C . GLN A 1 379 ? -5.213 3.066 -6.751 1.00 85.38 379 GLN A C 1
ATOM 2943 O O . GLN A 1 379 ? -4.440 4.021 -6.844 1.00 85.38 379 GLN A O 1
ATOM 2948 N N . GLY A 1 380 ? -5.563 2.540 -5.578 1.00 89.19 380 GLY A N 1
ATOM 2949 C CA . GLY A 1 380 ? -4.956 2.905 -4.303 1.00 89.19 380 GLY A CA 1
ATOM 2950 C C . GLY A 1 380 ? -4.187 1.725 -3.720 1.00 89.19 380 GLY A C 1
ATOM 2951 O O . GLY A 1 380 ? -4.704 0.609 -3.650 1.00 89.19 380 GLY A O 1
ATOM 2952 N N . ILE A 1 381 ? -2.949 1.969 -3.298 1.00 93.50 381 ILE A N 1
ATOM 2953 C CA . ILE A 1 381 ? -2.093 0.957 -2.673 1.00 93.50 381 ILE A CA 1
ATOM 2954 C C . ILE A 1 381 ? -1.574 1.513 -1.350 1.00 93.50 381 ILE A C 1
ATOM 2956 O O . ILE A 1 381 ? -0.907 2.547 -1.334 1.00 93.50 381 ILE A O 1
ATOM 2960 N N . ILE A 1 382 ? -1.850 0.814 -0.251 1.00 96.00 382 ILE A N 1
ATOM 2961 C CA . ILE A 1 382 ? -1.251 1.082 1.055 1.00 96.00 382 ILE A CA 1
ATOM 2962 C C . ILE A 1 382 ? 0.215 0.650 0.990 1.00 96.00 382 ILE A C 1
ATOM 2964 O O . ILE A 1 382 ? 0.533 -0.529 0.799 1.00 96.00 382 ILE A O 1
ATOM 2968 N N . VAL A 1 383 ? 1.107 1.629 1.112 1.00 93.56 383 VAL A N 1
ATOM 2969 C CA . VAL A 1 383 ? 2.558 1.438 1.002 1.00 93.56 383 VAL A CA 1
ATOM 2970 C C . VAL A 1 383 ? 3.242 1.368 2.362 1.00 93.56 383 VAL A C 1
ATOM 2972 O O . VAL A 1 383 ? 4.201 0.619 2.501 1.00 93.56 383 VAL A O 1
ATOM 2975 N N . GLU A 1 384 ? 2.714 2.084 3.356 1.00 94.06 384 GLU A N 1
ATOM 2976 C CA . GLU A 1 384 ? 3.166 2.064 4.750 1.00 94.06 384 GLU A CA 1
ATOM 2977 C C . GLU A 1 384 ? 1.939 2.081 5.657 1.00 94.06 384 GLU A C 1
ATOM 2979 O O . GLU A 1 384 ? 0.958 2.769 5.359 1.00 94.06 384 GLU A O 1
ATOM 2984 N N . ALA A 1 385 ? 1.993 1.355 6.768 1.00 96.19 385 ALA A N 1
ATOM 2985 C CA . ALA A 1 385 ? 0.972 1.414 7.801 1.00 96.19 385 ALA A CA 1
ATOM 2986 C C . ALA A 1 385 ? 1.569 1.058 9.163 1.00 96.19 385 ALA A C 1
ATOM 2988 O O . ALA A 1 385 ? 2.541 0.311 9.231 1.00 96.19 385 ALA A O 1
ATOM 2989 N N . GLU A 1 386 ? 1.001 1.595 10.237 1.00 94.75 386 GLU A N 1
ATOM 2990 C CA . GLU A 1 386 ? 1.427 1.309 11.610 1.00 94.75 386 GLU A CA 1
ATOM 2991 C C . GLU A 1 386 ? 0.258 1.451 12.594 1.00 94.75 386 GLU A C 1
ATOM 2993 O O . GLU A 1 386 ? -0.808 1.975 12.251 1.00 94.75 386 GLU A O 1
ATOM 2998 N N . GLU A 1 387 ? 0.462 0.984 13.825 1.00 94.56 387 GLU A N 1
ATOM 2999 C CA . GLU A 1 387 ? -0.447 1.247 14.940 1.00 94.56 387 GLU A CA 1
ATOM 3000 C C . GLU A 1 387 ? -0.543 2.752 15.229 1.00 94.56 387 GLU A C 1
ATOM 3002 O O . GLU A 1 387 ? 0.464 3.448 15.371 1.00 94.56 387 GLU A O 1
ATOM 3007 N N . GLN A 1 388 ? -1.768 3.260 15.360 1.00 94.94 388 GLN A N 1
ATOM 3008 C CA . GLN A 1 388 ? -1.985 4.664 15.678 1.00 94.94 388 GLN A CA 1
ATOM 3009 C C . GLN A 1 388 ? -1.590 4.945 17.131 1.00 94.94 388 GLN A C 1
ATOM 3011 O O . GLN A 1 388 ? -2.257 4.510 18.068 1.00 94.94 388 GLN A O 1
ATOM 3016 N N . SER A 1 389 ? -0.561 5.771 17.323 1.00 92.44 389 SER A N 1
ATOM 3017 C CA . SER A 1 389 ? -0.198 6.253 18.658 1.00 92.44 389 SER A CA 1
ATOM 3018 C C . SER A 1 389 ? -1.313 7.104 19.273 1.00 92.44 389 SER A C 1
ATOM 3020 O O . SER A 1 389 ? -1.751 8.087 18.664 1.00 92.44 389 SER A O 1
ATOM 3022 N N . PHE A 1 390 ? -1.690 6.801 20.519 1.00 92.62 390 PHE A N 1
ATOM 3023 C CA . PHE A 1 390 ? -2.651 7.596 21.290 1.00 92.62 390 PHE A CA 1
ATOM 3024 C C . PHE A 1 390 ? -2.127 8.991 21.643 1.00 92.62 390 PHE A C 1
ATOM 3026 O O . PHE A 1 390 ? -2.911 9.913 21.840 1.00 92.62 390 PHE A O 1
ATOM 3033 N N . THR A 1 391 ? -0.809 9.197 21.683 1.00 92.31 391 THR A N 1
ATOM 3034 C CA . THR A 1 391 ? -0.225 10.525 21.950 1.00 92.31 391 THR A CA 1
ATOM 3035 C C . THR A 1 391 ? -0.360 11.484 20.764 1.00 92.31 391 THR A C 1
ATOM 3037 O O . THR A 1 391 ? -0.209 12.695 20.925 1.00 92.31 391 THR A O 1
ATOM 3040 N N . LEU A 1 392 ? -0.667 10.969 19.568 1.00 92.94 392 LEU A N 1
ATOM 3041 C CA . LEU A 1 392 ? -0.851 11.761 18.355 1.00 92.94 392 LEU A CA 1
ATOM 3042 C C . LEU A 1 392 ? -2.333 12.065 18.148 1.00 92.94 392 LEU A C 1
ATOM 3044 O O . LEU A 1 392 ? -3.091 11.262 17.612 1.00 92.94 392 LEU A O 1
ATOM 3048 N N . GLN A 1 393 ? -2.733 13.248 18.595 1.00 93.31 393 GLN A N 1
ATOM 3049 C CA . GLN A 1 393 ? -4.127 13.676 18.650 1.00 93.31 393 GLN A CA 1
ATOM 3050 C C . GLN A 1 393 ? -4.612 14.288 17.316 1.00 93.31 393 GLN A C 1
ATOM 3052 O O . GLN A 1 393 ? -3.810 14.867 16.575 1.00 93.31 393 GLN A O 1
ATOM 3057 N N . PRO A 1 394 ? -5.927 14.228 17.017 1.00 93.62 394 PRO A N 1
ATOM 3058 C CA . PRO A 1 394 ? -6.581 15.034 16.001 1.00 93.62 394 PRO A CA 1
ATOM 3059 C C . PRO A 1 394 ? -6.243 16.513 16.160 1.00 93.62 394 PRO A C 1
ATOM 3061 O O . PRO A 1 394 ? -6.307 17.071 17.259 1.00 93.62 394 PRO A O 1
ATOM 3064 N N . THR A 1 395 ? -5.917 17.162 15.048 1.00 93.44 395 THR A N 1
ATOM 3065 C CA . THR A 1 395 ? -5.640 18.600 14.998 1.00 93.44 395 THR A CA 1
ATOM 3066 C C . THR A 1 395 ? -6.713 19.317 14.185 1.00 93.44 395 THR A C 1
ATOM 3068 O O . THR A 1 395 ? -7.467 18.694 13.432 1.00 93.44 395 THR A O 1
ATOM 3071 N N . MET A 1 396 ? -6.774 20.641 14.304 1.00 90.94 396 MET A N 1
ATOM 3072 C CA . MET A 1 396 ? -7.697 21.493 13.551 1.00 90.94 396 MET A CA 1
ATOM 3073 C C . MET A 1 396 ? -7.549 21.360 12.031 1.00 90.94 396 MET A C 1
ATOM 3075 O O . MET A 1 396 ? -8.515 21.624 11.319 1.00 90.94 396 MET A O 1
ATOM 3079 N N . ALA A 1 397 ? -6.426 20.839 11.526 1.00 88.50 397 ALA A N 1
ATOM 3080 C CA . ALA A 1 397 ? -6.263 20.491 10.114 1.00 88.50 397 ALA A CA 1
ATOM 3081 C C . ALA A 1 397 ? -7.350 19.518 9.608 1.00 88.50 397 ALA A C 1
ATOM 3083 O O . ALA A 1 397 ? -7.768 19.601 8.457 1.00 88.50 397 ALA A O 1
ATOM 3084 N N . MET A 1 398 ? -7.900 18.660 10.480 1.00 87.19 398 MET A N 1
ATOM 3085 C CA . MET A 1 398 ? -9.011 17.767 10.122 1.00 87.19 398 MET A CA 1
ATOM 3086 C C . MET A 1 398 ? -10.312 18.513 9.786 1.00 87.19 398 MET A C 1
ATOM 3088 O O . MET A 1 398 ? -11.158 17.965 9.082 1.00 87.19 398 MET A O 1
ATOM 3092 N N . SER A 1 399 ? -10.483 19.760 10.242 1.00 83.69 399 SER A N 1
ATOM 3093 C CA . SER A 1 399 ? -11.653 20.584 9.897 1.00 83.69 399 SER A CA 1
ATOM 3094 C C . SER A 1 399 ? -11.648 21.045 8.436 1.00 83.69 399 SER A C 1
ATOM 3096 O O . SER A 1 399 ? -12.709 21.249 7.849 1.00 83.69 399 SER A O 1
ATOM 3098 N N . GLU A 1 400 ? -10.473 21.131 7.801 1.00 81.56 400 GLU A N 1
ATOM 3099 C CA . GLU A 1 400 ? -10.363 21.463 6.374 1.00 81.56 400 GLU A CA 1
ATOM 3100 C C . GLU A 1 400 ? -10.996 20.366 5.504 1.00 81.56 400 GLU A C 1
ATOM 3102 O O . GLU A 1 400 ? -11.580 20.647 4.453 1.00 81.56 400 GLU A O 1
ATOM 3107 N N . LEU A 1 401 ? -10.952 19.119 5.988 1.00 82.75 401 LEU A N 1
ATOM 3108 C CA . LEU A 1 401 ? -11.577 17.963 5.350 1.00 82.75 401 LEU A CA 1
ATOM 3109 C C . LEU A 1 401 ? -13.106 17.992 5.462 1.00 82.75 401 LEU A C 1
ATOM 3111 O O . LEU A 1 401 ? -13.781 17.430 4.599 1.00 82.75 401 LEU A O 1
ATOM 3115 N N . SER A 1 402 ? -13.663 18.671 6.471 1.00 74.75 402 SER A N 1
ATOM 3116 C CA . SER A 1 402 ? -15.106 18.684 6.735 1.00 74.75 402 SER A CA 1
ATOM 3117 C C . SER A 1 402 ? -15.903 19.217 5.546 1.00 74.75 402 SER A C 1
ATOM 3119 O O . SER A 1 402 ? -16.893 18.599 5.167 1.00 74.75 402 SER A O 1
ATOM 3121 N N . SER A 1 403 ? -15.435 20.286 4.890 1.00 70.06 403 SER A N 1
ATOM 3122 C CA . SER A 1 403 ? -16.105 20.851 3.705 1.00 70.06 403 SER A CA 1
ATOM 3123 C C . SER A 1 403 ? -16.245 19.844 2.555 1.00 70.06 403 SER A C 1
ATOM 3125 O O . SER A 1 403 ? -17.268 19.805 1.871 1.00 70.06 403 SER A O 1
ATOM 3127 N N . TYR A 1 404 ? -15.247 18.976 2.370 1.00 74.06 404 TYR A N 1
ATOM 3128 C CA . TYR A 1 404 ? -15.278 17.942 1.341 1.00 74.06 404 TYR A CA 1
ATOM 3129 C C . TYR A 1 404 ? -16.150 16.767 1.761 1.00 74.06 404 TYR A C 1
ATOM 3131 O O . TYR A 1 404 ? -17.014 16.334 1.004 1.00 74.06 404 TYR A O 1
ATOM 3139 N N . VAL A 1 405 ? -15.966 16.279 2.985 1.00 75.31 405 VAL A N 1
ATOM 3140 C CA . VAL A 1 405 ? -16.713 15.141 3.532 1.00 75.31 405 VAL A CA 1
ATOM 3141 C C . VAL A 1 405 ? -18.218 15.445 3.606 1.00 75.31 405 VAL A C 1
ATOM 3143 O O . VAL A 1 405 ? -19.044 14.569 3.361 1.00 75.31 405 VAL A O 1
ATOM 3146 N N . GLN A 1 406 ? -18.602 16.704 3.830 1.00 73.62 406 GLN A N 1
ATOM 3147 C CA . GLN A 1 406 ? -19.997 17.161 3.777 1.00 73.62 406 GLN A CA 1
ATOM 3148 C C . GLN A 1 406 ? -20.639 17.061 2.390 1.00 73.62 406 GLN A C 1
ATOM 3150 O O . GLN A 1 406 ? -21.857 16.919 2.301 1.00 73.62 406 GLN A O 1
ATOM 3155 N N . SER A 1 407 ? -19.846 17.117 1.319 1.00 70.44 407 SER A N 1
ATOM 3156 C CA . SER A 1 407 ? -20.343 16.949 -0.051 1.00 70.44 407 SER A CA 1
ATOM 3157 C C . SER A 1 407 ? -20.560 15.482 -0.443 1.00 70.44 407 SER A C 1
ATOM 3159 O O . SER A 1 407 ? -21.179 15.205 -1.471 1.00 70.44 407 SER A O 1
ATOM 3161 N N . ILE A 1 408 ? -20.072 14.540 0.374 1.00 73.50 408 ILE A N 1
ATOM 3162 C CA . ILE A 1 408 ? -20.139 13.103 0.111 1.00 73.50 408 ILE A CA 1
ATOM 3163 C C . ILE A 1 408 ? -21.359 12.500 0.818 1.00 73.50 408 ILE A C 1
ATOM 3165 O O . ILE A 1 408 ? -21.706 12.856 1.947 1.00 73.50 408 ILE A O 1
ATOM 3169 N N . THR A 1 409 ? -22.020 11.557 0.143 1.00 72.81 409 THR A N 1
ATOM 3170 C CA . THR A 1 409 ? -23.150 10.816 0.720 1.00 72.81 409 THR A CA 1
ATOM 3171 C C . THR A 1 409 ? -22.672 9.984 1.904 1.00 72.81 409 THR A C 1
ATOM 3173 O O . THR A 1 409 ? -21.661 9.291 1.814 1.00 72.81 409 THR A O 1
ATOM 3176 N N . ARG A 1 410 ? -23.413 10.025 3.015 1.00 74.25 410 ARG A N 1
ATOM 3177 C CA . ARG A 1 410 ? -23.091 9.208 4.187 1.00 74.25 410 ARG A CA 1
ATOM 3178 C C . ARG A 1 410 ? -23.179 7.730 3.871 1.00 74.25 410 ARG A C 1
ATOM 3180 O O . ARG A 1 410 ? -24.106 7.285 3.195 1.00 74.25 410 ARG A O 1
ATOM 3187 N N . ARG A 1 411 ? -22.256 6.975 4.451 1.00 83.25 411 ARG A N 1
ATOM 3188 C CA . ARG A 1 411 ? -22.158 5.542 4.236 1.00 83.25 411 ARG A CA 1
ATOM 3189 C C . ARG A 1 411 ? -22.360 4.799 5.543 1.00 83.25 411 ARG A C 1
ATOM 3191 O O . ARG A 1 411 ? -21.825 5.184 6.577 1.00 83.25 411 ARG A O 1
ATOM 3198 N N . ALA A 1 412 ? -23.142 3.729 5.475 1.00 88.25 412 ALA A N 1
ATOM 3199 C CA . ALA A 1 412 ? -23.404 2.857 6.614 1.00 88.25 412 ALA A CA 1
ATOM 3200 C C . ALA A 1 412 ? -22.282 1.831 6.850 1.00 88.25 412 ALA A C 1
ATOM 3202 O O . ALA A 1 412 ? -22.349 1.091 7.821 1.00 88.25 412 ALA A O 1
ATOM 3203 N N . ASP A 1 413 ? -21.265 1.784 5.985 1.00 91.38 413 ASP A N 1
ATOM 3204 C CA . ASP A 1 413 ? -20.091 0.909 6.107 1.00 91.38 413 ASP A CA 1
ATOM 3205 C C . ASP A 1 413 ? -18.939 1.536 6.920 1.00 91.38 413 ASP A C 1
ATOM 3207 O O . ASP A 1 413 ? -17.845 0.980 6.985 1.00 91.38 413 ASP A O 1
ATOM 3211 N N . ALA A 1 414 ? -19.177 2.696 7.540 1.00 92.69 414 ALA A N 1
ATOM 3212 C CA . ALA A 1 414 ? -18.206 3.415 8.359 1.00 92.69 414 ALA A CA 1
ATOM 3213 C C . ALA A 1 414 ? -17.961 2.755 9.730 1.00 92.69 414 ALA A C 1
ATOM 3215 O O . ALA A 1 414 ? -18.822 2.046 10.266 1.00 92.69 414 ALA A O 1
ATOM 3216 N N . THR A 1 415 ? -16.817 3.093 10.335 1.00 95.38 415 THR A N 1
ATOM 3217 C CA . THR A 1 415 ? -16.513 2.839 11.751 1.00 95.38 415 THR A CA 1
ATOM 3218 C C . THR A 1 415 ? -16.642 4.146 12.533 1.00 95.38 415 THR A C 1
ATOM 3220 O O . THR A 1 415 ? -15.778 5.017 12.441 1.00 95.38 415 THR A O 1
ATOM 3223 N N . LEU A 1 416 ? -17.717 4.307 13.309 1.00 95.00 416 LEU A N 1
ATOM 3224 C CA . LEU A 1 416 ? -17.986 5.559 14.028 1.00 95.00 416 LEU A CA 1
ATOM 3225 C C . LEU A 1 416 ? -17.440 5.530 15.463 1.00 95.00 416 LEU A C 1
ATOM 3227 O O . LEU A 1 416 ? -17.777 4.610 16.209 1.00 95.00 416 LEU A O 1
ATOM 3231 N N . PRO A 1 417 ? -16.653 6.531 15.897 1.00 95.62 417 PRO A N 1
ATOM 3232 C CA . PRO A 1 417 ? -16.285 6.677 17.300 1.00 95.62 417 PRO A CA 1
ATOM 3233 C C . PRO A 1 417 ? -17.526 7.026 18.133 1.00 95.62 417 PRO A C 1
ATOM 3235 O O . PRO A 1 417 ? -18.388 7.787 17.689 1.00 95.62 417 PRO A O 1
ATOM 3238 N N . SER A 1 418 ? -17.655 6.451 19.330 1.00 95.25 418 SER A N 1
ATOM 3239 C CA . SER A 1 418 ? -18.866 6.626 20.133 1.00 95.25 418 SER A CA 1
ATOM 3240 C C . SER A 1 418 ? -18.672 6.412 21.637 1.00 95.25 418 SER A C 1
ATOM 3242 O O . SER A 1 418 ? -17.694 5.824 22.099 1.00 95.25 418 SER A O 1
ATOM 3244 N N . THR A 1 419 ? -19.666 6.865 22.404 1.00 94.25 419 THR A N 1
ATOM 3245 C CA . THR A 1 419 ? -19.878 6.475 23.807 1.00 94.25 419 THR A CA 1
ATOM 3246 C C . THR A 1 419 ? -20.875 5.319 23.865 1.00 94.25 419 THR A C 1
ATOM 3248 O O . THR A 1 419 ? -21.720 5.185 22.983 1.00 94.25 419 THR A O 1
ATOM 3251 N N . LEU A 1 420 ? -20.851 4.509 24.929 1.00 93.25 420 LEU A N 1
ATOM 3252 C CA . LEU A 1 420 ? -21.792 3.382 25.044 1.00 93.25 420 LEU A CA 1
ATOM 3253 C C . LEU A 1 420 ? -23.261 3.836 25.083 1.00 93.25 420 LEU A C 1
ATOM 3255 O O . LEU A 1 420 ? -24.111 3.201 24.467 1.00 93.25 420 LEU A O 1
ATOM 3259 N N . LYS A 1 421 ? -23.550 4.968 25.737 1.00 91.62 421 LYS A N 1
ATOM 3260 C CA . LYS A 1 421 ? -24.906 5.541 25.825 1.00 91.62 421 LYS A CA 1
ATOM 3261 C C . LYS A 1 421 ? -25.471 6.019 24.486 1.00 91.62 421 LYS A C 1
ATOM 3263 O O . LYS A 1 421 ? -26.681 6.151 24.353 1.00 91.62 421 LYS A O 1
ATOM 3268 N N . ALA A 1 422 ? -24.604 6.325 23.523 1.00 92.81 422 ALA A N 1
ATOM 3269 C CA . ALA A 1 422 ? -25.014 6.820 22.216 1.00 92.81 422 ALA A CA 1
ATOM 3270 C C . ALA A 1 422 ? -25.357 5.681 21.244 1.00 92.81 422 ALA A C 1
ATOM 3272 O O . ALA A 1 422 ? -25.871 5.944 20.159 1.00 92.81 422 ALA A O 1
ATOM 3273 N N . LEU A 1 423 ? -25.081 4.425 21.606 1.00 94.06 423 LEU A N 1
ATOM 3274 C CA . LEU A 1 423 ? -25.374 3.281 20.755 1.00 94.06 423 LEU A CA 1
ATOM 3275 C C . LEU A 1 423 ? -26.850 2.897 20.839 1.00 94.06 423 LEU A C 1
ATOM 3277 O O . LEU A 1 423 ? -27.444 2.844 21.912 1.00 94.06 423 LEU A O 1
ATOM 3281 N N . THR A 1 424 ? -27.454 2.590 19.697 1.00 92.62 424 THR A N 1
ATOM 3282 C CA . THR A 1 424 ? -28.846 2.138 19.611 1.00 92.62 424 THR A CA 1
ATOM 3283 C C . THR A 1 424 ? -28.979 0.995 18.608 1.00 92.62 424 THR A C 1
ATOM 3285 O O . THR A 1 424 ? -28.275 0.943 17.597 1.00 92.62 424 THR A O 1
ATOM 3288 N N . ALA A 1 425 ? -29.895 0.068 18.895 1.00 90.69 425 ALA A N 1
ATOM 3289 C CA . ALA A 1 425 ? -30.235 -1.029 17.998 1.00 90.69 425 ALA A CA 1
ATOM 3290 C C . ALA A 1 425 ? -30.955 -0.520 16.739 1.00 90.69 425 ALA A C 1
ATOM 3292 O O . ALA A 1 425 ? -31.712 0.449 16.788 1.00 90.69 425 ALA A O 1
ATOM 3293 N N . SER A 1 426 ? -30.778 -1.215 15.618 1.00 86.88 426 SER A N 1
ATOM 3294 C CA . SER A 1 426 ? -31.531 -0.961 14.391 1.00 86.88 426 SER A CA 1
ATOM 3295 C C . SER A 1 426 ? -31.992 -2.261 13.756 1.00 86.88 426 SER A C 1
ATOM 3297 O O . SER A 1 426 ? -31.301 -3.272 13.807 1.00 86.88 426 SER A O 1
ATOM 3299 N N . ALA A 1 427 ? -33.177 -2.220 13.148 1.00 85.31 427 ALA A N 1
ATOM 3300 C CA . ALA A 1 427 ? -33.691 -3.322 12.340 1.00 85.31 427 ALA A CA 1
ATOM 3301 C C . ALA A 1 427 ? -33.059 -3.369 10.935 1.00 85.31 427 ALA A C 1
ATOM 3303 O O . ALA A 1 427 ? -33.177 -4.376 10.245 1.00 85.31 427 ALA A O 1
ATOM 3304 N N . HIS A 1 428 ? -32.418 -2.278 10.500 1.00 85.25 428 HIS A N 1
ATOM 3305 C CA . HIS A 1 428 ? -31.922 -2.105 9.128 1.00 85.25 428 HIS A CA 1
ATOM 3306 C C . HIS A 1 428 ? -30.397 -2.004 9.035 1.00 85.25 428 HIS A C 1
ATOM 3308 O O . HIS A 1 428 ? -29.823 -2.304 7.993 1.00 85.25 428 HIS A O 1
ATOM 3314 N N . TYR A 1 429 ? -29.742 -1.576 10.113 1.00 88.38 429 TYR A N 1
ATOM 3315 C CA . TYR A 1 429 ? -28.296 -1.380 10.188 1.00 88.38 429 TYR A CA 1
ATOM 3316 C C . TYR A 1 429 ? -27.738 -2.140 11.386 1.00 88.38 429 TYR A C 1
ATOM 3318 O O . TYR A 1 429 ? -28.475 -2.422 12.327 1.00 88.38 429 TYR A O 1
ATOM 3326 N N . ARG A 1 430 ? -26.435 -2.443 11.369 1.00 86.31 430 ARG A N 1
ATOM 3327 C CA . ARG A 1 430 ? -25.781 -3.162 12.472 1.00 86.31 430 ARG A CA 1
ATOM 3328 C C . ARG A 1 430 ? -25.884 -2.399 13.791 1.00 86.31 430 ARG A C 1
ATOM 3330 O O . ARG A 1 430 ? -26.334 -2.953 14.791 1.00 86.31 430 ARG A O 1
ATOM 3337 N N . VAL A 1 431 ? -25.502 -1.122 13.776 1.00 93.19 431 VAL A N 1
ATOM 3338 C CA . VAL A 1 431 ? -25.573 -0.221 14.931 1.00 93.19 431 VAL A CA 1
ATOM 3339 C C . VAL A 1 431 ? -25.951 1.182 14.452 1.00 93.19 431 VAL A C 1
ATOM 3341 O O . VAL A 1 431 ? -25.616 1.585 13.336 1.00 93.19 431 VAL A O 1
ATOM 3344 N N . LEU A 1 432 ? -26.673 1.929 15.289 1.00 93.25 432 LEU A N 1
ATOM 3345 C CA . LEU A 1 432 ? -26.833 3.374 15.140 1.00 93.25 432 LEU A CA 1
ATOM 3346 C C . LEU A 1 432 ? -26.065 4.094 16.246 1.00 93.25 432 LEU A C 1
ATOM 3348 O O . LEU A 1 432 ? -26.109 3.674 17.402 1.00 93.25 432 LEU A O 1
ATOM 3352 N N . VAL A 1 433 ? -25.428 5.207 15.897 1.00 93.62 433 VAL A N 1
ATOM 3353 C CA . VAL A 1 433 ? -24.779 6.123 16.836 1.00 93.62 433 VAL A CA 1
ATOM 3354 C C . VAL A 1 433 ? -25.552 7.436 16.879 1.00 93.62 433 VAL A C 1
ATOM 3356 O O . VAL A 1 433 ? -25.753 8.079 15.849 1.00 93.62 433 VAL A O 1
ATOM 3359 N N . ALA A 1 434 ? -25.988 7.836 18.069 1.00 91.69 434 ALA A N 1
ATOM 3360 C CA . ALA A 1 434 ? -26.612 9.127 18.311 1.00 91.69 434 ALA A CA 1
ATOM 3361 C C . ALA A 1 434 ? -25.553 10.239 18.376 1.00 91.69 434 ALA A C 1
ATOM 3363 O O . ALA A 1 434 ? -24.615 10.180 19.171 1.00 91.69 434 ALA A O 1
ATOM 3364 N N . SER A 1 435 ? -25.733 11.277 17.564 1.00 86.62 435 SER A N 1
ATOM 3365 C CA . SER A 1 435 ? -24.939 12.504 17.572 1.00 86.62 435 SER A CA 1
ATOM 3366 C C . SER A 1 435 ? -25.889 13.701 17.631 1.00 86.62 435 SER A C 1
ATOM 3368 O O . SER A 1 435 ? -26.468 14.123 16.625 1.00 86.62 435 SER A O 1
ATOM 3370 N N . GLY A 1 436 ? -26.150 14.183 18.850 1.00 82.56 436 GLY A N 1
ATOM 3371 C CA . GLY A 1 436 ? -27.250 15.112 19.116 1.00 82.56 436 GLY A CA 1
ATOM 3372 C C . GLY A 1 436 ? -28.600 14.488 18.742 1.00 82.56 436 GLY A C 1
ATOM 3373 O O . GLY A 1 436 ? -28.933 13.396 19.190 1.00 82.56 436 GLY A O 1
ATOM 3374 N N . GLU A 1 437 ? -29.366 15.163 17.887 1.00 81.62 437 GLU A N 1
ATOM 3375 C CA . GLU A 1 437 ? -30.652 14.666 17.369 1.00 81.62 437 GLU A CA 1
ATOM 3376 C C . GLU A 1 437 ? -30.517 13.749 16.139 1.00 81.62 437 GLU A C 1
ATOM 3378 O O . GLU A 1 437 ? -31.517 13.377 15.518 1.00 81.62 437 GLU A O 1
ATOM 3383 N N . VAL A 1 438 ? -29.294 13.462 15.693 1.00 85.06 438 VAL A N 1
ATOM 3384 C CA . VAL A 1 438 ? -29.044 12.724 14.454 1.00 85.06 438 VAL A CA 1
ATOM 3385 C C . VAL A 1 438 ? -28.617 11.302 14.784 1.00 85.06 438 VAL A C 1
ATOM 3387 O O . VAL A 1 438 ? -27.616 11.091 15.458 1.00 85.06 438 VAL A O 1
ATOM 3390 N N . MET A 1 439 ? -29.343 10.323 14.247 1.00 89.44 439 MET A N 1
ATOM 3391 C CA . MET A 1 439 ? -28.937 8.919 14.291 1.00 89.44 439 MET A CA 1
ATOM 3392 C C . MET A 1 439 ? -28.109 8.592 13.050 1.00 89.44 439 MET A C 1
ATOM 3394 O O . MET A 1 439 ? -28.576 8.763 11.922 1.00 89.44 439 MET A O 1
ATOM 3398 N N . GLN A 1 440 ? -26.878 8.133 13.247 1.00 89.81 440 GLN A N 1
ATOM 3399 C CA . GLN A 1 440 ? -25.964 7.764 12.170 1.00 89.81 440 GLN A CA 1
ATOM 3400 C C . GLN A 1 440 ? -25.829 6.242 12.089 1.00 89.81 440 GLN A C 1
ATOM 3402 O O . GLN A 1 440 ? -25.453 5.626 13.086 1.00 89.81 440 GLN A O 1
ATOM 3407 N N . PRO A 1 441 ? -26.120 5.617 10.936 1.00 92.19 441 PRO A N 1
ATOM 3408 C CA . PRO A 1 441 ? -25.856 4.200 10.754 1.00 92.19 441 PRO A CA 1
ATOM 3409 C C . PRO A 1 441 ? -24.366 3.936 10.563 1.00 92.19 441 PRO A C 1
ATOM 3411 O O . PRO A 1 441 ? -23.682 4.691 9.872 1.00 92.19 441 PRO A O 1
ATOM 3414 N N . CYS A 1 442 ? -23.885 2.839 11.139 1.00 93.00 442 CYS A N 1
ATOM 3415 C CA . CYS A 1 442 ? -22.532 2.348 10.930 1.00 93.00 442 CYS A CA 1
ATOM 3416 C C . CYS A 1 442 ? -22.470 0.820 10.947 1.00 93.00 442 CYS A C 1
ATOM 3418 O O . CYS A 1 442 ? -23.378 0.129 11.426 1.00 93.00 442 CYS A O 1
ATOM 3420 N N . GLU A 1 443 ? -21.371 0.290 10.422 1.00 93.94 443 GLU A N 1
ATOM 3421 C CA . GLU A 1 443 ? -21.082 -1.140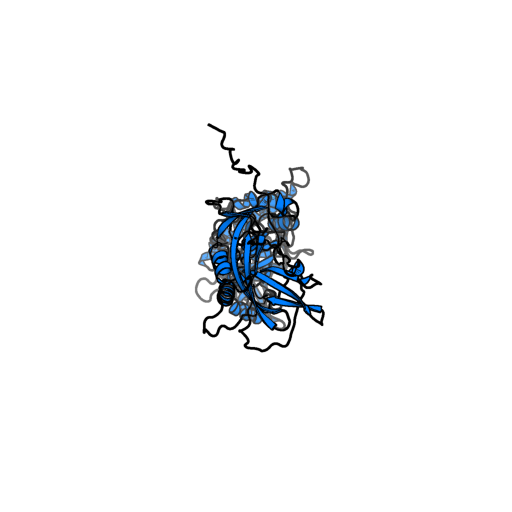 10.445 1.00 93.94 443 GLU A CA 1
ATOM 3422 C C . GLU A 1 443 ? -20.476 -1.540 11.784 1.00 93.94 443 GLU A C 1
ATOM 3424 O O . GLU A 1 443 ? -20.735 -2.640 12.280 1.00 93.94 443 GLU A O 1
ATOM 3429 N N . ARG A 1 444 ? -19.682 -0.628 12.355 1.00 95.00 444 ARG A N 1
ATOM 3430 C CA . ARG A 1 444 ? -18.974 -0.784 13.622 1.00 95.00 444 ARG A CA 1
ATOM 3431 C C . ARG A 1 444 ? -18.996 0.528 14.397 1.00 95.00 444 ARG A C 1
ATOM 3433 O O . ARG A 1 444 ? -18.870 1.607 13.813 1.00 95.00 444 ARG A O 1
ATOM 3440 N N . ALA A 1 445 ? -19.097 0.438 15.716 1.00 96.44 445 ALA A N 1
ATOM 3441 C CA . ALA A 1 445 ? -18.837 1.555 16.613 1.00 96.44 445 ALA A CA 1
ATOM 3442 C C . ALA A 1 445 ? -17.529 1.326 17.380 1.00 96.44 445 ALA A C 1
ATOM 3444 O O . ALA A 1 445 ? -17.355 0.289 18.020 1.00 96.44 445 ALA A O 1
ATOM 3445 N N . LEU A 1 446 ? -16.620 2.298 17.313 1.00 96.94 446 LEU A N 1
ATOM 3446 C CA . LEU A 1 446 ? -15.368 2.323 18.060 1.00 96.94 446 LEU A CA 1
ATOM 3447 C C . LEU A 1 446 ? -15.613 2.953 19.432 1.00 96.94 446 LEU A C 1
ATOM 3449 O O . LEU A 1 446 ? -15.996 4.120 19.525 1.00 96.94 446 LEU A O 1
ATOM 3453 N N . VAL A 1 447 ? -15.381 2.191 20.497 1.00 96.62 447 VAL A N 1
ATOM 3454 C CA . VAL A 1 447 ? -15.648 2.621 21.875 1.00 96.62 447 VAL A CA 1
ATOM 3455 C C . VAL A 1 447 ? -14.451 2.349 22.778 1.00 96.62 447 VAL A C 1
ATOM 3457 O O . VAL A 1 447 ? -13.710 1.391 22.567 1.00 96.62 447 VAL A O 1
ATOM 3460 N N . LEU A 1 448 ? -14.284 3.166 23.819 1.00 96.69 448 LEU A N 1
ATOM 3461 C CA . LEU A 1 448 ? -13.368 2.874 24.919 1.00 96.69 448 LEU A CA 1
ATOM 3462 C C . LEU A 1 448 ? -14.151 2.160 26.023 1.00 96.69 448 LEU A C 1
ATOM 3464 O O . LEU A 1 448 ? -15.122 2.697 26.559 1.00 96.69 448 LEU A O 1
ATOM 3468 N N . LEU A 1 449 ? -13.734 0.944 26.349 1.00 95.25 449 LEU A N 1
ATOM 3469 C CA . LEU A 1 449 ? -14.325 0.084 27.365 1.00 95.25 449 LEU A CA 1
ATOM 3470 C C . LEU A 1 449 ? -13.509 0.159 28.652 1.00 95.25 449 LEU A C 1
ATOM 3472 O O . LEU A 1 449 ? -12.281 0.230 28.616 1.00 95.25 449 LEU A O 1
ATOM 3476 N N . LYS A 1 450 ? -14.201 0.088 29.788 1.00 94.50 450 LYS A N 1
ATOM 3477 C CA . LYS A 1 450 ? -13.623 -0.077 31.122 1.00 94.50 450 LYS A CA 1
ATOM 3478 C C . LYS A 1 450 ? -14.229 -1.320 31.766 1.00 94.50 450 LYS A C 1
ATOM 3480 O O . LYS A 1 450 ? -15.450 -1.427 31.868 1.00 94.50 450 LYS A O 1
ATOM 3485 N N . SER A 1 451 ? -13.391 -2.250 32.212 1.00 93.56 451 SER A N 1
ATOM 3486 C CA . SER A 1 451 ? -13.817 -3.472 32.900 1.00 93.56 451 SER A CA 1
ATOM 3487 C C . SER A 1 451 ? -13.153 -3.599 34.266 1.00 93.56 451 SER A C 1
ATOM 3489 O O . SER A 1 451 ? -11.959 -3.345 34.420 1.00 93.56 451 SER A O 1
ATOM 3491 N N . THR A 1 452 ? -13.933 -4.029 35.256 1.00 91.31 452 THR A N 1
ATOM 3492 C CA . THR A 1 452 ? -13.468 -4.405 36.605 1.00 91.31 452 THR A CA 1
ATOM 3493 C C . THR A 1 452 ? -13.778 -5.863 36.941 1.00 91.31 452 THR A C 1
ATOM 3495 O O . THR A 1 452 ? -13.442 -6.346 38.025 1.00 91.31 452 THR A O 1
ATOM 3498 N N . LYS A 1 453 ? -14.411 -6.590 36.013 1.00 92.31 453 LYS A N 1
ATOM 3499 C CA . LYS A 1 453 ? -14.823 -7.986 36.177 1.00 92.31 453 LYS A CA 1
ATOM 3500 C C . LYS A 1 453 ? -14.122 -8.861 35.149 1.00 92.31 453 LYS A C 1
ATOM 3502 O O . LYS A 1 453 ? -13.705 -8.393 34.097 1.00 92.31 453 LYS A O 1
ATOM 3507 N N . ARG A 1 454 ? -13.984 -10.145 35.472 1.00 91.69 454 ARG A N 1
ATOM 3508 C CA . ARG A 1 454 ? -13.389 -11.116 34.554 1.00 91.69 454 ARG A CA 1
ATOM 3509 C C . ARG A 1 454 ? -14.360 -11.536 33.461 1.00 91.69 454 ARG A C 1
ATOM 3511 O O . ARG A 1 454 ? -15.574 -11.538 33.647 1.00 91.69 454 ARG A O 1
ATOM 3518 N N . THR A 1 455 ? -13.771 -11.946 32.357 1.00 93.50 455 THR A N 1
ATOM 3519 C CA . THR A 1 455 ? -14.401 -12.555 31.199 1.00 93.50 455 THR A CA 1
ATOM 3520 C C . THR A 1 455 ? -14.694 -14.015 31.512 1.00 93.50 455 THR A C 1
ATOM 3522 O O . THR A 1 455 ? -13.812 -14.786 31.893 1.00 93.50 455 THR A O 1
ATOM 3525 N N . HIS A 1 456 ? -15.947 -14.409 31.343 1.00 93.44 456 HIS A N 1
ATOM 3526 C CA . HIS A 1 456 ? -16.385 -15.790 31.454 1.00 93.44 456 HIS A CA 1
ATOM 352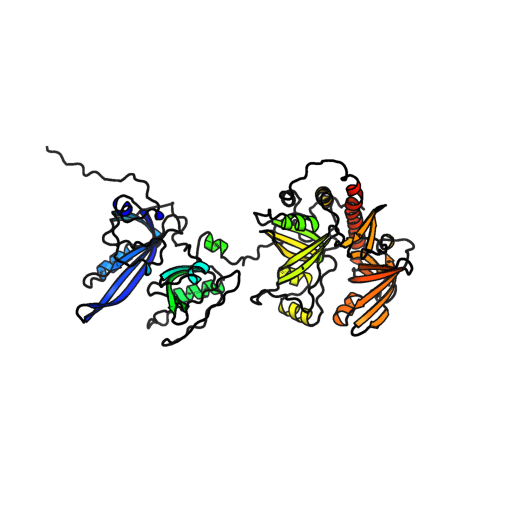7 C C . HIS A 1 456 ? -16.370 -16.447 30.079 1.00 93.44 456 HIS A C 1
ATOM 3529 O O . HIS A 1 456 ? -16.876 -15.883 29.109 1.00 93.44 456 HIS A O 1
ATOM 3535 N N . GLN A 1 457 ? -15.799 -17.647 30.009 1.00 93.25 457 GLN A N 1
ATOM 3536 C CA . GLN A 1 457 ? -15.710 -18.429 28.781 1.00 93.25 457 GLN A CA 1
ATOM 3537 C C . GLN A 1 457 ? -16.704 -19.583 28.849 1.00 93.25 457 GLN A C 1
ATOM 3539 O O . GLN A 1 457 ? -16.754 -20.313 29.838 1.00 93.25 457 GLN A O 1
ATOM 3544 N N . THR A 1 458 ? -17.492 -19.744 27.794 1.00 92.94 458 THR A N 1
ATOM 3545 C CA . THR A 1 458 ? -18.445 -20.845 27.639 1.00 92.94 458 THR A CA 1
ATOM 3546 C C . THR A 1 458 ? -18.180 -21.533 26.300 1.00 92.94 458 THR A C 1
ATOM 3548 O O . THR A 1 458 ? -18.082 -20.827 25.295 1.00 92.94 458 THR A O 1
ATOM 3551 N N . PRO A 1 459 ? -18.015 -22.869 26.251 1.00 90.56 459 PRO A N 1
ATOM 3552 C CA . PRO A 1 459 ? -17.799 -23.578 24.989 1.00 90.56 459 PRO A CA 1
ATOM 3553 C C . PRO A 1 459 ? -18.932 -23.313 23.988 1.00 90.56 459 PRO A C 1
ATOM 3555 O O . PRO A 1 459 ? -20.106 -23.337 24.362 1.00 90.56 459 PRO A O 1
ATOM 3558 N N . LEU A 1 460 ? -18.583 -23.057 22.726 1.00 87.88 460 LEU A N 1
ATOM 3559 C CA . LEU A 1 460 ? -19.524 -22.822 21.632 1.00 87.88 460 LEU A CA 1
ATOM 3560 C C . LEU A 1 460 ? -18.965 -23.417 20.331 1.00 87.88 460 LEU A C 1
ATOM 3562 O O . LEU A 1 460 ? -18.145 -22.789 19.662 1.00 87.88 460 LEU A O 1
ATOM 3566 N N . GLY A 1 461 ? -19.420 -24.621 19.967 1.00 85.69 461 GLY A N 1
ATOM 3567 C CA . GLY A 1 461 ? -18.867 -25.363 18.826 1.00 85.69 461 GLY A CA 1
ATOM 3568 C C . GLY A 1 461 ? -17.367 -25.616 19.006 1.00 85.69 461 GLY A C 1
ATOM 3569 O O . GLY A 1 461 ? -16.945 -26.030 20.084 1.00 85.69 461 GLY A O 1
ATOM 3570 N N . ASP A 1 462 ? -16.577 -25.295 17.980 1.00 79.75 462 ASP A N 1
ATOM 3571 C CA . ASP A 1 462 ? -15.107 -25.400 17.991 1.00 79.75 462 ASP A CA 1
ATOM 3572 C C . ASP A 1 462 ? -14.406 -24.173 18.620 1.00 79.75 462 ASP A C 1
ATOM 3574 O O . ASP A 1 462 ? -13.184 -24.030 18.548 1.00 79.75 462 ASP A O 1
ATOM 3578 N N . GLY A 1 463 ? -15.172 -23.261 19.231 1.00 87.44 463 GLY A N 1
ATOM 3579 C CA . GLY A 1 463 ? -14.669 -22.043 19.862 1.00 87.44 463 GLY A CA 1
ATOM 3580 C C . GLY A 1 463 ? -15.319 -21.744 21.212 1.00 87.44 463 GLY A C 1
ATOM 3581 O O . GLY A 1 463 ? -15.857 -22.616 21.899 1.00 87.44 463 GLY A O 1
ATOM 3582 N N . PHE A 1 464 ? -15.262 -20.474 21.604 1.00 89.81 464 PHE A N 1
ATOM 3583 C CA . PHE A 1 464 ? -15.758 -19.988 22.884 1.00 89.81 464 PHE A CA 1
ATOM 3584 C C . PHE A 1 464 ? -16.652 -18.775 22.690 1.00 89.81 464 PHE A C 1
ATOM 3586 O O . PHE A 1 464 ? -16.328 -17.841 21.954 1.00 89.81 464 PHE A O 1
ATOM 3593 N N . ARG A 1 465 ? -17.751 -18.749 23.437 1.00 91.81 465 ARG A N 1
ATOM 3594 C CA . ARG A 1 465 ? -18.475 -17.522 23.740 1.00 91.81 465 ARG A CA 1
ATOM 3595 C C . ARG A 1 465 ? -17.869 -16.887 24.984 1.00 91.81 465 ARG A C 1
ATOM 3597 O O . ARG A 1 465 ? -17.797 -17.516 26.043 1.00 91.81 465 ARG A O 1
ATOM 3604 N N . LEU A 1 466 ? -17.491 -15.626 24.849 1.00 92.88 466 LEU A N 1
ATOM 3605 C CA . LEU A 1 466 ? -16.888 -14.803 25.886 1.00 92.88 466 LEU A CA 1
ATOM 3606 C C . LEU A 1 466 ? -17.910 -13.792 26.381 1.00 92.88 466 LEU A C 1
ATOM 3608 O O . LEU A 1 466 ? -18.589 -13.158 25.578 1.00 92.88 466 LEU A O 1
ATOM 3612 N N . THR A 1 467 ? -18.061 -13.685 27.697 1.00 93.69 467 THR A N 1
ATOM 3613 C CA . THR A 1 467 ? -19.011 -12.764 28.329 1.00 93.69 467 THR A CA 1
ATOM 3614 C C . THR A 1 467 ? -18.336 -12.015 29.467 1.00 93.69 467 THR A C 1
ATOM 3616 O O . THR A 1 467 ? -17.907 -12.630 30.443 1.00 93.69 467 THR A O 1
ATOM 3619 N N . THR A 1 468 ? -18.274 -10.691 29.367 1.00 94.88 468 THR A N 1
ATOM 3620 C CA . THR A 1 468 ? -17.725 -9.816 30.406 1.00 94.88 468 THR A CA 1
ATOM 3621 C C . THR A 1 468 ? -18.852 -8.958 30.978 1.00 94.88 468 THR A C 1
ATOM 3623 O O . THR A 1 468 ? -19.356 -8.063 30.293 1.00 94.88 468 THR A O 1
ATOM 3626 N N . PRO A 1 469 ? -19.290 -9.218 32.219 1.00 94.12 469 PRO A N 1
ATOM 3627 C CA . PRO A 1 469 ? -20.345 -8.439 32.848 1.00 94.12 469 PRO A CA 1
ATOM 3628 C C . PRO A 1 469 ? -19.806 -7.109 33.379 1.00 94.12 469 PRO A C 1
ATOM 3630 O O . PRO A 1 469 ? -18.640 -6.998 33.752 1.00 94.12 469 PRO A O 1
ATOM 3633 N N . GLY A 1 470 ? -20.683 -6.121 33.548 1.00 92.44 470 GLY A N 1
ATOM 3634 C CA . GLY A 1 470 ? -20.339 -4.890 34.262 1.00 92.44 470 GLY A CA 1
ATOM 3635 C C . GLY A 1 470 ? -19.385 -3.962 33.508 1.00 92.44 470 GLY A C 1
ATOM 3636 O O . GLY A 1 470 ? -18.697 -3.172 34.150 1.00 92.44 470 GLY A O 1
ATOM 3637 N N . VAL A 1 471 ? -19.316 -4.071 32.181 1.00 93.62 471 VAL A N 1
ATOM 3638 C CA . VAL A 1 471 ? -18.485 -3.207 31.336 1.00 93.62 471 VAL A CA 1
ATOM 3639 C C . VAL A 1 471 ? -19.062 -1.797 31.328 1.00 93.62 471 VAL A C 1
ATOM 3641 O O . VAL A 1 471 ? -20.271 -1.611 31.225 1.00 93.62 471 VAL A O 1
ATOM 3644 N N . GLN A 1 472 ? -18.192 -0.804 31.449 1.00 93.88 472 GLN A N 1
ATOM 3645 C CA . GLN A 1 472 ? -18.536 0.610 31.517 1.00 93.88 472 GLN A CA 1
ATOM 3646 C C . GLN A 1 472 ? -17.895 1.391 30.364 1.00 93.88 472 GLN A C 1
ATOM 3648 O O . GLN A 1 472 ? -16.963 0.910 29.713 1.00 93.88 472 GLN A O 1
ATOM 3653 N N . CYS A 1 473 ? -18.379 2.611 30.116 1.00 92.94 473 CYS A N 1
ATOM 3654 C CA . CYS A 1 473 ? -17.782 3.497 29.122 1.00 92.94 473 CYS A CA 1
ATOM 3655 C C . CYS A 1 473 ? -16.507 4.125 29.691 1.00 92.94 473 CYS A C 1
ATOM 3657 O O . CYS A 1 473 ? -16.547 4.859 30.668 1.00 92.94 473 CYS A O 1
ATOM 3659 N N . GLY A 1 474 ? -15.363 3.883 29.060 1.00 92.56 474 GLY A N 1
ATOM 3660 C CA . GLY A 1 474 ? -14.084 4.420 29.515 1.00 92.56 474 GLY A CA 1
ATOM 3661 C C . GLY A 1 474 ? -13.928 5.934 29.349 1.00 92.56 474 GLY A C 1
ATOM 3662 O O . GLY A 1 474 ? -12.911 6.452 29.794 1.00 92.56 474 GLY A O 1
ATOM 3663 N N . LEU A 1 475 ? -14.887 6.629 28.725 1.00 91.19 475 LEU A N 1
ATOM 3664 C CA . LEU A 1 475 ? -14.893 8.089 28.556 1.00 91.19 475 LEU A CA 1
ATOM 3665 C C . LEU A 1 475 ? -15.609 8.840 29.689 1.00 91.19 475 LEU A C 1
ATOM 3667 O O . LEU A 1 475 ? -15.531 10.061 29.743 1.00 9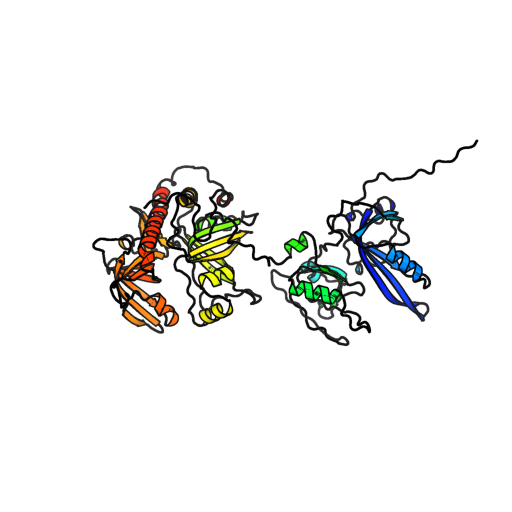1.19 475 LEU A O 1
ATOM 3671 N N . GLU A 1 476 ? -16.323 8.138 30.571 1.00 82.25 476 GLU A N 1
ATOM 3672 C CA . GLU A 1 476 ? -17.122 8.752 31.636 1.00 82.25 476 GLU A CA 1
ATOM 3673 C C . GLU A 1 476 ? -16.439 8.564 33.003 1.00 82.25 476 GLU A C 1
ATOM 3675 O O . GLU A 1 476 ? -15.872 7.507 33.287 1.00 82.25 476 GLU A O 1
ATOM 3680 N N . GLU A 1 477 ? -16.466 9.597 33.852 1.00 68.31 477 GLU A N 1
ATOM 3681 C CA . GLU A 1 477 ? -15.821 9.575 35.180 1.00 68.31 477 GLU A CA 1
ATOM 3682 C C . GLU A 1 477 ? -16.805 9.313 36.339 1.00 68.31 477 GLU A C 1
ATOM 3684 O O . GLU A 1 477 ? -16.399 8.802 37.383 1.00 68.31 477 GLU A O 1
ATOM 3689 N N . THR A 1 478 ? -18.097 9.616 36.165 1.00 67.44 478 THR A N 1
ATOM 3690 C CA . THR A 1 478 ? -19.169 9.467 37.175 1.00 67.44 478 THR A CA 1
ATOM 3691 C C . THR A 1 478 ? -19.969 8.167 37.011 1.00 67.44 478 THR A C 1
ATOM 3693 O O . THR A 1 478 ? -19.692 7.403 36.096 1.00 67.44 478 THR A O 1
ATOM 3696 N N . GLU A 1 479 ? -20.919 7.866 37.917 1.00 57.12 479 GLU A N 1
ATOM 3697 C CA . GLU A 1 479 ? -21.708 6.614 37.928 1.00 57.12 479 GLU A CA 1
ATOM 3698 C C . GLU A 1 479 ? -22.197 6.194 36.530 1.00 57.12 479 GLU A C 1
ATOM 3700 O O . GLU A 1 479 ? -23.027 6.856 35.909 1.00 57.12 479 GLU A O 1
ATOM 3705 N N . MET A 1 480 ? -21.660 5.070 36.042 1.00 70.00 480 MET A N 1
ATOM 3706 C CA . MET A 1 480 ? -21.816 4.635 34.654 1.00 70.00 480 MET A CA 1
ATOM 3707 C C . MET A 1 480 ? -22.872 3.546 34.536 1.00 70.00 480 MET A C 1
ATOM 3709 O O . MET A 1 480 ? -22.871 2.575 35.303 1.00 70.00 480 MET A O 1
ATOM 3713 N N . ALA A 1 481 ? -23.698 3.647 33.493 1.00 83.75 481 ALA A N 1
ATOM 3714 C CA . ALA A 1 481 ? -24.462 2.507 33.011 1.00 83.75 481 ALA A CA 1
ATOM 3715 C C . ALA A 1 481 ? -23.508 1.330 32.753 1.00 83.75 481 ALA A C 1
ATOM 3717 O O . ALA A 1 481 ? -22.417 1.498 32.199 1.00 83.75 481 ALA A O 1
ATOM 3718 N N . THR A 1 482 ? -23.916 0.140 33.187 1.00 90.75 482 THR A N 1
ATOM 3719 C CA . THR A 1 482 ? -23.127 -1.077 33.006 1.00 90.75 482 THR A CA 1
ATOM 3720 C C . THR A 1 482 ? -23.752 -1.957 31.941 1.00 90.75 482 THR A C 1
ATOM 3722 O O . THR A 1 482 ? -24.973 -2.055 31.835 1.00 90.75 482 THR A O 1
ATOM 3725 N N . TYR A 1 483 ? -22.891 -2.602 31.167 1.00 93.56 483 TYR A N 1
ATOM 3726 C CA . TYR A 1 483 ? -23.251 -3.423 30.026 1.00 93.56 483 TYR A CA 1
ATOM 3727 C C . TYR A 1 483 ? -22.648 -4.822 30.169 1.00 93.56 483 TYR A C 1
ATOM 3729 O O . TYR A 1 483 ? -21.667 -5.039 30.887 1.00 93.56 483 TYR A O 1
ATOM 3737 N N . GLU A 1 484 ? -23.235 -5.787 29.473 1.00 94.88 484 GLU A N 1
ATOM 3738 C CA . GLU A 1 484 ? -22.661 -7.115 29.273 1.00 94.88 484 GLU A CA 1
ATOM 3739 C C . GLU A 1 484 ? -22.014 -7.156 27.885 1.00 94.88 484 GLU A C 1
ATOM 3741 O O . GLU A 1 484 ? -22.704 -7.100 26.868 1.00 94.88 484 GLU A O 1
ATOM 3746 N N . ALA A 1 485 ? -20.686 -7.236 27.833 1.00 94.19 485 ALA A N 1
ATOM 3747 C CA . ALA A 1 485 ? -19.964 -7.404 26.579 1.00 94.19 485 ALA A CA 1
ATOM 3748 C C . ALA A 1 485 ? -19.903 -8.886 26.204 1.00 94.19 485 ALA A C 1
ATOM 3750 O O . ALA A 1 485 ? -19.522 -9.722 27.022 1.00 94.19 485 ALA A O 1
ATOM 3751 N N . VAL A 1 486 ? -20.268 -9.208 24.966 1.00 93.62 486 VAL A N 1
ATOM 3752 C CA . VAL A 1 486 ? -20.312 -10.570 24.436 1.00 93.62 486 VAL A CA 1
ATOM 3753 C C . VAL A 1 486 ? -19.491 -10.634 23.155 1.00 93.62 486 VAL A C 1
ATOM 3755 O O . VAL A 1 486 ? -19.672 -9.811 22.264 1.00 93.62 486 VAL A O 1
ATOM 3758 N N . GLY A 1 487 ? -18.618 -11.630 23.045 1.00 91.06 487 GLY A N 1
ATOM 3759 C CA . GLY A 1 487 ? -17.840 -11.914 21.840 1.00 91.06 487 GLY A CA 1
ATOM 3760 C C . GLY A 1 487 ? -17.731 -13.413 21.583 1.00 91.06 487 GLY A C 1
ATOM 3761 O O . GLY A 1 487 ? -18.075 -14.236 22.438 1.00 91.06 487 GLY A O 1
ATOM 3762 N N . THR A 1 488 ? -17.246 -13.774 20.402 1.00 88.75 488 THR A N 1
ATOM 3763 C CA . THR A 1 488 ? -16.952 -15.161 20.023 1.00 88.75 488 THR A CA 1
ATOM 3764 C C . THR A 1 488 ? -15.523 -15.255 19.525 1.00 88.75 488 THR A C 1
ATOM 3766 O O . THR A 1 488 ? -15.118 -14.440 18.701 1.00 88.75 488 THR A O 1
ATOM 3769 N N . ALA A 1 489 ? -14.779 -16.248 20.001 1.00 84.62 489 ALA A N 1
ATOM 3770 C CA . ALA A 1 489 ? -13.372 -16.421 19.665 1.00 84.62 489 ALA A CA 1
ATOM 3771 C C . ALA A 1 489 ? -13.025 -17.895 19.428 1.00 84.62 489 ALA A C 1
ATOM 3773 O O . ALA A 1 489 ? -13.636 -18.791 20.015 1.00 84.62 489 ALA A O 1
ATOM 3774 N N . THR A 1 490 ? -12.019 -18.143 18.593 1.00 84.19 490 THR A N 1
ATOM 3775 C CA . THR A 1 490 ? -11.369 -19.454 18.460 1.00 84.19 490 THR A CA 1
ATOM 3776 C C . THR A 1 490 ? -10.266 -19.591 19.516 1.00 84.19 490 THR A C 1
ATOM 3778 O O . THR A 1 490 ? -9.967 -18.638 20.236 1.00 84.19 490 THR A O 1
ATOM 3781 N N . ASN A 1 491 ? -9.618 -20.758 19.617 1.00 80.69 491 ASN A N 1
ATOM 3782 C CA . ASN A 1 491 ? -8.419 -20.901 20.458 1.00 80.69 491 ASN A CA 1
ATOM 3783 C C . ASN A 1 491 ? -7.311 -19.901 20.076 1.00 80.69 491 ASN A C 1
ATOM 3785 O O . ASN A 1 491 ? -6.621 -19.397 20.962 1.00 80.69 491 ASN A O 1
ATOM 3789 N N . ALA A 1 492 ? -7.163 -19.601 18.781 1.00 76.00 492 ALA A N 1
ATOM 3790 C CA . ALA A 1 492 ? -6.149 -18.679 18.280 1.00 76.00 492 ALA A CA 1
ATOM 3791 C C . ALA A 1 492 ? -6.449 -17.228 18.684 1.00 76.00 492 ALA A C 1
ATOM 3793 O O . ALA A 1 492 ? -5.558 -16.518 19.144 1.00 76.00 492 ALA A O 1
ATOM 3794 N N . THR A 1 493 ? -7.720 -16.817 18.608 1.00 77.50 493 THR A N 1
ATOM 3795 C CA . THR A 1 493 ? -8.132 -15.426 18.855 1.00 77.50 493 THR A CA 1
ATOM 3796 C C . THR A 1 493 ? -8.612 -15.169 20.283 1.00 77.50 493 THR A C 1
ATOM 3798 O O . THR A 1 493 ? -9.062 -14.073 20.608 1.00 77.50 493 THR A O 1
ATOM 3801 N N . LEU A 1 494 ? -8.575 -16.179 21.159 1.00 81.50 494 LEU A N 1
ATOM 3802 C CA . LEU A 1 494 ? -9.136 -16.111 22.512 1.00 81.50 494 LEU A CA 1
ATOM 3803 C C . LEU A 1 494 ? -8.552 -14.947 23.313 1.00 81.50 494 LEU A C 1
ATOM 3805 O O . LEU A 1 494 ? -9.288 -14.215 23.971 1.00 81.50 494 LEU A O 1
ATOM 3809 N N . LYS A 1 495 ? -7.228 -14.775 23.240 1.00 76.94 495 LYS A N 1
ATOM 3810 C CA . LYS A 1 495 ? -6.489 -13.733 23.967 1.00 76.94 495 LYS A CA 1
ATOM 3811 C C . LYS A 1 495 ? -6.921 -12.325 23.560 1.00 76.94 495 LYS A C 1
ATOM 3813 O O . LYS A 1 495 ? -6.855 -11.423 24.390 1.00 76.94 495 LYS A O 1
ATOM 3818 N N . ASP A 1 496 ? -7.428 -12.169 22.343 1.00 70.44 496 ASP A N 1
ATOM 3819 C CA . ASP A 1 496 ? -7.801 -10.879 21.765 1.00 70.44 496 ASP A CA 1
ATOM 3820 C C . ASP A 1 496 ? -9.180 -10.407 22.208 1.00 70.44 496 ASP A C 1
ATOM 3822 O O . ASP A 1 496 ? -9.614 -9.365 21.750 1.00 70.44 496 ASP A O 1
ATOM 3826 N N . PHE A 1 497 ? -9.893 -11.167 23.044 1.00 77.88 497 PHE A N 1
ATOM 3827 C CA . PHE A 1 497 ? -11.239 -10.835 23.526 1.00 77.88 497 PHE A CA 1
ATOM 3828 C C . PHE A 1 497 ? -11.372 -10.872 25.054 1.00 77.88 497 PHE A C 1
ATOM 3830 O O . PHE A 1 497 ? -12.466 -10.697 25.594 1.00 77.88 497 PHE A O 1
ATOM 3837 N N . VAL A 1 498 ? -10.268 -11.085 25.773 1.00 84.88 498 VAL A N 1
ATOM 3838 C CA . VAL A 1 498 ? -10.263 -11.116 27.239 1.00 84.88 498 VAL A CA 1
ATOM 3839 C C . VAL A 1 498 ? -10.158 -9.693 27.798 1.00 84.88 498 VAL A C 1
ATOM 3841 O O . VAL A 1 498 ? -9.140 -9.026 27.641 1.00 84.88 498 VAL A O 1
ATOM 3844 N N . LEU A 1 499 ? -11.198 -9.255 28.512 1.00 85.38 499 LEU A N 1
ATOM 3845 C CA . LEU A 1 499 ? -11.271 -7.978 29.241 1.00 85.38 499 LEU A CA 1
ATOM 3846 C C . LEU A 1 499 ? -10.987 -8.158 30.743 1.00 85.38 499 LEU A C 1
ATOM 3848 O O . LEU A 1 499 ? -11.684 -7.599 31.597 1.00 85.38 499 LEU A O 1
ATOM 3852 N N . ASP A 1 500 ? -10.001 -8.990 31.075 1.00 87.69 500 ASP A N 1
ATOM 3853 C CA . ASP A 1 500 ? -9.682 -9.333 32.459 1.00 87.69 500 ASP A CA 1
ATOM 3854 C C . ASP A 1 500 ? -8.810 -8.258 33.119 1.00 87.69 500 ASP A C 1
ATOM 3856 O O . ASP A 1 500 ? -7.705 -7.983 32.649 1.00 87.69 500 ASP A O 1
ATOM 3860 N N . PRO A 1 501 ? -9.232 -7.707 34.270 1.00 85.75 501 PRO A N 1
ATOM 3861 C CA . PRO A 1 501 ? -8.387 -6.820 35.049 1.00 85.75 501 PRO A CA 1
ATOM 3862 C C . PRO A 1 501 ? -7.085 -7.503 35.489 1.00 85.75 501 PRO A C 1
ATOM 3864 O O . PRO A 1 501 ? -7.090 -8.704 35.803 1.00 85.75 501 PRO A O 1
ATOM 3867 N N . PRO A 1 502 ? -5.977 -6.748 35.595 1.00 84.00 502 PRO A N 1
ATOM 3868 C CA . PRO A 1 502 ? -4.709 -7.295 36.052 1.00 84.00 502 PRO A CA 1
ATOM 3869 C C . PRO A 1 502 ? -4.827 -7.874 37.471 1.00 84.00 502 PRO A C 1
ATOM 3871 O O . PRO A 1 502 ? -5.594 -7.405 38.317 1.00 84.00 502 PRO A O 1
ATOM 3874 N N . LYS A 1 503 ? -4.050 -8.932 37.746 1.00 80.62 503 LYS A N 1
ATOM 3875 C CA . LYS A 1 503 ? -4.059 -9.620 39.053 1.00 80.62 503 LYS A CA 1
ATOM 3876 C C . LYS A 1 503 ? -3.467 -8.762 40.178 1.00 80.62 503 LYS A C 1
ATOM 3878 O O . LYS A 1 503 ? -3.822 -8.959 41.340 1.00 80.62 503 LYS A O 1
ATOM 3883 N N . THR A 1 504 ? -2.573 -7.840 39.831 1.00 70.62 504 THR A N 1
ATOM 3884 C CA . THR A 1 504 ? -1.817 -6.966 40.736 1.00 70.62 504 THR A CA 1
ATOM 3885 C C . THR A 1 504 ? -1.970 -5.511 40.300 1.00 70.62 504 THR A C 1
ATOM 3887 O O . THR A 1 504 ? -1.990 -5.241 39.103 1.00 70.62 504 THR A O 1
ATOM 3890 N N . GLY A 1 505 ? -2.033 -4.584 41.258 1.00 73.81 505 GLY A N 1
ATOM 3891 C CA . GLY A 1 505 ? -2.265 -3.161 40.990 1.00 73.81 505 GLY A CA 1
ATOM 3892 C C . GLY A 1 505 ? -3.750 -2.796 40.948 1.00 73.81 505 GLY A C 1
ATOM 3893 O O . GLY A 1 505 ? -4.583 -3.448 41.586 1.00 73.81 505 GLY A O 1
ATOM 3894 N N . GLU A 1 506 ? -4.073 -1.730 40.220 1.00 74.44 506 GLU A N 1
ATOM 3895 C CA . GLU A 1 506 ? -5.445 -1.259 40.048 1.00 74.44 506 GLU A CA 1
ATOM 3896 C C . GLU A 1 506 ? -6.245 -2.280 39.222 1.00 74.44 506 GLU A C 1
ATOM 3898 O O . GLU A 1 506 ? -5.886 -2.601 38.091 1.00 74.44 506 GLU A O 1
ATOM 3903 N N . ARG A 1 507 ? -7.321 -2.838 39.796 1.00 87.62 507 ARG A N 1
ATOM 3904 C CA . ARG A 1 507 ? -8.138 -3.903 39.178 1.00 87.62 507 ARG A CA 1
ATOM 3905 C C . ARG A 1 507 ? -9.095 -3.353 38.119 1.00 87.62 507 ARG A C 1
ATOM 3907 O O . ARG A 1 507 ? -10.302 -3.594 38.165 1.00 87.62 507 ARG A O 1
ATOM 3914 N N . VAL A 1 508 ? -8.544 -2.614 37.167 1.00 90.12 508 VAL A N 1
ATOM 3915 C CA . VAL A 1 508 ? -9.261 -1.996 36.058 1.00 90.12 508 VAL A CA 1
ATOM 3916 C C . VAL A 1 508 ? -8.501 -2.288 34.770 1.00 90.12 508 VAL A C 1
ATOM 3918 O O . VAL A 1 508 ? -7.288 -2.114 34.705 1.00 90.12 508 VAL A O 1
ATOM 3921 N N . MET A 1 509 ? -9.220 -2.710 33.735 1.00 91.06 509 MET A N 1
ATOM 3922 C CA . MET A 1 509 ? -8.697 -2.819 32.377 1.00 91.06 509 MET A CA 1
ATOM 3923 C C . MET A 1 509 ? -9.428 -1.833 31.474 1.00 91.06 509 MET A C 1
ATOM 3925 O O . MET A 1 509 ? -10.657 -1.752 31.517 1.00 91.06 509 MET A O 1
ATOM 3929 N N . HIS A 1 510 ? -8.671 -1.110 30.651 1.00 94.12 510 HIS A N 1
ATOM 3930 C CA . HIS A 1 510 ? -9.217 -0.316 29.557 1.00 94.12 510 HIS A CA 1
ATOM 3931 C C . HIS A 1 510 ? -8.888 -0.992 28.229 1.00 94.12 510 HIS A C 1
ATOM 3933 O O . HIS A 1 510 ? -7.819 -1.582 28.077 1.00 94.12 510 HIS A O 1
ATOM 3939 N N . ALA A 1 511 ? -9.808 -0.922 27.275 1.00 95.00 511 ALA A N 1
ATOM 3940 C CA . ALA A 1 511 ? -9.603 -1.467 25.941 1.00 95.00 511 ALA A CA 1
ATOM 3941 C C . ALA A 1 511 ? -10.396 -0.667 24.911 1.00 95.00 511 ALA A C 1
ATOM 3943 O O . ALA A 1 511 ? -11.513 -0.236 25.193 1.00 95.00 511 ALA A O 1
ATOM 3944 N N . LEU A 1 512 ? -9.854 -0.507 23.709 1.00 95.62 512 LEU A N 1
ATOM 3945 C CA . LEU A 1 512 ? -10.674 -0.162 22.556 1.00 95.62 512 LEU A CA 1
ATOM 3946 C C . LEU A 1 512 ? -11.497 -1.382 22.155 1.00 95.62 512 LEU A C 1
ATOM 3948 O O . LEU A 1 512 ? -11.009 -2.507 22.229 1.00 95.62 512 LEU A O 1
ATOM 3952 N N . GLY A 1 513 ? -12.737 -1.164 21.734 1.00 94.62 513 GLY A N 1
ATOM 3953 C CA . GLY A 1 513 ? -13.622 -2.217 21.254 1.00 94.62 513 GLY A CA 1
ATOM 3954 C C . GLY A 1 513 ? -14.361 -1.801 19.992 1.00 94.62 513 GLY A C 1
ATOM 3955 O O . GLY A 1 513 ? -14.770 -0.647 19.860 1.00 94.62 513 GLY A O 1
ATOM 3956 N N . LEU A 1 514 ? -14.553 -2.759 19.086 1.00 94.94 514 LEU A N 1
ATOM 3957 C CA . LEU A 1 514 ? -15.441 -2.630 17.933 1.00 94.94 514 LEU A CA 1
ATOM 3958 C C . LEU A 1 514 ? -16.775 -3.300 18.253 1.00 94.94 514 LEU A C 1
ATOM 3960 O O . LEU A 1 514 ? -16.863 -4.525 18.332 1.00 94.94 514 LEU A O 1
ATOM 3964 N N . VAL A 1 515 ? -17.814 -2.489 18.442 1.00 95.31 515 VAL A N 1
ATOM 3965 C CA . VAL A 1 515 ? -19.185 -2.947 18.687 1.00 95.31 515 VAL A CA 1
ATOM 3966 C C . VAL A 1 515 ? -19.918 -3.082 17.354 1.00 95.31 515 VAL A C 1
ATOM 3968 O O . VAL A 1 515 ? -19.995 -2.123 16.588 1.00 95.31 515 VAL A O 1
ATOM 3971 N N . VAL A 1 516 ? -20.494 -4.255 17.097 1.00 94.38 516 VAL A N 1
ATOM 3972 C CA . VAL A 1 516 ? -21.255 -4.577 15.870 1.00 94.38 516 VAL A CA 1
ATOM 3973 C C . VAL A 1 516 ? -22.738 -4.831 16.113 1.00 94.38 516 VAL A C 1
ATOM 3975 O O . VAL A 1 516 ? -23.492 -5.058 15.170 1.00 94.38 516 VAL A O 1
ATOM 3978 N N . GLY A 1 517 ? -23.170 -4.800 17.370 1.00 92.88 517 GLY A N 1
ATOM 3979 C CA . GLY A 1 517 ? -24.569 -4.958 17.732 1.00 92.88 517 GLY A CA 1
ATOM 3980 C C . GLY A 1 517 ? -24.817 -4.545 19.172 1.00 92.88 517 GLY A C 1
ATOM 3981 O O . GLY A 1 517 ? -23.940 -4.677 20.026 1.00 92.88 517 GLY A O 1
ATOM 3982 N N . VAL A 1 518 ? -26.023 -4.051 19.438 1.00 92.56 518 VAL A N 1
ATOM 3983 C CA . VAL A 1 518 ? -26.464 -3.655 20.778 1.00 92.56 518 VAL A CA 1
ATOM 3984 C C . VAL A 1 518 ? -27.877 -4.161 21.018 1.00 92.56 518 VAL A C 1
ATOM 3986 O O . VAL A 1 518 ? -28.763 -3.941 20.196 1.00 92.56 518 VAL A O 1
ATOM 3989 N N . ASP A 1 519 ? -28.097 -4.798 22.165 1.00 89.00 519 ASP A N 1
ATOM 3990 C CA . ASP A 1 519 ? -29.431 -5.030 22.712 1.00 89.00 519 ASP A CA 1
ATOM 3991 C C . ASP A 1 519 ? -29.675 -4.024 23.836 1.00 89.00 519 ASP A C 1
ATOM 3993 O O . ASP A 1 519 ? -29.178 -4.170 24.957 1.00 89.00 519 ASP A O 1
ATOM 3997 N N . VAL A 1 520 ? -30.449 -2.988 23.513 1.00 76.81 520 VAL A N 1
ATOM 3998 C CA . VAL A 1 520 ? -30.777 -1.892 24.433 1.00 76.81 520 VAL A CA 1
ATOM 3999 C C . VAL A 1 520 ? -31.622 -2.384 25.613 1.00 76.81 520 VAL A C 1
ATOM 4001 O O . VAL A 1 520 ? -31.502 -1.844 26.708 1.00 76.81 520 VAL A O 1
ATOM 4004 N N . LYS A 1 521 ? -32.452 -3.424 25.434 1.00 79.31 521 LYS A N 1
ATOM 4005 C CA . LYS A 1 521 ? -33.322 -3.934 26.508 1.00 79.31 521 LYS A CA 1
ATOM 4006 C C . LYS A 1 521 ? -32.521 -4.673 27.568 1.00 79.31 521 LYS A C 1
ATOM 4008 O O . LYS A 1 521 ? -32.833 -4.570 28.749 1.00 79.31 521 LYS A O 1
ATOM 4013 N N . THR A 1 522 ? -31.516 -5.434 27.144 1.00 84.62 522 THR A N 1
ATOM 4014 C CA . THR A 1 522 ? -30.703 -6.247 28.057 1.00 84.62 522 THR A CA 1
ATOM 4015 C C . THR A 1 522 ? -29.362 -5.610 28.415 1.00 84.62 522 THR A C 1
ATOM 4017 O O . THR A 1 522 ? -28.626 -6.186 29.209 1.00 84.62 522 THR A O 1
ATOM 4020 N N . GLY A 1 523 ? -29.003 -4.476 27.804 1.00 87.06 523 GLY A N 1
ATOM 4021 C CA . GLY A 1 523 ? -27.690 -3.847 27.968 1.00 87.06 523 GLY A CA 1
ATOM 4022 C C . GLY A 1 523 ? -26.542 -4.701 27.419 1.00 87.06 523 GLY A C 1
ATOM 4023 O O . GLY A 1 523 ? -25.449 -4.683 27.982 1.00 87.06 523 GLY A O 1
ATOM 4024 N N . LYS A 1 524 ? -26.782 -5.485 26.357 1.00 93.00 524 LYS A N 1
ATOM 4025 C CA . LYS A 1 524 ? -25.756 -6.366 25.769 1.00 93.00 524 LYS A CA 1
ATOM 4026 C C . LYS A 1 524 ? -25.064 -5.697 24.595 1.00 93.00 524 LYS A C 1
ATOM 4028 O O . LYS A 1 524 ? -25.727 -5.134 23.729 1.00 93.00 524 LYS A O 1
ATOM 4033 N N . LEU A 1 525 ? -23.742 -5.810 24.551 1.00 94.44 525 LEU A N 1
ATOM 4034 C CA . LEU A 1 525 ? -22.888 -5.305 23.480 1.00 94.44 525 LEU A CA 1
ATOM 4035 C C . LEU A 1 525 ? -22.242 -6.491 22.767 1.00 94.44 525 LEU A C 1
ATOM 4037 O O . LEU A 1 525 ? -21.585 -7.304 23.413 1.00 94.44 525 LEU A O 1
ATOM 4041 N N . LEU A 1 526 ? -22.406 -6.587 21.451 1.00 93.75 526 LEU A N 1
ATOM 4042 C CA . LEU A 1 526 ? -21.731 -7.590 20.633 1.00 93.75 526 LEU A CA 1
ATOM 4043 C C . LEU A 1 526 ? -20.410 -7.012 20.117 1.00 93.75 526 LEU A C 1
ATOM 4045 O O . LEU A 1 526 ? -20.417 -6.054 19.341 1.00 93.75 526 LEU A O 1
ATOM 4049 N N . LEU A 1 527 ? -19.292 -7.588 20.554 1.00 93.12 527 LEU A N 1
ATOM 4050 C CA . LEU A 1 527 ? -17.941 -7.173 20.188 1.00 93.12 527 LEU A CA 1
ATOM 4051 C C . LEU A 1 527 ? -17.386 -8.036 19.051 1.00 93.12 527 LEU A C 1
ATOM 4053 O O . LEU A 1 527 ? -17.449 -9.262 19.112 1.00 93.12 527 LEU A O 1
ATOM 4057 N N . GLU A 1 528 ? -16.808 -7.382 18.042 1.00 89.62 528 GLU A N 1
ATOM 4058 C CA . GLU A 1 528 ? -16.078 -8.023 16.936 1.00 89.62 528 GLU A CA 1
ATOM 4059 C C . GLU A 1 528 ? -14.573 -8.107 17.207 1.00 89.62 528 GLU A C 1
ATOM 4061 O O . GLU A 1 528 ? -13.927 -9.028 16.727 1.00 89.62 528 GLU A O 1
ATOM 4066 N N . GLN A 1 529 ? -14.003 -7.159 17.953 1.00 89.38 529 GLN A N 1
ATOM 4067 C CA . GLN A 1 529 ? -12.580 -7.135 18.301 1.00 89.38 529 GLN A CA 1
ATOM 4068 C C . GLN A 1 529 ? -12.364 -6.197 19.491 1.00 89.38 529 GLN A C 1
ATOM 4070 O O . GLN A 1 529 ? -13.107 -5.219 19.646 1.00 89.38 529 GLN A O 1
ATOM 4075 N N . ILE A 1 530 ? -11.335 -6.453 20.300 1.00 91.62 530 ILE A N 1
ATOM 4076 C CA . ILE A 1 530 ? -10.834 -5.492 21.287 1.00 91.62 530 ILE A CA 1
ATOM 4077 C C . ILE A 1 530 ? -9.317 -5.334 21.178 1.00 91.62 530 ILE A C 1
ATOM 4079 O O . ILE A 1 530 ? -8.614 -6.205 20.675 1.00 91.62 530 ILE A O 1
ATOM 4083 N N . GLN A 1 531 ? -8.817 -4.220 21.696 1.00 91.50 531 GLN A N 1
ATOM 4084 C CA . GLN A 1 531 ? -7.397 -3.962 21.863 1.00 91.50 531 GLN A CA 1
ATOM 4085 C C . GLN A 1 531 ? -7.161 -3.370 23.259 1.00 91.50 531 GLN A C 1
ATOM 4087 O O . GLN A 1 531 ? -7.655 -2.273 23.537 1.00 91.50 531 GLN A O 1
ATOM 4092 N N . PRO A 1 532 ? -6.426 -4.060 24.149 1.00 91.62 532 PRO A N 1
ATOM 4093 C CA . PRO A 1 532 ? -6.066 -3.524 25.457 1.00 91.62 532 PRO A CA 1
ATOM 4094 C C . PRO A 1 532 ? -5.335 -2.182 25.348 1.00 91.62 532 PRO A C 1
ATOM 4096 O O . PRO A 1 532 ? -4.424 -2.027 24.538 1.00 91.62 532 PRO A O 1
ATOM 4099 N N . VAL A 1 533 ? -5.705 -1.230 26.201 1.00 92.75 533 VAL A N 1
ATOM 4100 C CA . VAL A 1 533 ? -5.022 0.061 26.346 1.00 92.75 533 VAL A CA 1
ATOM 4101 C C . VAL A 1 533 ? -4.170 0.001 27.605 1.00 92.75 533 VAL A C 1
ATOM 4103 O O . VAL A 1 533 ? -4.657 -0.372 28.677 1.00 92.75 533 VAL A O 1
ATOM 4106 N N . ARG A 1 534 ? -2.888 0.352 27.479 1.00 90.38 534 ARG A N 1
ATOM 4107 C CA . ARG A 1 534 ? -1.968 0.358 28.619 1.00 90.38 534 ARG A CA 1
ATOM 4108 C C . ARG A 1 534 ? -2.385 1.431 29.632 1.00 90.38 534 ARG A C 1
ATOM 4110 O O . ARG A 1 534 ? -2.866 2.481 29.206 1.00 90.38 534 ARG A O 1
ATOM 4117 N N . PRO A 1 535 ? -2.210 1.211 30.948 1.00 90.00 535 PRO A N 1
ATOM 4118 C CA . PRO A 1 535 ? -2.608 2.176 31.975 1.00 90.00 535 PRO A CA 1
ATOM 4119 C C . PRO A 1 535 ? -2.082 3.601 31.739 1.00 90.00 535 PRO A C 1
ATOM 4121 O O . PRO A 1 535 ? -2.831 4.563 31.899 1.00 90.00 535 PRO A O 1
ATOM 4124 N N . GLU A 1 536 ? -0.830 3.734 31.301 1.00 91.56 536 GLU A N 1
ATOM 4125 C CA . GLU A 1 536 ? -0.170 5.006 30.982 1.00 91.56 536 GLU A CA 1
ATOM 4126 C C . GLU A 1 536 ? -0.787 5.751 29.784 1.00 91.56 536 GLU A C 1
ATOM 4128 O O . GLU A 1 536 ? -0.679 6.975 29.683 1.00 91.56 536 GLU A O 1
ATOM 4133 N N . ASP A 1 537 ? -1.484 5.033 28.904 1.00 93.50 537 ASP A N 1
ATOM 4134 C CA . ASP A 1 537 ? -2.067 5.570 27.678 1.00 93.50 537 ASP A CA 1
ATOM 4135 C C . ASP A 1 537 ? -3.563 5.881 27.804 1.00 93.50 537 ASP A C 1
ATOM 4137 O O . ASP A 1 537 ? -4.142 6.495 26.907 1.00 93.50 537 ASP A O 1
ATOM 4141 N N . VAL A 1 538 ? -4.211 5.500 28.911 1.00 93.38 538 VAL A N 1
ATOM 4142 C CA . VAL A 1 538 ? -5.669 5.636 29.081 1.00 93.38 538 VAL A CA 1
ATOM 4143 C C . VAL A 1 538 ? -6.129 7.084 28.922 1.00 93.38 538 VAL A C 1
ATOM 4145 O O . VAL A 1 538 ? -7.118 7.332 28.235 1.00 93.38 538 VAL A O 1
ATOM 4148 N N . THR A 1 539 ? -5.418 8.045 29.514 1.00 94.56 539 THR A N 1
ATOM 4149 C CA . THR A 1 539 ? -5.749 9.475 29.388 1.00 94.56 539 THR A CA 1
ATOM 4150 C C . THR A 1 539 ? -5.656 9.934 27.934 1.00 94.56 539 THR A C 1
ATOM 4152 O O . THR A 1 539 ? -6.594 10.535 27.417 1.00 94.56 539 THR A O 1
ATOM 4155 N N . HIS A 1 540 ? -4.580 9.561 27.237 1.00 95.31 540 HIS A N 1
ATOM 4156 C CA . HIS A 1 540 ? -4.393 9.891 25.826 1.00 95.31 540 HIS A CA 1
ATOM 4157 C C . HIS A 1 540 ? -5.469 9.251 24.936 1.00 95.31 540 HIS A C 1
ATOM 4159 O O . HIS A 1 540 ? -5.977 9.902 24.024 1.00 95.31 540 HIS A O 1
ATOM 4165 N N . ALA A 1 541 ? -5.860 8.004 25.215 1.00 95.25 541 ALA A N 1
ATOM 4166 C CA . ALA A 1 541 ? -6.922 7.304 24.498 1.00 95.25 541 ALA A CA 1
ATOM 4167 C C . ALA A 1 541 ? -8.303 7.939 24.733 1.00 95.25 541 ALA A C 1
ATOM 4169 O O . ALA A 1 541 ? -9.096 8.038 23.795 1.00 95.25 541 ALA A O 1
ATOM 4170 N N . ARG A 1 542 ? -8.586 8.406 25.960 1.00 95.62 542 ARG A N 1
ATOM 4171 C CA . ARG A 1 542 ? -9.807 9.169 26.270 1.00 95.62 542 ARG A CA 1
ATOM 4172 C C . ARG A 1 542 ? -9.858 10.464 25.477 1.00 95.62 542 ARG A C 1
ATOM 4174 O O . ARG A 1 542 ? -10.857 10.717 24.803 1.00 95.62 542 ARG A O 1
ATOM 4181 N N . ASP A 1 543 ? -8.784 11.247 25.529 1.00 94.94 543 ASP A N 1
ATOM 4182 C CA . ASP A 1 543 ? -8.687 12.509 24.799 1.00 94.94 543 ASP A CA 1
ATOM 4183 C C . ASP A 1 543 ? -8.870 12.297 23.300 1.00 94.94 543 ASP A C 1
ATOM 4185 O O . ASP A 1 543 ? -9.676 12.975 22.661 1.00 94.94 543 ASP A O 1
ATOM 4189 N N . LEU A 1 544 ? -8.179 11.291 22.768 1.00 95.44 544 LEU A N 1
ATOM 4190 C CA . LEU A 1 544 ? -8.221 10.942 21.362 1.00 95.44 544 LEU A CA 1
ATOM 4191 C C . LEU A 1 544 ? -9.642 10.615 20.914 1.00 95.44 544 LEU A C 1
ATOM 4193 O O . LEU A 1 544 ? -10.154 11.215 19.969 1.00 95.44 544 LEU A O 1
ATOM 4197 N N . LEU A 1 545 ? -10.281 9.661 21.593 1.00 95.88 545 LEU A N 1
ATOM 4198 C CA . LEU A 1 545 ? -11.600 9.196 21.197 1.00 95.88 545 LEU A CA 1
ATOM 4199 C C . LEU A 1 545 ? -12.651 10.300 21.368 1.00 95.88 545 LEU A C 1
ATOM 4201 O O . LEU A 1 545 ? -13.533 10.420 20.524 1.00 95.88 545 LEU A O 1
ATOM 4205 N N . SER A 1 546 ? -12.523 11.153 22.387 1.00 95.25 546 SER A N 1
ATOM 4206 C CA . SER A 1 546 ? -13.422 12.297 22.593 1.00 95.25 546 SER A CA 1
ATOM 4207 C C . SER A 1 546 ? -13.333 13.298 21.435 1.00 95.25 546 SER A C 1
ATOM 4209 O O . SER A 1 546 ? -14.358 13.684 20.876 1.00 95.25 546 SER A O 1
ATOM 4211 N N . ARG A 1 547 ? -12.117 13.634 20.984 1.00 94.56 547 ARG A N 1
ATOM 4212 C CA . ARG A 1 547 ? -11.904 14.509 19.815 1.00 94.56 547 ARG A CA 1
ATOM 4213 C C . ARG A 1 547 ? -12.399 13.874 18.515 1.00 94.56 547 ARG A C 1
ATOM 4215 O O . ARG A 1 547 ? -12.945 14.568 17.661 1.00 94.56 547 ARG A O 1
ATOM 4222 N N . LEU A 1 548 ? -12.249 12.557 18.356 1.00 94.25 548 LEU A N 1
ATOM 4223 C CA . LEU A 1 548 ? -12.794 11.834 17.201 1.00 94.25 548 LEU A CA 1
ATOM 4224 C C . LEU A 1 548 ? -14.329 11.828 17.197 1.00 94.25 548 LEU A C 1
ATOM 4226 O O . LEU A 1 548 ? -14.928 12.002 16.134 1.00 94.25 548 LEU A O 1
ATOM 4230 N N . ILE A 1 549 ? -14.970 11.685 18.363 1.00 94.19 549 ILE A N 1
ATOM 4231 C CA . ILE A 1 549 ? -16.426 11.832 18.510 1.00 94.19 549 ILE A CA 1
ATOM 4232 C C . ILE A 1 549 ? -16.843 13.241 18.081 1.00 94.19 549 ILE A C 1
ATOM 4234 O O . ILE A 1 549 ? -17.705 13.366 17.209 1.00 94.19 549 ILE A O 1
ATOM 4238 N N . ALA A 1 550 ? -16.191 14.280 18.608 1.00 91.62 550 ALA A N 1
ATOM 4239 C CA . ALA A 1 550 ? -16.463 15.674 18.259 1.00 91.62 550 ALA A CA 1
ATOM 4240 C C . ALA A 1 550 ? -16.329 15.927 16.750 1.00 91.62 550 ALA A C 1
ATOM 4242 O O . ALA A 1 550 ? -17.237 16.471 16.116 1.00 91.62 550 ALA A O 1
ATOM 4243 N N . TRP A 1 551 ? -15.235 15.460 16.141 1.00 89.31 551 TRP A N 1
ATOM 4244 C CA . TRP A 1 551 ? -15.012 15.593 14.704 1.00 89.31 551 TRP A CA 1
ATOM 4245 C C . TRP A 1 551 ? -16.089 14.866 13.892 1.00 89.31 551 TRP A C 1
ATOM 4247 O O . TRP A 1 551 ? -16.690 15.465 12.998 1.00 89.31 551 TRP A O 1
ATOM 4257 N N . SER A 1 552 ? -16.424 13.622 14.250 1.00 89.19 552 SER A N 1
ATOM 4258 C CA . SER A 1 552 ? -17.486 12.862 13.575 1.00 89.19 552 SER A CA 1
ATOM 4259 C C . SER A 1 552 ? -18.866 13.532 13.694 1.00 89.19 552 SER A C 1
ATOM 4261 O O . SER A 1 552 ? -19.663 13.494 12.751 1.00 89.19 552 SER A O 1
ATOM 4263 N N . ALA A 1 553 ? -19.131 14.225 14.808 1.00 86.38 553 ALA A N 1
ATOM 4264 C CA . ALA A 1 553 ? -20.364 14.968 15.042 1.00 86.38 553 ALA A CA 1
ATOM 4265 C C . ALA A 1 553 ? -20.486 16.221 14.159 1.00 86.38 553 ALA A C 1
ATOM 4267 O O . ALA A 1 553 ? -21.589 16.541 13.709 1.00 86.38 553 ALA A O 1
ATOM 4268 N N . THR A 1 554 ? -19.374 16.893 13.825 1.00 80.62 554 THR A N 1
ATOM 4269 C CA . THR A 1 554 ? -19.409 18.030 12.879 1.00 80.62 554 THR A CA 1
ATOM 4270 C C . THR A 1 554 ? -19.981 17.613 11.523 1.00 80.62 554 THR A C 1
ATOM 4272 O O . THR A 1 554 ? -20.789 18.324 10.924 1.00 80.62 554 THR A O 1
ATOM 4275 N N . TRP A 1 555 ? -19.667 16.394 11.078 1.00 72.25 555 TRP A N 1
ATOM 4276 C CA . TRP A 1 555 ? -20.244 15.835 9.863 1.00 72.25 555 TRP A CA 1
ATOM 4277 C C . TRP A 1 555 ? -21.704 15.399 10.044 1.00 72.25 555 TRP A C 1
ATOM 4279 O O . TRP A 1 555 ? -22.501 15.474 9.101 1.00 72.25 555 TRP A O 1
ATOM 4289 N N . ALA A 1 556 ? -22.083 14.976 11.255 1.00 68.00 556 ALA A N 1
ATOM 4290 C CA . ALA A 1 556 ? -23.437 14.555 11.610 1.00 68.00 556 ALA A CA 1
ATOM 4291 C C . ALA A 1 556 ? -24.475 15.693 11.518 1.00 68.00 556 ALA A C 1
ATOM 4293 O O . ALA A 1 556 ? -25.610 15.455 11.092 1.00 68.00 556 ALA A O 1
ATOM 4294 N N . ILE A 1 557 ? -24.094 16.922 11.864 1.00 58.56 557 ILE A N 1
ATOM 4295 C CA . ILE A 1 557 ? -25.027 18.043 12.052 1.00 58.56 557 ILE A CA 1
ATOM 4296 C C . ILE A 1 557 ? -25.244 18.855 10.760 1.00 58.56 557 ILE A C 1
ATOM 4298 O O . ILE A 1 557 ? -26.374 19.239 10.453 1.00 58.56 557 ILE A O 1
ATOM 4302 N N . GLU A 1 558 ? -24.203 19.086 9.955 1.00 52.38 558 GLU A N 1
ATOM 4303 C CA . GLU A 1 558 ? -24.263 20.076 8.863 1.00 52.38 558 GLU A CA 1
ATOM 4304 C C . GLU A 1 558 ? -24.881 19.565 7.548 1.00 52.38 558 GLU A C 1
ATOM 4306 O O . GLU A 1 558 ? -25.350 20.366 6.737 1.00 52.38 558 GLU A O 1
ATOM 4311 N N . SER A 1 559 ? -25.027 18.246 7.363 1.00 48.19 559 SER A N 1
ATOM 4312 C CA . SER A 1 559 ? -25.679 17.684 6.162 1.00 48.19 559 SER A CA 1
ATOM 4313 C C . SER A 1 559 ? -27.177 18.019 6.047 1.00 48.19 559 SER A C 1
ATOM 4315 O O . SER A 1 559 ? -27.725 17.978 4.946 1.00 48.19 559 SER A O 1
ATOM 4317 N N . ARG A 1 560 ? -27.842 18.428 7.145 1.00 43.97 560 ARG A N 1
ATOM 4318 C CA . ARG A 1 560 ? -29.241 18.904 7.109 1.00 43.97 560 ARG A CA 1
ATOM 4319 C C . ARG A 1 560 ? -29.394 20.186 6.272 1.00 43.97 560 ARG A C 1
ATOM 4321 O O . ARG A 1 560 ? -30.439 20.370 5.653 1.00 43.97 560 ARG A O 1
ATOM 4328 N N . LYS A 1 561 ? -28.373 21.057 6.215 1.00 43.88 561 LYS A N 1
ATOM 4329 C CA . LYS A 1 561 ? -28.460 22.375 5.548 1.00 43.88 561 LYS A CA 1
ATOM 4330 C C . LYS A 1 561 ? -28.222 22.337 4.033 1.00 43.88 561 LYS A C 1
ATOM 4332 O O . LYS A 1 561 ? -28.637 23.262 3.342 1.00 43.88 561 LYS A O 1
ATOM 4337 N N . HIS A 1 562 ? -27.605 21.284 3.495 1.00 43.62 562 HIS A N 1
ATOM 4338 C CA . HIS A 1 562 ? -27.269 21.203 2.064 1.00 43.62 562 HIS A CA 1
ATOM 4339 C C . HIS A 1 562 ? -28.360 20.602 1.166 1.00 43.62 562 HIS A C 1
ATOM 4341 O O . HIS A 1 562 ? -28.143 20.428 -0.030 1.00 43.62 562 HIS A O 1
ATOM 4347 N N . SER A 1 563 ? -29.566 20.379 1.690 1.00 38.12 563 SER A N 1
ATOM 4348 C CA . SER A 1 563 ? -30.718 19.974 0.874 1.00 38.12 563 SER A CA 1
ATOM 4349 C C . SER A 1 563 ? -31.350 21.121 0.060 1.00 38.12 563 SER A C 1
ATOM 4351 O O . SER A 1 563 ? -32.265 20.859 -0.717 1.00 38.12 563 SER A O 1
ATOM 4353 N N . SER A 1 564 ? -30.870 22.375 0.162 1.00 35.72 564 SER A N 1
ATOM 4354 C CA . SER A 1 564 ? -31.538 23.515 -0.499 1.00 35.72 564 SER A CA 1
ATOM 4355 C C . SER A 1 564 ? -30.655 24.670 -1.012 1.00 35.72 564 SER A C 1
ATOM 4357 O O . SER A 1 564 ? -31.166 25.775 -1.179 1.00 35.72 564 SER A O 1
ATOM 4359 N N . GLY A 1 565 ? -29.359 24.488 -1.290 1.00 31.92 565 GLY A N 1
ATOM 4360 C CA . GLY A 1 565 ? -28.519 25.614 -1.738 1.00 31.92 565 GLY A CA 1
ATOM 4361 C C . GLY A 1 565 ? -27.385 25.223 -2.676 1.00 31.92 565 GLY A C 1
ATOM 4362 O O . GLY A 1 565 ? -26.479 24.498 -2.276 1.00 31.92 565 GLY A O 1
ATOM 4363 N N . GLY A 1 566 ? -27.433 25.736 -3.910 1.00 31.67 566 GLY A N 1
ATOM 4364 C CA . GLY A 1 566 ? -26.411 25.586 -4.948 1.00 31.67 566 GLY A CA 1
ATOM 4365 C C . GLY A 1 566 ? -25.087 26.266 -4.593 1.00 31.67 566 GLY A C 1
ATOM 4366 O O . GLY A 1 566 ? -24.774 27.333 -5.111 1.00 31.67 566 GLY A O 1
ATOM 4367 N N . GLY A 1 567 ? -24.305 25.635 -3.720 1.00 31.66 567 GLY A N 1
ATOM 4368 C CA . GLY A 1 567 ? -22.878 25.906 -3.581 1.00 31.66 567 GLY A CA 1
ATOM 4369 C C . GLY A 1 567 ? -22.115 25.248 -4.729 1.00 31.66 567 GLY A C 1
ATOM 4370 O O . GLY A 1 567 ? -22.391 24.104 -5.093 1.00 31.66 567 GLY A O 1
ATOM 4371 N N . THR A 1 568 ? -21.178 25.979 -5.325 1.00 36.06 568 THR A N 1
ATOM 4372 C CA . THR A 1 568 ? -20.269 25.506 -6.373 1.00 36.06 568 THR A CA 1
ATOM 4373 C C . THR A 1 568 ? -19.630 24.176 -5.968 1.00 36.06 568 THR A C 1
ATOM 4375 O O . THR A 1 568 ? -18.812 24.116 -5.053 1.00 36.06 568 THR A O 1
ATOM 4378 N N . LYS A 1 569 ? -20.009 23.093 -6.658 1.00 42.56 569 LYS A N 1
ATOM 4379 C CA . LYS A 1 569 ? -19.355 21.786 -6.535 1.00 42.56 569 LYS A CA 1
ATOM 4380 C C . LYS A 1 569 ? -17.887 21.969 -6.923 1.00 42.56 569 LYS A C 1
ATOM 4382 O O . LYS A 1 569 ? -17.599 22.146 -8.105 1.00 42.56 569 LYS A O 1
ATOM 4387 N N . ARG A 1 570 ? -16.959 21.950 -5.958 1.00 45.28 570 ARG A N 1
ATOM 4388 C CA . ARG A 1 570 ? -15.538 21.750 -6.284 1.00 45.28 570 ARG A CA 1
ATOM 4389 C C . ARG A 1 570 ? -15.434 20.434 -7.051 1.00 45.28 570 ARG A C 1
ATOM 4391 O O . ARG A 1 570 ? -16.031 19.437 -6.641 1.00 45.28 570 ARG A O 1
ATOM 4398 N N . ALA A 1 571 ? -14.746 20.449 -8.188 1.00 43.88 571 ALA A N 1
ATOM 4399 C CA . ALA A 1 571 ? -14.570 19.249 -8.989 1.00 43.88 571 ALA A CA 1
ATOM 4400 C C . ALA A 1 571 ? -13.824 18.199 -8.153 1.00 43.88 571 ALA A C 1
ATOM 4402 O O . ALA A 1 571 ? -12.800 18.499 -7.538 1.00 43.88 571 ALA A O 1
ATOM 4403 N N . ALA A 1 572 ? -14.332 16.964 -8.137 1.00 46.50 572 ALA A N 1
ATOM 4404 C CA . ALA A 1 572 ? -13.741 15.847 -7.396 1.00 46.50 572 ALA A CA 1
ATOM 4405 C C . ALA A 1 572 ? -12.254 15.603 -7.742 1.00 46.50 572 ALA A C 1
ATOM 4407 O O . ALA A 1 572 ? -11.539 14.986 -6.963 1.00 46.50 572 ALA A O 1
ATOM 4408 N N . SER A 1 573 ? -11.772 16.126 -8.875 1.00 48.41 573 SER A N 1
ATOM 4409 C CA . SER A 1 573 ? -10.392 16.019 -9.361 1.00 48.41 573 SER A CA 1
ATOM 4410 C C . SER A 1 573 ? -9.353 16.866 -8.605 1.00 48.41 573 SER A C 1
ATOM 4412 O O . SER A 1 573 ? -8.162 16.579 -8.704 1.00 48.41 573 SER A O 1
ATOM 4414 N N . GLU A 1 574 ? -9.745 17.897 -7.847 1.00 51.59 574 GLU A N 1
ATOM 4415 C CA . GLU A 1 574 ? -8.792 18.866 -7.256 1.00 51.59 574 GLU A CA 1
ATOM 4416 C C . GLU A 1 574 ? -8.385 18.564 -5.798 1.00 51.59 574 GLU A C 1
ATOM 4418 O O . GLU A 1 574 ? -7.513 19.225 -5.231 1.00 51.59 574 GLU A O 1
ATOM 4423 N N . VAL A 1 575 ? -9.002 17.561 -5.173 1.00 55.53 575 VAL A N 1
ATOM 4424 C CA . VAL A 1 575 ? -9.181 17.531 -3.712 1.00 55.53 575 VAL A CA 1
ATOM 4425 C C . VAL A 1 575 ? -7.919 17.201 -2.883 1.00 55.53 575 VAL A C 1
ATOM 4427 O O . VAL A 1 575 ? -7.713 17.874 -1.875 1.00 55.53 575 VAL A O 1
ATOM 4430 N N . PRO A 1 576 ? -7.019 16.265 -3.262 1.00 54.94 576 PRO A N 1
ATOM 4431 C CA . PRO A 1 576 ? -5.859 15.936 -2.418 1.00 54.94 576 PRO A CA 1
ATOM 4432 C C . PRO A 1 576 ? -4.795 17.026 -2.361 1.00 54.94 576 PRO A C 1
ATOM 4434 O O . PRO A 1 576 ? -4.149 17.204 -1.341 1.00 54.94 576 PRO A O 1
ATOM 4437 N N . SER A 1 577 ? -4.582 17.753 -3.458 1.00 56.34 577 SER A N 1
ATOM 4438 C CA . SER A 1 577 ? -3.460 18.696 -3.579 1.00 56.34 577 SER A CA 1
ATOM 4439 C C . SER A 1 577 ? -3.636 19.962 -2.738 1.00 56.34 577 SER A C 1
ATOM 4441 O O . SER A 1 577 ? -2.661 20.668 -2.500 1.00 56.34 577 SER A O 1
ATOM 4443 N N . ALA A 1 578 ? -4.861 20.248 -2.288 1.00 65.31 578 ALA A N 1
ATOM 4444 C CA . ALA A 1 578 ? -5.180 21.415 -1.473 1.00 65.31 578 ALA A CA 1
ATOM 4445 C C . ALA A 1 578 ? -5.165 21.134 0.041 1.00 65.31 578 ALA A C 1
ATOM 4447 O O . ALA A 1 578 ? -5.266 22.081 0.819 1.00 65.31 578 ALA A O 1
ATOM 4448 N N . THR A 1 579 ? -5.067 19.869 0.478 1.00 79.12 579 THR A N 1
ATOM 4449 C CA . THR A 1 579 ? -5.033 19.529 1.910 1.00 79.12 579 THR A CA 1
ATOM 4450 C C . THR A 1 579 ? -3.619 19.638 2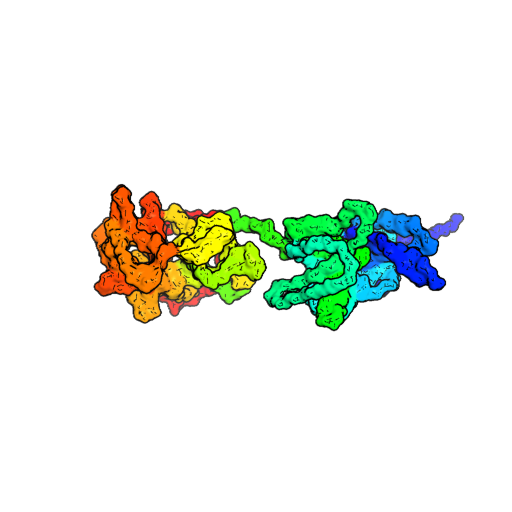.468 1.00 79.12 579 THR A C 1
ATOM 4452 O O . THR A 1 579 ? -2.624 19.414 1.766 1.00 79.12 579 THR A O 1
ATOM 4455 N N . ARG A 1 580 ? -3.513 19.977 3.758 1.00 88.88 580 ARG A N 1
ATOM 4456 C CA . ARG A 1 580 ? -2.224 20.014 4.456 1.00 88.88 580 ARG A CA 1
ATOM 4457 C C . ARG A 1 580 ? -1.540 18.652 4.445 1.00 88.88 580 ARG A C 1
ATOM 4459 O O . ARG A 1 580 ? -2.179 17.603 4.411 1.00 88.88 580 ARG A O 1
ATOM 4466 N N . THR A 1 581 ? -0.215 18.677 4.521 1.00 91.44 581 THR A N 1
ATOM 4467 C CA . THR A 1 581 ? 0.605 17.469 4.479 1.00 91.44 581 THR A CA 1
ATOM 4468 C C . THR A 1 581 ? 0.993 16.982 5.875 1.00 91.44 581 THR A C 1
ATOM 4470 O O . THR A 1 581 ? 1.399 17.745 6.755 1.00 91.44 581 THR A O 1
ATOM 4473 N N . CYS A 1 582 ? 0.894 15.674 6.073 1.00 91.12 582 CYS A N 1
ATOM 4474 C CA . CYS A 1 582 ? 1.426 14.933 7.200 1.00 91.12 582 CYS A CA 1
ATOM 4475 C C . CYS A 1 582 ? 2.906 14.633 6.943 1.00 91.12 582 CYS A C 1
ATOM 4477 O O . CYS A 1 582 ? 3.254 13.906 6.011 1.00 91.12 582 CYS A O 1
ATOM 4479 N N . ARG A 1 583 ? 3.795 15.166 7.788 1.00 90.56 583 ARG A N 1
ATOM 4480 C CA . ARG A 1 583 ? 5.240 14.889 7.690 1.00 90.56 583 ARG A CA 1
ATOM 4481 C C . ARG A 1 583 ? 5.609 13.512 8.236 1.00 90.56 583 ARG A C 1
ATOM 4483 O O . ARG A 1 583 ? 6.507 12.873 7.707 1.00 90.56 583 ARG A O 1
ATOM 4490 N N . ARG A 1 584 ? 4.899 13.040 9.264 1.00 90.31 584 ARG A N 1
ATOM 4491 C CA . ARG A 1 584 ? 5.143 11.752 9.927 1.00 90.31 584 ARG A CA 1
ATOM 4492 C C . ARG A 1 584 ? 3.915 10.854 9.825 1.00 90.31 584 ARG A C 1
ATOM 4494 O O . ARG A 1 584 ? 2.791 11.354 9.919 1.00 90.31 584 ARG A O 1
ATOM 4501 N N . LEU A 1 585 ? 4.137 9.550 9.670 1.00 91.25 585 LEU A N 1
ATOM 4502 C CA . LEU A 1 585 ? 3.084 8.551 9.832 1.00 91.25 585 LEU A CA 1
ATOM 4503 C C . LEU A 1 585 ? 2.453 8.682 11.236 1.00 91.25 585 LEU A C 1
ATOM 4505 O O . LEU A 1 585 ? 3.081 9.190 12.174 1.00 91.25 585 LEU A O 1
ATOM 4509 N N . SER A 1 586 ? 1.159 8.379 11.329 1.00 90.81 586 SER A N 1
ATOM 4510 C CA . SER A 1 586 ? 0.300 8.556 12.514 1.00 90.81 586 SER A CA 1
ATOM 4511 C C . SER A 1 586 ? 0.048 9.981 13.012 1.00 90.81 586 SER A C 1
ATOM 4513 O O . SER A 1 586 ? -0.894 10.200 13.772 1.00 90.81 586 SER A O 1
ATOM 4515 N N . ALA A 1 587 ? 0.834 10.975 12.595 1.00 93.38 587 ALA A N 1
ATOM 4516 C CA . ALA A 1 587 ? 0.619 12.365 12.983 1.00 93.38 587 ALA A CA 1
ATOM 4517 C C . ALA A 1 587 ? -0.308 13.080 11.991 1.00 93.38 587 ALA A C 1
ATOM 4519 O O . ALA A 1 587 ? -0.133 12.979 10.775 1.00 93.38 587 ALA A O 1
ATOM 4520 N N . CYS A 1 588 ? -1.274 13.842 12.501 1.00 92.81 588 CYS A N 1
ATOM 4521 C CA . CYS A 1 588 ? -1.971 14.853 11.706 1.00 92.81 588 CYS A CA 1
ATOM 4522 C C . CYS A 1 588 ? -1.025 16.030 11.387 1.00 92.81 588 CYS A C 1
ATOM 4524 O O . CYS A 1 588 ? -0.001 16.196 12.062 1.00 92.81 588 CYS A O 1
ATOM 4526 N N . PRO A 1 589 ? -1.342 16.872 10.385 1.00 92.81 589 PRO A N 1
ATOM 4527 C CA . PRO A 1 589 ? -0.589 18.092 10.132 1.00 92.81 589 PRO A CA 1
ATOM 4528 C C . PRO A 1 589 ? -0.527 18.966 11.387 1.00 92.81 589 PRO A C 1
ATOM 4530 O O . PRO A 1 589 ? -1.493 19.041 12.153 1.00 92.81 589 PRO A O 1
ATOM 4533 N N . THR A 1 590 ? 0.616 19.621 11.594 1.00 89.00 590 THR A N 1
ATOM 4534 C CA . THR A 1 590 ? 0.834 20.490 12.753 1.00 89.00 590 THR A CA 1
ATOM 4535 C C . THR A 1 590 ? -0.194 21.618 12.757 1.00 89.00 590 THR A C 1
ATOM 4537 O O . THR A 1 590 ? -0.219 22.447 11.848 1.00 89.00 590 THR A O 1
ATOM 4540 N N . ASP A 1 591 ? -1.047 21.619 13.775 1.00 89.38 591 ASP A N 1
ATOM 4541 C CA . ASP A 1 591 ? -2.072 22.628 14.026 1.00 89.38 591 ASP A CA 1
ATOM 4542 C C . ASP A 1 591 ? -2.499 22.556 15.504 1.00 89.38 591 ASP A C 1
ATOM 4544 O O . ASP A 1 591 ? -2.060 21.663 16.237 1.00 89.38 591 ASP A O 1
ATOM 4548 N N . ALA A 1 592 ? -3.360 23.473 15.943 1.00 89.31 592 ALA A N 1
ATOM 4549 C CA . ALA A 1 592 ? -3.984 23.417 17.256 1.00 89.31 592 ALA A CA 1
ATOM 4550 C C . ALA A 1 592 ? -4.750 22.088 17.454 1.00 89.31 592 ALA A C 1
ATOM 4552 O O . ALA A 1 592 ? -5.303 21.551 16.488 1.00 89.31 592 ALA A O 1
ATOM 4553 N N . PRO A 1 593 ? -4.818 21.544 18.682 1.00 88.38 593 PRO A N 1
ATOM 4554 C CA . PRO A 1 593 ? -5.611 20.351 18.972 1.00 88.38 593 PRO A CA 1
ATOM 4555 C C . PRO A 1 593 ? -7.097 20.542 18.623 1.00 88.38 593 PRO A C 1
ATOM 4557 O O . PRO A 1 593 ? -7.669 21.591 18.914 1.00 88.38 593 PRO A O 1
ATOM 4560 N N . PHE A 1 594 ? -7.733 19.527 18.031 1.00 88.88 594 PHE A N 1
ATOM 4561 C CA . PHE A 1 594 ? -9.158 19.575 17.670 1.00 88.88 594 PHE A CA 1
ATOM 4562 C C . PHE A 1 594 ? -10.045 19.591 18.929 1.00 88.88 594 PHE A C 1
ATOM 4564 O O . PHE A 1 594 ? -9.775 18.785 19.810 1.00 88.88 594 PHE A O 1
ATOM 4571 N N . PRO A 1 595 ? -11.070 20.446 19.075 1.00 86.50 595 PRO A N 1
ATOM 4572 C CA . PRO A 1 595 ? -11.839 20.573 20.322 1.00 86.50 595 PRO A CA 1
ATOM 4573 C C . PRO A 1 595 ? -12.612 19.300 20.726 1.00 86.50 595 PRO A C 1
ATOM 4575 O O . PRO A 1 595 ? -12.804 18.395 19.914 1.00 86.50 595 PRO A O 1
ATOM 4578 N N . TYR A 1 596 ? -13.028 19.249 21.997 1.00 78.81 596 TYR A N 1
ATOM 4579 C CA . TYR A 1 596 ? -13.879 18.192 22.565 1.00 78.81 596 TYR A CA 1
ATOM 4580 C C . TYR A 1 596 ? -15.356 18.358 22.207 1.00 78.81 596 TYR A C 1
ATOM 4582 O O . TYR A 1 596 ? -15.783 19.519 21.999 1.00 78.81 596 TYR A O 1
#

Sequence (596 aa):
MPWRPFFFDRAMASSDLPLDELTRESARMGSFLLAVSHVQTLSYEYMWNGQMKQGKKLVVTFVSPSPRLYCLGSAKMQKGNETELKKLEEQFQIASTWRFFELLFADDKPQYIAAPIKLVLDLRRSKKVRVLDAKDFKQHVPEPATTIAEVVGLHTAARIDVIGLCSEMSEPRHQVVDGSSAISDSDKKAELCLSAFFVATSTSVEPSELTQLRSAIAGKKPLALMGLNVKLGDNRSLEVTTARDFYCFVAQGAKAEEMAPTCESKDYLSEPAHQSTVALIDTLLNAGAISDPKLVQVNFVTITRPAKEQKVLTNDGDRLWIIAKMADCTGAITLALRERAVLSLANVPDKEQFLDLLKEDGIQFPLMSSARIVLKDAQGIIVEAEEQSFTLQPTMAMSELSSYVQSITRRADATLPSTLKALTASAHYRVLVASGEVMQPCERALVLLKSTKRTHQTPLGDGFRLTTPGVQCGLEETEMATYEAVGTATNATLKDFVLDPPKTGERVMHALGLVVGVDVKTGKLLLEQIQPVRPEDVTHARDLLSRLIAWSATWAIESRKHSSGGGTKRAASEVPSATRTCRRLSACPTDAPFPY

pLDDT: mean 81.87, std 16.62, range [26.17, 97.56]

Secondary structure (DSSP, 8-state):
--------------PPPPGGG--TTHHHH-EEEEEEEEEEEEEEEEEETTEEEEEEEEEEEEE-SSTT-EEEEEEE--TT-HHHHHHHHHH--TT-EEEEES--B----GGG--SSS--EEETTTSEEEEES--TT-S-SS------HHHHHT--S-EEEEEEE-----PPPP-------------TT-----EE------SSSPPPHHHHHHHHHHHTT--EEEEEEEEEE-TTS-EEEEEEEEEEEEE--SHHHHHHS---S---TTTS-EEE--HHHHHHHHHHT---S-EEEEEEEEEEPPPPTTS--B-TTSSSBEEEEEEEETTEEEEEEEEHHHHHHHHT-SSHHHHHHHHHTT-----SSEEEEEEEETTEEEEEEEEE--TTS--BTHHHHHHHHHTTSPP-TT-EEE--GGGEE--SSSSEEEEETTEEEEESEEEEEEEE-SPPEEEEETTEEEEEEEEEEETT--SS---EEEEEEE-TTTGGGG--PPPSSSS--EEEEEEEEEEETTTTEEEEEEEEEEPGGGHHHHHHHHHHHHHHHHHHHHHTTGGGS-------GGGTGGGSPEESSTTPPPS-SBPP-